Protein AF-0000000074698288 (afdb_homodimer)

Foldseek 3Di:
DPPPPPDPDPPPPDDPPPPPPPPVVVVVVVVVVVVVVVVVVVVVVVVVVPPADPVCVVVVVVVVCVVPPCVPCVVVCVVPVPHAQAQEEEQEEPDPLDDPCVLVVDDPRHYHYHYYQLSFFAAPPLCPVPPPDDDVNVVSLVVNVVSQHAEYEREFEAPRPLLVVLLVCVVPPPDDCPPDPPPSNVVCVRGVVVLSVQLVVQVVVPPPQQKTWQADDPPRPDIQIEHDDSVDDGDSSLSSSQSSQVNRLSRSCNDPSNVVCVVVSSHDYWYWYAYSVVRWIWTQDRVVSYTHTPD/DPPPPPDPDPPPPDDPPPPPPPPVVVVVVVVVVVVVVVVVVVVVCVVVVPPADPVCVVVVVVVCCVVPPCVPCVVVCVVPVPHAQAQEEEQEEPDPLDDPCVLVVDDPRHYHYHYYQLSFFAAPPLCPVPPPDDDVNVVSLVVNVVSQHAEYEREFEAPRPLLVVLLVCVVPPPDDPPPDDPPSNVVCVRGVVVLSVQLVVQVVVDPPQQKTWQADDPPRPDIQIEHDDSVDDGDSSLSSSQSSQVNRLSRSCNDPSNVVCVVVSSYDYWYWYAYSVVRWIWTQDRVVSYTHTPD

Organism: Acropora cervicornis (NCBI:txid6130)

Solvent-accessible surface area (backbone atoms only — not comparable to full-atom values): 31588 Å² total; per-residue (Å²): 137,75,76,77,75,73,74,77,76,77,70,73,76,62,82,76,70,69,70,77,77,57,72,61,58,58,53,43,52,55,43,51,50,46,26,51,47,45,30,48,47,49,50,50,49,60,60,56,58,71,72,53,56,75,76,36,46,49,58,44,13,32,38,45,19,46,72,37,45,33,76,47,45,33,68,59,29,44,66,41,40,86,48,71,73,33,40,30,34,38,34,22,42,21,53,22,68,61,50,68,49,58,52,27,56,53,55,72,25,41,35,31,39,39,21,30,63,70,31,66,38,64,45,50,77,78,38,61,92,50,84,76,69,65,37,51,62,56,15,42,50,52,52,40,57,74,69,56,26,40,34,37,35,31,32,37,39,47,67,43,60,66,58,40,52,44,52,52,53,64,71,52,58,74,75,80,79,72,63,76,86,43,48,47,50,46,29,40,55,71,49,40,41,69,27,54,53,51,40,50,49,39,60,66,74,34,76,73,80,34,57,39,75,43,53,75,62,99,75,53,83,71,68,42,51,39,40,56,58,84,86,58,84,64,55,70,51,34,51,38,31,53,45,32,22,52,39,28,49,50,20,55,54,55,30,66,79,47,38,54,33,41,74,67,67,55,33,45,78,43,39,31,36,33,34,46,46,75,55,36,41,24,33,56,32,79,91,72,19,24,71,39,73,66,75,136,78,77,77,76,71,74,79,75,78,70,73,76,64,80,78,69,70,72,79,76,59,71,61,60,59,54,44,52,55,43,50,49,47,21,50,46,47,28,47,47,52,51,48,49,59,62,58,58,71,72,53,57,74,77,37,47,49,57,44,12,32,37,44,20,46,72,42,44,31,77,46,46,34,68,58,30,44,66,42,39,85,48,70,76,34,40,30,35,39,33,22,43,21,54,21,68,62,51,69,50,56,54,28,56,52,55,72,25,42,35,31,39,38,21,31,63,69,33,66,39,65,46,50,77,78,40,63,94,50,86,77,69,65,38,51,62,56,16,43,51,50,50,42,56,74,68,54,27,41,35,37,34,31,33,36,40,47,66,43,60,65,58,40,52,45,54,51,53,65,69,54,57,73,77,79,79,73,64,77,87,42,46,48,51,47,28,42,56,71,49,39,42,68,27,54,53,49,38,50,49,39,60,68,72,33,79,75,76,34,56,37,74,42,58,85,57,102,74,54,84,71,68,40,51,39,40,56,58,83,86,56,85,65,56,69,51,36,49,40,31,54,46,31,21,51,39,28,47,51,18,55,52,54,29,66,79,46,39,54,33,40,75,67,66,55,35,47,79,43,37,31,36,35,34,46,46,75,57,35,42,24,34,56,33,80,91,72,19,24,71,38,74,65,76

Radius of gyration: 28.83 Å; Cα contacts (8 Å, |Δi|>4): 977; chains: 2; bounding box: 91×97×104 Å

pLDDT: mean 75.19, std 23.53, range [24.27, 98.75]

Sequence (590 aa):
YFPKEGLPSSEGFDRLKCPPFLPDLRLKLVSYQWAYILSVIEGLRALSQHLFSNMDKFLNGVVKFRKLVKPSILPLLQKLANSAQPRVLLITCVDSRLCPTSFTQADPGDMFIVRNAGNTMPHSQLFGESCSSALSERAALELAVATGVEHIAVCGHSDCKVLKKWAMACLHQSSSTANAASWVSLWLKRYAQASLTKYEQLEVQGQRKGTVSVGSGSKDLETLELMFDQERILPAVDKLSQVHVLEQMKNVKSYGFVREKLDAKALQVHGLWFDIGGGEMFMYSKMHNSLKRRNYFPKEGLPSSEGFDRLKCPPFLPDLRLKLVSYQWAYILSVIEGLRALSQHLFSNMDKFLNGVVKFRKLVKPSILPLLQKLANSAQPRVLLITCVDSRLCPTSFTQADPGDMFIVRNAGNTMPHSQLFGESCSSALSERAALELAVATGVEHIAVCGHSDCKVLKKWAMACLHQSSSTANAASWVSLWLKRYAQASLTKYEQLEVQGQRKGTVSVGSGSKDLETLELMFDQERILPAVDKLSQVHVLEQMKNVKSYGFVREKLDAKALQVHGLWFDIGGGEMFMYSKMHNSLKRRN

InterPro domains:
  IPR001765 Carbonic anhydrase [PF00484] (89-280)
  IPR001765 Carbonic anhydrase [PTHR11002] (54-288)
  IPR001765 Carbonic anhydrase [SM00947] (81-285)
  IPR036874 Carbonic anhydrase superfamily [G3DSA:3.40.1050.10] (49-292)
  IPR036874 Carbonic anhydrase superfamily [SSF53056] (47-286)

Secondary structure (DSSP, 8-state):
----------TT----------HHHHHHHHHHHHHHHHHHHHHHHHHHTTTS-HHHHHHHHHHHIIIIIHHHHHHHHHHHSS-----EEEEEE--TT--HHHHHTPPTTSEEEEEETTS----GGGGTT-TT---HHHHHHHHHHHHT-SEEEEEEETT-HHHHHHHHHHH-TTSS------HHHHHHHHHSHHHHHHHHHHHHS-TTT-EEEE--STT----EEEE--TTS---HHHHHHHHHHHHHHHHHHTSHHHHHHHHTTS-EEEEEEEETTTTEEEEEETTTTEEEE--/----------TT----------HHHHHHHHHHHHHHHHHHHHHHHHHHTTTS-HHHHHHHHHHHIIIIIHHHHHHHHHHHSS-----EEEEEE--TT--HHHHHTPPTTSEEEEEETTS----GGGGTT-TT---HHHHHHHHHHHHT-SEEEEEEETT-HHHHHHHHHHH-TTSS------HHHHHHHHHSHHHHHHHHHHHHS-TTT-EEEE--STT----EEEE--TTS---HHHHHHHHHHHHHHHHHHTSHHHHHHHHTTS-EEEEEEEETTTTEEEEEETTTTEEEE--

Nearest PDB structures (foldseek):
  5swc-assembly1_E  TM=9.108E-01  e=5.701E-19  Synechocystis sp. PCC 6803 substr. Kazusa
  5swc-assembly1_D  TM=9.168E-01  e=5.115E-18  Synechocystis sp. PCC 6803 substr. Kazusa
  1ekj-assembly2_G  TM=8.356E-01  e=1.107E-14  Pisum sativum
  3ucj-assembly1_A  TM=7.809E-01  e=4.034E-13  Coccomyxa sp. PA
  2w3n-assembly1_C  TM=7.243E-01  e=8.102E-11  Cryptococcus neoformans

Structure (mmCIF, N/CA/C/O backbone):
data_AF-0000000074698288-model_v1
#
loop_
_entity.id
_entity.type
_entity.pdbx_description
1 polymer 'Carbonic anhydrase'
#
loop_
_atom_site.group_PDB
_atom_site.id
_atom_site.type_symbol
_atom_site.label_atom_id
_atom_site.label_alt_id
_atom_site.label_comp_id
_atom_site.label_asym_id
_atom_site.label_entity_id
_atom_site.label_seq_id
_atom_site.pdbx_PDB_ins_code
_atom_site.Cartn_x
_atom_site.Cartn_y
_atom_site.Cartn_z
_atom_site.occupancy
_atom_site.B_iso_or_equiv
_atom_site.auth_seq_id
_atom_site.auth_comp_id
_atom_site.auth_asym_id
_atom_site.auth_atom_id
_atom_site.pdbx_PDB_model_num
ATOM 1 N N . TYR A 1 1 ? 22.75 64.625 -70.625 1 25.77 1 TYR A N 1
ATOM 2 C CA . TYR A 1 1 ? 23.078 64.562 -69.188 1 25.77 1 TYR A CA 1
ATOM 3 C C . TYR A 1 1 ? 22.031 63.75 -68.438 1 25.77 1 TYR A C 1
ATOM 5 O O . TYR A 1 1 ? 21.016 64.312 -68 1 25.77 1 TYR A O 1
ATOM 13 N N . PHE A 1 2 ? 21.547 62.719 -68.938 1 29.3 2 PHE A N 1
ATOM 14 C CA . PHE A 1 2 ? 20.531 61.75 -68.688 1 29.3 2 PHE A CA 1
ATOM 15 C C . PHE A 1 2 ? 20.75 61.094 -67.312 1 29.3 2 PHE A C 1
ATOM 17 O O . PHE A 1 2 ? 21.812 60.531 -67 1 29.3 2 PHE A O 1
ATOM 24 N N . PRO A 1 3 ? 20.219 61.719 -66.375 1 29.7 3 PRO A N 1
ATOM 25 C CA . PRO A 1 3 ? 20.516 61.281 -65 1 29.7 3 PRO A CA 1
ATOM 26 C C . PRO A 1 3 ? 20.141 59.844 -64.75 1 29.7 3 PRO A C 1
ATOM 28 O O . PRO A 1 3 ? 19.141 59.344 -65.312 1 29.7 3 PRO A O 1
ATOM 31 N N . LYS A 1 4 ? 21.062 59 -64.75 1 29.48 4 LYS A N 1
ATOM 32 C CA . LYS A 1 4 ? 21 57.562 -64.438 1 29.48 4 LYS A CA 1
ATOM 33 C C . LYS A 1 4 ? 20.125 57.281 -63.219 1 29.48 4 LYS A C 1
ATOM 35 O O . LYS A 1 4 ? 20.406 57.812 -62.125 1 29.48 4 LYS A O 1
ATOM 40 N N . GLU A 1 5 ? 18.938 57.312 -63.312 1 29.89 5 GLU A N 1
ATOM 41 C CA . GLU A 1 5 ? 17.922 56.969 -62.312 1 29.89 5 GLU A CA 1
ATOM 42 C C . GLU A 1 5 ? 18.25 55.625 -61.625 1 29.89 5 GLU A C 1
ATOM 44 O O . GLU A 1 5 ? 18.453 54.625 -62.312 1 29.89 5 GLU A O 1
ATOM 49 N N . GLY A 1 6 ? 19.016 55.656 -60.656 1 28.89 6 GLY A N 1
ATOM 50 C CA . GLY A 1 6 ? 19.531 54.531 -59.875 1 28.89 6 GLY A CA 1
ATOM 51 C C . GLY A 1 6 ? 18.453 53.562 -59.406 1 28.89 6 GLY A C 1
ATOM 52 O O . GLY A 1 6 ? 17.328 54 -59.125 1 28.89 6 GLY A O 1
ATOM 53 N N . LEU A 1 7 ? 18.406 52.469 -59.969 1 31.03 7 LEU A N 1
ATOM 54 C CA . LEU A 1 7 ? 17.5 51.344 -59.656 1 31.03 7 LEU A CA 1
ATOM 55 C C . LEU A 1 7 ? 17.375 51.156 -58.156 1 31.03 7 LEU A C 1
ATOM 57 O O . LEU A 1 7 ? 18.375 51.188 -57.438 1 31.03 7 LEU A O 1
ATOM 61 N N . PRO A 1 8 ? 16.281 51.5 -57.594 1 30.44 8 PRO A N 1
ATOM 62 C CA . PRO A 1 8 ? 16.062 51.406 -56.156 1 30.44 8 PRO A CA 1
ATOM 63 C C . PRO A 1 8 ? 16.453 50.062 -55.562 1 30.44 8 PRO A C 1
ATOM 65 O O . PRO A 1 8 ? 16.297 49.031 -56.25 1 30.44 8 PRO A O 1
ATOM 68 N N . SER A 1 9 ? 17.469 49.906 -54.938 1 28.38 9 SER A N 1
ATOM 69 C CA . SER A 1 9 ? 17.984 48.688 -54.312 1 28.38 9 SER A CA 1
ATOM 70 C C . SER A 1 9 ? 16.922 47.969 -53.5 1 28.38 9 SER A C 1
ATOM 72 O O . SER A 1 9 ? 16.062 48.625 -52.875 1 28.38 9 SER A O 1
ATOM 74 N N . SER A 1 10 ? 16.609 46.75 -53.812 1 29.09 10 SER A N 1
ATOM 75 C CA . SER A 1 10 ? 15.695 45.75 -53.281 1 29.09 10 SER A CA 1
ATOM 76 C C . SER A 1 10 ? 15.875 45.531 -51.781 1 29.09 10 SER A C 1
ATOM 78 O O . SER A 1 10 ? 15.508 44.5 -51.25 1 29.09 10 SER A O 1
ATOM 80 N N . GLU A 1 11 ? 16.516 46.344 -51.094 1 28.05 11 GLU A N 1
ATOM 81 C CA . GLU A 1 11 ? 16.922 45.969 -49.75 1 28.05 11 GLU A CA 1
ATOM 82 C C . GLU A 1 11 ? 15.719 45.656 -48.875 1 28.05 11 GLU A C 1
ATOM 84 O O . GLU A 1 11 ? 15.867 45.344 -47.688 1 28.05 11 GLU A O 1
ATOM 89 N N . GLY A 1 12 ? 14.656 46.156 -49.156 1 25.77 12 GLY A N 1
ATOM 90 C CA . GLY A 1 12 ? 13.656 46.281 -48.094 1 25.77 12 GLY A CA 1
ATOM 91 C C . GLY A 1 12 ? 13.188 44.906 -47.594 1 25.77 12 GLY A C 1
ATOM 92 O O . GLY A 1 12 ? 12.258 44.844 -46.781 1 25.77 12 GLY A O 1
ATOM 93 N N . PHE A 1 13 ? 13.273 43.969 -48.375 1 29.48 13 PHE A N 1
ATOM 94 C CA . PHE A 1 13 ? 12.43 42.844 -47.906 1 29.48 13 PHE A CA 1
ATOM 95 C C . PHE A 1 13 ? 12.938 42.312 -46.562 1 29.48 13 PHE A C 1
ATOM 97 O O . PHE A 1 13 ? 13.742 41.375 -46.531 1 29.48 13 PHE A O 1
ATOM 104 N N . ASP A 1 14 ? 13.492 43.062 -45.781 1 24.27 14 ASP A N 1
ATOM 105 C CA . ASP A 1 14 ? 14.109 42.5 -44.594 1 24.27 14 ASP A CA 1
ATOM 106 C C . ASP A 1 14 ? 13.188 41.469 -43.938 1 24.27 14 ASP A C 1
ATOM 108 O O . ASP A 1 14 ? 11.984 41.469 -44.188 1 24.27 14 ASP A O 1
ATOM 112 N N . ARG A 1 15 ? 13.781 40.75 -42.719 1 25.97 15 ARG A N 1
ATOM 113 C CA . ARG A 1 15 ? 13.57 39.531 -41.938 1 25.97 15 ARG A CA 1
ATOM 114 C C . ARG A 1 15 ? 12.242 39.594 -41.188 1 25.97 15 ARG A C 1
ATOM 116 O O . ARG A 1 15 ? 12.039 40.469 -40.344 1 25.97 15 ARG A O 1
ATOM 123 N N . LEU A 1 16 ? 11.203 39.5 -41.719 1 26.69 16 LEU A N 1
ATOM 124 C CA . LEU A 1 16 ? 10.031 39.25 -40.875 1 26.69 16 LEU A CA 1
ATOM 125 C C . LEU A 1 16 ? 10.359 38.281 -39.75 1 26.69 16 LEU A C 1
ATOM 127 O O . LEU A 1 16 ? 10.688 37.125 -40 1 26.69 16 LEU A O 1
ATOM 131 N N . LYS A 1 17 ? 11.008 38.75 -38.719 1 27.48 17 LYS A N 1
ATOM 132 C CA . LYS A 1 17 ? 11.219 38.031 -37.469 1 27.48 17 LYS A CA 1
ATOM 133 C C . LYS A 1 17 ? 9.961 37.25 -37.062 1 27.48 17 LYS A C 1
ATOM 135 O O . LYS A 1 17 ? 8.898 37.844 -36.875 1 27.48 17 LYS A O 1
ATOM 140 N N . CYS A 1 18 ? 9.758 36.094 -37.531 1 27.94 18 CYS A N 1
ATOM 141 C CA . CYS A 1 18 ? 8.719 35.25 -36.938 1 27.94 18 CYS A CA 1
ATOM 142 C C . CYS A 1 18 ? 8.695 35.375 -35.438 1 27.94 18 CYS A C 1
ATOM 144 O O . CYS A 1 18 ? 9.742 35.281 -34.781 1 27.94 18 CYS A O 1
ATOM 146 N N . PRO A 1 19 ? 7.781 36.188 -34.812 1 30.84 19 PRO A N 1
ATOM 147 C CA . PRO A 1 19 ? 7.828 36.25 -33.375 1 30.84 19 PRO A CA 1
ATOM 148 C C . PRO A 1 19 ? 8.109 34.906 -32.719 1 30.84 19 PRO A C 1
ATOM 150 O O . PRO A 1 19 ? 7.797 33.844 -33.312 1 30.84 19 PRO A O 1
ATOM 153 N N . PRO A 1 20 ? 9.188 34.812 -31.953 1 32.53 20 PRO A N 1
ATOM 154 C CA . PRO A 1 20 ? 9.453 33.562 -31.266 1 32.53 20 PRO A CA 1
ATOM 155 C C . PRO A 1 20 ? 8.195 32.906 -30.703 1 32.53 20 PRO A C 1
ATOM 157 O O . PRO A 1 20 ? 7.348 33.625 -30.125 1 32.53 20 PRO A O 1
ATOM 160 N N . PHE A 1 21 ? 7.492 32.031 -31.453 1 34.75 21 PHE A N 1
ATOM 161 C CA . PHE A 1 21 ? 6.422 31.141 -30.984 1 34.75 21 PHE A CA 1
ATOM 162 C C . PHE A 1 21 ? 6.629 30.781 -29.516 1 34.75 21 PHE A C 1
ATOM 164 O O . PHE A 1 21 ? 7.68 30.25 -29.156 1 34.75 21 PHE A O 1
ATOM 171 N N . LEU A 1 22 ? 6.047 31.672 -28.641 1 31.48 22 LEU A N 1
ATOM 172 C CA . LEU A 1 22 ? 6.129 31.562 -27.188 1 31.48 22 LEU A CA 1
ATOM 173 C C . LEU A 1 22 ? 5.98 30.109 -26.75 1 31.48 22 LEU A C 1
ATOM 175 O O . LEU A 1 22 ? 5.039 29.422 -27.141 1 31.48 22 LEU A O 1
ATOM 179 N N . PRO A 1 23 ? 7.016 29.547 -26.266 1 37.78 23 PRO A N 1
ATOM 180 C CA . PRO A 1 23 ? 7.051 28.188 -25.719 1 37.78 23 PRO A CA 1
ATOM 181 C C . PRO A 1 23 ? 5.855 27.891 -24.828 1 37.78 23 PRO A C 1
ATOM 183 O O . PRO A 1 23 ? 5.504 26.719 -24.625 1 37.78 23 PRO A O 1
ATOM 186 N N . ASP A 1 24 ? 5.141 28.984 -24.453 1 38.09 24 ASP A N 1
ATOM 187 C CA . ASP A 1 24 ? 4.035 28.859 -23.5 1 38.09 24 ASP A CA 1
ATOM 188 C C . ASP A 1 24 ? 2.801 28.266 -24.188 1 38.09 24 ASP A C 1
ATOM 190 O O . ASP A 1 24 ? 2.025 27.547 -23.547 1 38.09 24 ASP A O 1
ATOM 194 N N . LEU A 1 25 ? 2.441 28.688 -25.453 1 36.12 25 LEU A N 1
ATOM 195 C CA . LEU A 1 25 ? 1.239 28.188 -26.109 1 36.12 25 LEU A CA 1
ATOM 196 C C . LEU A 1 25 ? 1.349 26.688 -26.375 1 36.12 25 LEU A C 1
ATOM 198 O O . LEU A 1 25 ? 0.342 25.984 -26.375 1 36.12 25 LEU A O 1
ATOM 202 N N . ARG A 1 26 ? 2.484 26.25 -26.703 1 33.84 26 ARG A N 1
ATOM 203 C CA . ARG A 1 26 ? 2.689 24.828 -26.969 1 33.84 26 ARG A CA 1
ATOM 204 C C . ARG A 1 26 ? 2.492 24 -25.703 1 33.84 26 ARG A C 1
ATOM 206 O O . ARG A 1 26 ? 1.916 22.922 -25.75 1 33.84 26 ARG A O 1
ATOM 213 N N . LEU A 1 27 ? 2.957 24.625 -24.594 1 36.88 27 LEU A N 1
ATOM 214 C CA . LEU A 1 27 ? 2.748 23.906 -23.344 1 36.88 27 LEU A CA 1
ATOM 215 C C . LEU A 1 27 ? 1.271 23.906 -22.953 1 36.88 27 LEU A C 1
ATOM 217 O O . LEU A 1 27 ? 0.803 22.984 -22.281 1 36.88 27 LEU A O 1
ATOM 221 N N . LYS A 1 28 ? 0.547 24.969 -23.328 1 38.66 28 LYS A N 1
ATOM 222 C CA . LYS A 1 28 ? -0.888 25.062 -23.078 1 38.66 28 LYS A CA 1
ATOM 223 C C . LYS A 1 28 ? -1.666 24.094 -23.969 1 38.66 28 LYS A C 1
ATOM 225 O O . LYS A 1 28 ? -2.613 23.453 -23.5 1 38.66 28 LYS A O 1
ATOM 230 N N . LEU A 1 29 ? -1.352 24.109 -25.203 1 36.69 29 LEU A N 1
ATOM 231 C CA . LEU A 1 29 ? -2.098 23.234 -26.094 1 36.69 29 LEU A CA 1
ATOM 232 C C . LEU A 1 29 ? -1.87 21.766 -25.734 1 36.69 29 LEU A C 1
ATOM 234 O O . LEU A 1 29 ? -2.807 20.969 -25.766 1 36.69 29 LEU A O 1
ATOM 238 N N . VAL A 1 30 ? -0.643 21.484 -25.312 1 38.38 30 VAL A N 1
ATOM 239 C CA . VAL A 1 30 ? -0.343 20.125 -24.891 1 38.38 30 VAL A CA 1
ATOM 240 C C . VAL A 1 30 ? -0.997 19.844 -23.547 1 38.38 30 VAL A C 1
ATOM 242 O O . VAL A 1 30 ? -1.546 18.75 -23.328 1 38.38 30 VAL A O 1
ATOM 245 N N . SER A 1 31 ? -1.118 20.828 -22.703 1 41.56 31 SER A N 1
ATOM 246 C CA . SER A 1 31 ? -1.783 20.703 -21.406 1 41.56 31 SER A CA 1
ATOM 247 C C . SER A 1 31 ? -3.297 20.609 -21.578 1 41.56 31 SER A C 1
ATOM 249 O O . SER A 1 31 ? -3.953 19.797 -20.922 1 41.56 31 SER A O 1
ATOM 251 N N . TYR A 1 32 ? -3.906 21.5 -22.391 1 38.59 32 TYR A N 1
ATOM 252 C CA . TYR A 1 32 ? -5.34 21.453 -22.656 1 38.59 32 TYR A CA 1
ATOM 253 C C . TYR A 1 32 ? -5.723 20.156 -23.359 1 38.59 32 TYR A C 1
ATOM 255 O O . TYR A 1 32 ? -6.77 19.578 -23.078 1 38.59 32 TYR A O 1
ATOM 263 N N . GLN A 1 33 ? -4.969 19.766 -24.266 1 37.75 33 GLN A N 1
ATOM 264 C CA . GLN A 1 33 ? -5.277 18.516 -24.953 1 37.75 33 GLN A CA 1
ATOM 265 C C . GLN A 1 33 ? -5.172 17.328 -24.016 1 37.75 33 GLN A C 1
ATOM 267 O O . GLN A 1 33 ? -6.016 16.422 -24.047 1 37.75 33 GLN A O 1
ATOM 272 N N . TRP A 1 34 ? -4.328 17.375 -23.047 1 39.34 34 TRP A N 1
ATOM 273 C CA . TRP A 1 34 ? -4.191 16.312 -22.047 1 39.34 34 TRP A CA 1
ATOM 274 C C . TRP A 1 34 ? -5.375 16.328 -21.078 1 39.34 34 TRP A C 1
ATOM 276 O O . TRP A 1 34 ? -5.91 15.281 -20.734 1 39.34 34 TRP A O 1
ATOM 286 N N . ALA A 1 35 ? -5.73 17.453 -20.641 1 40.16 35 ALA A N 1
ATOM 287 C CA . ALA A 1 35 ? -6.938 17.594 -19.828 1 40.16 35 ALA A CA 1
ATOM 288 C C . ALA A 1 35 ? -8.172 17.125 -20.594 1 40.16 35 ALA A C 1
ATOM 290 O O . ALA A 1 35 ? -9.047 16.469 -20.031 1 40.16 35 ALA A O 1
ATOM 291 N N . TYR A 1 36 ? -8.359 17.5 -21.797 1 39.75 36 TYR A N 1
ATOM 292 C CA . TYR A 1 36 ? -9.477 17.047 -22.625 1 39.75 36 TYR A CA 1
ATOM 293 C C . TYR A 1 36 ? -9.398 15.555 -22.875 1 39.75 36 TYR A C 1
ATOM 295 O O . TYR A 1 36 ? -10.398 14.844 -22.766 1 39.75 36 TYR A O 1
ATOM 303 N N . ILE A 1 37 ? -8.297 14.961 -23.078 1 41.44 37 ILE A N 1
ATOM 304 C CA . ILE A 1 37 ? -8.133 13.523 -23.266 1 41.44 37 ILE A CA 1
ATOM 305 C C . ILE A 1 37 ? -8.422 12.789 -21.953 1 41.44 37 ILE A C 1
ATOM 307 O O . ILE A 1 37 ? -9.133 11.781 -21.938 1 41.44 37 ILE A O 1
ATOM 311 N N . LEU A 1 38 ? -7.953 13.32 -20.844 1 43.06 38 LEU A N 1
ATOM 312 C CA . LEU A 1 38 ? -8.312 12.742 -19.547 1 43.06 38 LEU A CA 1
ATOM 313 C C . LEU A 1 38 ? -9.812 12.859 -19.297 1 43.06 38 LEU A C 1
ATOM 315 O O . LEU A 1 38 ? -10.438 11.914 -18.797 1 43.06 38 LEU A O 1
ATOM 319 N N . SER A 1 39 ? -10.391 13.977 -19.641 1 42.84 39 SER A N 1
ATOM 320 C CA . SER A 1 39 ? -11.836 14.133 -19.531 1 42.84 39 SER A CA 1
ATOM 321 C C . SER A 1 39 ? -12.562 13.195 -20.484 1 42.84 39 SER A C 1
ATOM 323 O O . SER A 1 39 ? -13.602 12.625 -20.141 1 42.84 39 SER A O 1
ATOM 325 N N . VAL A 1 40 ? -12.195 13 -21.656 1 42.44 40 VAL A N 1
ATOM 326 C CA . VAL A 1 40 ? -12.812 12.078 -22.594 1 42.44 40 VAL A CA 1
ATOM 327 C C . VAL A 1 40 ? -12.594 10.641 -22.141 1 42.44 40 VAL A C 1
ATOM 329 O O . VAL A 1 40 ? -13.516 9.82 -22.156 1 42.44 40 VAL A O 1
ATOM 332 N N . ILE A 1 41 ? -11.461 10.305 -21.609 1 43.59 41 ILE A N 1
ATOM 333 C CA . ILE A 1 41 ? -11.188 8.984 -21.062 1 43.59 41 ILE A CA 1
ATOM 334 C C . ILE A 1 41 ? -12.086 8.734 -19.844 1 43.59 41 ILE A C 1
ATOM 336 O O . ILE A 1 41 ? -12.68 7.668 -19.719 1 43.59 41 ILE A O 1
ATOM 340 N N . GLU A 1 42 ? -12.07 9.656 -18.969 1 43.44 42 GLU A N 1
ATOM 341 C CA . GLU A 1 42 ? -13.008 9.547 -17.859 1 43.44 42 GLU A CA 1
ATOM 342 C C . GLU A 1 42 ? -14.445 9.461 -18.344 1 43.44 42 GLU A C 1
ATOM 344 O O . GLU A 1 42 ? -15.25 8.711 -17.797 1 43.44 42 GLU A O 1
ATOM 349 N N . GLY A 1 43 ? -14.797 10.219 -19.25 1 40.31 43 GLY A N 1
ATOM 350 C CA . GLY A 1 43 ? -16.125 10.141 -19.844 1 40.31 43 GLY A CA 1
ATOM 351 C C . GLY A 1 43 ? -16.391 8.812 -20.531 1 40.31 43 GLY A C 1
ATOM 352 O O . GLY A 1 43 ? -17.453 8.219 -20.344 1 40.31 43 GLY A O 1
ATOM 353 N N . LEU A 1 44 ? -15.547 8.312 -21.359 1 41.06 44 LEU A N 1
ATOM 354 C CA . LEU A 1 44 ? -15.734 7.02 -22.016 1 41.06 44 LEU A CA 1
ATOM 355 C C . LEU A 1 44 ? -15.688 5.883 -21 1 41.06 44 LEU A C 1
ATOM 357 O O . LEU A 1 44 ? -16.422 4.902 -21.125 1 41.06 44 LEU A O 1
ATOM 361 N N . ARG A 1 45 ? -14.75 5.938 -20.062 1 42.75 45 ARG A N 1
ATOM 362 C CA . ARG A 1 45 ? -14.727 5.004 -18.938 1 42.75 45 ARG A CA 1
ATOM 363 C C . ARG A 1 45 ? -16.078 4.961 -18.234 1 42.75 45 ARG A C 1
ATOM 365 O O . ARG A 1 45 ? -16.562 3.883 -17.875 1 42.75 45 ARG A O 1
ATOM 372 N N . ALA A 1 46 ? -16.594 6.031 -18 1 41 46 ALA A N 1
ATOM 373 C CA . ALA A 1 46 ? -17.953 6.059 -17.453 1 41 46 ALA A CA 1
ATOM 374 C C . ALA A 1 46 ? -18.922 5.297 -18.344 1 41 46 ALA A C 1
ATOM 376 O O . ALA A 1 46 ? -19.828 4.605 -17.859 1 41 46 ALA A O 1
ATOM 377 N N . LEU A 1 47 ? -18.828 5.414 -19.562 1 37.97 47 LEU A N 1
ATOM 378 C CA . LEU A 1 47 ? -19.75 4.738 -20.469 1 37.97 47 LEU A CA 1
ATOM 379 C C . LEU A 1 47 ? -19.531 3.23 -20.453 1 37.97 47 LEU A C 1
ATOM 381 O O . LEU A 1 47 ? -20.484 2.455 -20.516 1 37.97 47 LEU A O 1
ATOM 385 N N . SER A 1 48 ? -18.281 2.82 -20.5 1 39.53 48 SER A N 1
ATOM 386 C CA . SER A 1 48 ? -18.031 1.386 -20.609 1 39.53 48 SER A CA 1
ATOM 387 C C . SER A 1 48 ? -18.312 0.682 -19.281 1 39.53 48 SER A C 1
ATOM 389 O O . SER A 1 48 ? -18.438 -0.542 -19.234 1 39.53 48 SER A O 1
ATOM 391 N N . GLN A 1 49 ? -18.172 1.247 -18.188 1 40.66 49 GLN A N 1
ATOM 392 C CA . GLN A 1 49 ? -18.375 0.659 -16.859 1 40.66 49 GLN A CA 1
ATOM 393 C C . GLN A 1 49 ? -19.734 -0.037 -16.797 1 40.66 49 GLN A C 1
ATOM 395 O O . GLN A 1 49 ? -19.969 -0.861 -15.906 1 40.66 49 GLN A O 1
ATOM 400 N N . HIS A 1 50 ? -20.688 0.469 -17.406 1 37.25 50 HIS A N 1
ATOM 401 C CA . HIS A 1 50 ? -22.016 -0.066 -17.172 1 37.25 50 HIS A CA 1
ATOM 402 C C . HIS A 1 50 ? -22.125 -1.509 -17.656 1 37.25 50 HIS A C 1
ATOM 404 O O . HIS A 1 50 ? -23.062 -2.221 -17.281 1 37.25 50 HIS A O 1
ATOM 410 N N . LEU A 1 51 ? -21.422 -1.82 -18.625 1 35.12 51 LEU A N 1
ATOM 411 C CA . LEU A 1 51 ? -21.859 -3.092 -19.188 1 35.12 51 LEU A CA 1
ATOM 412 C C . LEU A 1 51 ? -21.344 -4.262 -18.359 1 35.12 51 LEU A C 1
ATOM 414 O O . LEU A 1 51 ? -21.812 -5.391 -18.516 1 35.12 51 LEU A O 1
ATOM 418 N N . PHE A 1 52 ? -20.016 -4.316 -17.953 1 40.28 52 PHE A N 1
ATOM 419 C CA . PHE A 1 52 ? -19.531 -5.625 -17.531 1 40.28 52 PHE A CA 1
ATOM 420 C C . PHE A 1 52 ? -19.75 -5.832 -16.031 1 40.28 52 PHE A C 1
ATOM 422 O O . PHE A 1 52 ? -19.812 -4.867 -15.273 1 40.28 52 PHE A O 1
ATOM 429 N N . SER A 1 53 ? -20.172 -6.961 -15.531 1 42.94 53 SER A N 1
ATOM 430 C CA . SER A 1 53 ? -20.281 -7.496 -14.18 1 42.94 53 SER A CA 1
ATOM 431 C C . SER A 1 53 ? -19.047 -7.168 -13.344 1 42.94 53 SER A C 1
ATOM 433 O O . SER A 1 53 ? -18 -6.84 -13.898 1 42.94 53 SER A O 1
ATOM 435 N N . ASN A 1 54 ? -19.141 -6.914 -11.961 1 45.69 54 ASN A N 1
ATOM 436 C CA . ASN A 1 54 ? -18.156 -6.504 -10.969 1 45.69 54 ASN A CA 1
ATOM 437 C C . ASN A 1 54 ? -16.797 -7.152 -11.227 1 45.69 54 ASN A C 1
ATOM 439 O O . ASN A 1 54 ? -15.766 -6.477 -11.188 1 45.69 54 ASN A O 1
ATOM 443 N N . MET A 1 55 ? -16.672 -8.68 -11.055 1 49.72 55 MET A N 1
ATOM 444 C CA . MET A 1 55 ? -15.414 -9.312 -11.422 1 49.72 55 MET A CA 1
ATOM 445 C C . MET A 1 55 ? -14.945 -8.844 -12.789 1 49.72 55 MET A C 1
ATOM 447 O O . MET A 1 55 ? -13.742 -8.727 -13.039 1 49.72 55 MET A O 1
ATOM 451 N N . ASP A 1 56 ? -15.93 -8.328 -13.484 1 59.09 56 ASP A N 1
ATOM 452 C CA . ASP A 1 56 ? -15.789 -7.961 -14.891 1 59.09 56 ASP A CA 1
ATOM 453 C C . ASP A 1 56 ? -15 -6.66 -15.047 1 59.09 56 ASP A C 1
ATOM 455 O O . ASP A 1 56 ? -14.102 -6.566 -15.883 1 59.09 56 ASP A O 1
ATOM 459 N N . LYS A 1 57 ? -15.266 -5.91 -13.914 1 66.75 57 LYS A N 1
ATOM 460 C CA . LYS A 1 57 ? -14.594 -4.633 -14.148 1 66.75 57 LYS A CA 1
ATOM 461 C C . LYS A 1 57 ? -13.102 -4.738 -13.859 1 66.75 57 LYS A C 1
ATOM 463 O O . LYS A 1 57 ? -12.281 -4.215 -14.617 1 66.75 57 LYS A O 1
ATOM 468 N N . PHE A 1 58 ? -12.766 -5.559 -12.797 1 74 58 PHE A N 1
ATOM 469 C CA . PHE A 1 58 ? -11.375 -5.727 -12.398 1 74 58 PHE A CA 1
ATOM 470 C C . PHE A 1 58 ? -10.594 -6.488 -13.461 1 74 58 PHE A C 1
ATOM 472 O O . PHE A 1 58 ? -9.562 -6.016 -13.938 1 74 58 PHE A O 1
ATOM 479 N N . LEU A 1 59 ? -11.156 -7.645 -13.789 1 76.69 59 LEU A N 1
ATOM 480 C CA . LEU A 1 59 ? -10.469 -8.477 -14.773 1 76.69 59 LEU A CA 1
ATOM 481 C C . LEU A 1 59 ? -10.477 -7.8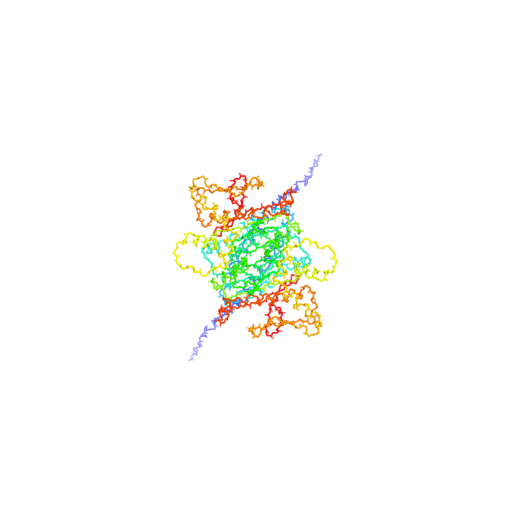24 -16.141 1 76.69 59 LEU A C 1
ATOM 483 O O . LEU A 1 59 ? -9.516 -7.945 -16.906 1 76.69 59 LEU A O 1
ATOM 487 N N . ASN A 1 60 ? -11.523 -7.145 -16.359 1 75.62 60 ASN A N 1
ATOM 488 C CA . ASN A 1 60 ? -11.594 -6.391 -17.594 1 75.62 60 ASN A CA 1
ATOM 489 C C . ASN A 1 60 ? -10.57 -5.254 -17.625 1 75.62 60 ASN A C 1
ATOM 491 O O . ASN A 1 60 ? -10.031 -4.93 -18.688 1 75.62 60 ASN A O 1
ATOM 495 N N . GLY A 1 61 ? -10.406 -4.754 -16.438 1 74.38 61 GLY A N 1
ATOM 496 C CA . GLY A 1 61 ? -9.391 -3.711 -16.344 1 74.38 61 GLY A CA 1
ATOM 497 C C . GLY A 1 61 ? -8 -4.195 -16.703 1 74.38 61 GLY A C 1
ATOM 498 O O . GLY A 1 61 ? -7.258 -3.502 -17.406 1 74.38 61 GLY A O 1
ATOM 499 N N . VAL A 1 62 ? -7.746 -5.355 -16.344 1 75.06 62 VAL A N 1
ATOM 500 C CA . VAL A 1 62 ? -6.453 -5.961 -16.641 1 75.06 62 VAL A CA 1
ATOM 501 C C . VAL A 1 62 ? -6.316 -6.152 -18.156 1 75.06 62 VAL A C 1
ATOM 503 O O . VAL A 1 62 ? -5.262 -5.883 -18.734 1 75.06 62 VAL A O 1
ATOM 506 N N . VAL A 1 63 ? -7.355 -6.57 -18.75 1 74.25 63 VAL A N 1
ATOM 507 C CA . VAL A 1 63 ? -7.367 -6.762 -20.203 1 74.25 63 VAL A CA 1
ATOM 508 C C . VAL A 1 63 ? -7.227 -5.414 -20.906 1 74.25 63 VAL A C 1
ATOM 510 O O . VAL A 1 63 ? -6.484 -5.289 -21.875 1 74.25 63 VAL A O 1
ATOM 513 N N . LYS A 1 64 ? -7.895 -4.441 -20.422 1 71.62 64 LYS A N 1
ATOM 514 C CA . LYS A 1 64 ? -7.848 -3.102 -21 1 71.62 64 LYS A CA 1
ATOM 515 C C . LYS A 1 64 ? -6.445 -2.512 -20.906 1 71.62 64 LYS A C 1
ATOM 517 O O . LYS A 1 64 ? -6 -1.809 -21.812 1 71.62 64 LYS A O 1
ATOM 522 N N . PHE A 1 65 ? -5.875 -2.797 -19.875 1 74.19 65 PHE A N 1
ATOM 523 C CA . PHE A 1 65 ? -4.5 -2.342 -19.719 1 74.19 65 PHE A CA 1
ATOM 524 C C . PHE A 1 65 ? -3.652 -2.758 -20.922 1 74.19 65 PHE A C 1
ATOM 526 O O . PHE A 1 65 ? -2.883 -1.955 -21.453 1 74.19 65 PHE A O 1
ATOM 533 N N . ARG A 1 66 ? -3.771 -3.912 -21.25 1 74.31 66 ARG A N 1
ATOM 534 C CA . ARG A 1 66 ? -2.979 -4.461 -22.344 1 74.31 66 ARG A CA 1
ATOM 535 C C . ARG A 1 66 ? -3.207 -3.678 -23.641 1 74.31 66 ARG A C 1
ATOM 537 O O . ARG A 1 66 ? -2.258 -3.369 -24.359 1 74.31 66 ARG A O 1
ATOM 544 N N . LYS A 1 67 ? -4.379 -3.348 -23.828 1 69.88 67 LYS A N 1
ATOM 545 C CA . LYS A 1 67 ? -4.754 -2.736 -25.109 1 69.88 67 LYS A CA 1
ATOM 546 C C . LYS A 1 67 ? -4.52 -1.229 -25.078 1 69.88 67 LYS A C 1
ATOM 548 O O . LYS A 1 67 ? -4.055 -0.649 -26.062 1 69.88 67 LYS A O 1
ATOM 553 N N . LEU A 1 68 ? -4.723 -0.665 -23.891 1 69.38 68 LEU A N 1
ATOM 554 C CA . LEU A 1 68 ? -4.836 0.79 -23.891 1 69.38 68 LEU A CA 1
ATOM 555 C C . LEU A 1 68 ? -3.584 1.429 -23.297 1 69.38 68 LEU A C 1
ATOM 557 O O . LEU A 1 68 ? -3.195 2.529 -23.688 1 69.38 68 LEU A O 1
ATOM 561 N N . VAL A 1 69 ? -2.986 0.762 -22.391 1 72.44 69 VAL A N 1
ATOM 562 C CA . VAL A 1 69 ? -1.953 1.437 -21.609 1 72.44 69 VAL A CA 1
ATOM 563 C C . VAL A 1 69 ? -0.589 0.826 -21.922 1 72.44 69 VAL A C 1
ATOM 565 O O . VAL A 1 69 ? 0.386 1.549 -22.141 1 72.44 69 VAL A O 1
ATOM 568 N N . LYS A 1 70 ? -0.553 -0.442 -22.094 1 76.94 70 LYS A N 1
ATOM 569 C CA . LYS A 1 70 ? 0.701 -1.178 -22.234 1 76.94 70 LYS A CA 1
ATOM 570 C C . LYS A 1 70 ? 1.538 -0.633 -23.391 1 76.94 70 LYS A C 1
ATOM 572 O O . LYS A 1 70 ? 2.734 -0.384 -23.234 1 76.94 70 LYS A O 1
ATOM 577 N N . PRO A 1 71 ? 0.961 -0.422 -24.516 1 75.94 71 PRO A N 1
ATOM 578 C CA . PRO A 1 71 ? 1.796 0.037 -25.625 1 75.94 71 PRO A CA 1
ATOM 579 C C . PRO A 1 71 ? 2.561 1.318 -25.297 1 75.94 71 PRO A C 1
ATOM 581 O O . PRO A 1 71 ? 3.709 1.479 -25.719 1 75.94 71 PRO A O 1
ATOM 584 N N . SER A 1 72 ? 2.002 2.146 -24.531 1 75.38 72 SER A N 1
ATOM 585 C CA . SER A 1 72 ? 2.619 3.436 -24.25 1 75.38 72 SER A CA 1
ATOM 586 C C . SER A 1 72 ? 3.641 3.318 -23.125 1 75.38 72 SER A C 1
ATOM 588 O O . SER A 1 72 ? 4.645 4.031 -23.109 1 75.38 72 SER A O 1
ATOM 590 N N . ILE A 1 73 ? 3.463 2.4 -22.25 1 81.88 73 ILE A N 1
ATOM 591 C CA . ILE A 1 73 ? 4.289 2.396 -21.047 1 81.88 73 ILE A CA 1
ATOM 592 C C . ILE A 1 73 ? 5.34 1.292 -21.141 1 81.88 73 ILE A C 1
ATOM 594 O O . ILE A 1 73 ? 6.289 1.255 -20.359 1 81.88 73 ILE A O 1
ATOM 598 N N . LEU A 1 74 ? 5.289 0.437 -22.109 1 86.75 74 LEU A N 1
ATOM 599 C CA . LEU A 1 74 ? 6.129 -0.752 -22.219 1 86.75 74 LEU A CA 1
ATOM 600 C C . LEU A 1 74 ? 7.602 -0.371 -22.328 1 86.75 74 LEU A C 1
ATOM 602 O O . LEU A 1 74 ? 8.453 -0.983 -21.688 1 86.75 74 LEU A O 1
ATOM 606 N N . PRO A 1 75 ? 7.949 0.651 -23.141 1 87.31 75 PRO A N 1
ATOM 607 C CA . PRO A 1 75 ? 9.367 1.013 -23.188 1 87.31 75 PRO A CA 1
ATOM 608 C C . PRO A 1 75 ? 9.938 1.383 -21.812 1 87.31 75 PRO A C 1
ATOM 610 O O . PRO A 1 75 ? 11.07 1.017 -21.5 1 87.31 75 PRO A O 1
ATOM 613 N N . LEU A 1 76 ? 9.156 2.08 -21.078 1 86.75 76 LEU A N 1
ATOM 614 C CA . LEU A 1 76 ? 9.586 2.443 -19.734 1 86.75 76 LEU A CA 1
ATOM 615 C C . LEU A 1 76 ? 9.711 1.206 -18.844 1 86.75 76 LEU A C 1
ATOM 617 O O . LEU A 1 76 ? 10.695 1.052 -18.125 1 86.75 76 LEU A O 1
ATOM 621 N N . LEU A 1 77 ? 8.758 0.305 -18.938 1 91.12 77 LEU A N 1
ATOM 622 C CA . LEU A 1 77 ? 8.773 -0.917 -18.141 1 91.12 77 LEU A CA 1
ATOM 623 C C . LEU A 1 77 ? 9.977 -1.782 -18.484 1 91.12 77 LEU A C 1
ATOM 625 O O . LEU A 1 77 ? 10.594 -2.387 -17.609 1 91.12 77 LEU A O 1
ATOM 629 N N . GLN A 1 78 ? 10.32 -1.811 -19.719 1 92.81 78 GLN A N 1
ATOM 630 C CA . GLN A 1 78 ? 11.477 -2.582 -20.156 1 92.81 78 GLN A CA 1
ATOM 631 C C . GLN A 1 78 ? 12.766 -2.023 -19.562 1 92.81 78 GLN A C 1
ATOM 633 O O . GLN A 1 78 ? 13.641 -2.781 -19.141 1 92.81 78 GLN A O 1
ATOM 638 N N . LYS A 1 79 ? 12.797 -0.722 -19.531 1 91.81 79 LYS A N 1
ATOM 639 C CA . LYS A 1 79 ? 13.969 -0.077 -18.938 1 91.81 79 LYS A CA 1
ATOM 640 C C . LYS A 1 79 ? 14.062 -0.378 -17.438 1 91.81 79 LYS A C 1
ATOM 642 O O . LYS A 1 79 ? 15.156 -0.525 -16.906 1 91.81 79 LYS A O 1
ATOM 647 N N . LEU A 1 80 ? 12.922 -0.546 -16.828 1 92.31 80 LEU A N 1
ATOM 648 C CA . LEU A 1 80 ? 12.844 -0.704 -15.383 1 92.31 80 LEU A CA 1
ATOM 649 C C . LEU A 1 80 ? 12.891 -2.178 -14.992 1 92.31 80 LEU A C 1
ATOM 651 O O . LEU A 1 80 ? 12.914 -2.51 -13.805 1 92.31 80 LEU A O 1
ATOM 655 N N . ALA A 1 81 ? 12.945 -3.072 -15.914 1 91.5 81 ALA A N 1
ATOM 656 C CA . ALA A 1 81 ? 12.727 -4.5 -15.703 1 91.5 81 ALA A CA 1
ATOM 657 C C . ALA A 1 81 ? 13.703 -5.051 -14.656 1 91.5 81 ALA A C 1
ATOM 659 O O . ALA A 1 81 ? 13.336 -5.91 -13.852 1 91.5 81 ALA A O 1
ATOM 660 N N . ASN A 1 82 ? 14.969 -4.461 -14.641 1 87.75 82 ASN A N 1
ATOM 661 C CA . ASN A 1 82 ? 15.961 -5.062 -13.75 1 87.75 82 ASN A CA 1
ATOM 662 C C . ASN A 1 82 ? 16.516 -4.047 -12.758 1 87.75 82 ASN A C 1
ATOM 664 O O . ASN A 1 82 ? 17.297 -4.402 -11.875 1 87.75 82 ASN A O 1
ATOM 668 N N . SER A 1 83 ? 16.031 -2.877 -12.945 1 88.62 83 SER A N 1
ATOM 669 C CA . SER A 1 83 ? 16.578 -1.884 -12.023 1 88.62 83 SER A CA 1
ATOM 670 C C . SER A 1 83 ? 15.695 -0.634 -11.984 1 88.62 83 SER A C 1
ATOM 672 O O . SER A 1 83 ? 15.156 -0.215 -13.016 1 88.62 83 SER A O 1
ATOM 674 N N . ALA A 1 84 ? 15.484 -0.19 -10.875 1 91.44 84 ALA A N 1
ATOM 675 C CA . ALA A 1 84 ? 14.828 1.092 -10.633 1 91.44 84 ALA A CA 1
ATOM 676 C C . ALA A 1 84 ? 15.477 1.826 -9.461 1 91.44 84 ALA A C 1
ATOM 678 O O . ALA A 1 84 ? 16.078 1.2 -8.586 1 91.44 84 ALA A O 1
ATOM 679 N N . GLN A 1 85 ? 15.438 3.129 -9.523 1 92.19 85 GLN A N 1
ATOM 680 C CA . GLN A 1 85 ? 15.984 3.961 -8.461 1 92.19 85 GLN A CA 1
ATOM 681 C C . GLN A 1 85 ? 14.953 4.965 -7.953 1 92.19 85 GLN A C 1
ATOM 683 O O . GLN A 1 85 ? 15.062 6.164 -8.219 1 92.19 85 GLN A O 1
ATOM 688 N N . PRO A 1 86 ? 14.023 4.441 -7.211 1 95.25 86 PRO A N 1
ATOM 689 C CA . PRO A 1 86 ? 13.031 5.371 -6.672 1 95.25 86 PRO A CA 1
ATOM 690 C C . PRO A 1 86 ? 13.648 6.426 -5.758 1 95.25 86 PRO A C 1
ATOM 692 O O . PRO A 1 86 ? 14.57 6.129 -5 1 95.25 86 PRO A O 1
ATOM 695 N N . ARG A 1 87 ? 13.094 7.605 -5.73 1 93.94 87 ARG A N 1
ATOM 696 C CA . ARG A 1 87 ? 13.641 8.711 -4.953 1 93.94 87 ARG A CA 1
ATOM 697 C C . ARG A 1 87 ? 12.719 9.078 -3.797 1 93.94 87 ARG A C 1
ATOM 699 O O . ARG A 1 87 ? 13.094 9.859 -2.918 1 93.94 87 ARG A O 1
ATOM 706 N N . VAL A 1 88 ? 11.539 8.523 -3.775 1 95.44 88 VAL A N 1
ATOM 707 C CA . VAL A 1 88 ? 10.539 8.883 -2.777 1 95.44 88 VAL A CA 1
ATOM 708 C C . VAL A 1 88 ? 9.969 7.621 -2.137 1 95.44 88 VAL A C 1
ATOM 710 O O . VAL A 1 88 ? 9.836 6.586 -2.795 1 95.44 88 VAL A O 1
ATOM 713 N N . LEU A 1 89 ? 9.695 7.617 -0.893 1 97.94 89 LEU A N 1
ATOM 714 C CA . LEU A 1 89 ? 8.789 6.703 -0.209 1 97.94 89 LEU A CA 1
ATOM 715 C C . LEU A 1 89 ? 7.508 7.414 0.202 1 97.94 89 LEU A C 1
ATOM 717 O O . LEU A 1 89 ? 7.551 8.398 0.942 1 97.94 89 LEU A O 1
ATOM 721 N N . LEU A 1 90 ? 6.414 6.969 -0.356 1 98 90 LEU A N 1
ATOM 722 C CA . LEU A 1 90 ? 5.113 7.496 0.051 1 98 90 LEU A CA 1
ATOM 723 C C . LEU A 1 90 ? 4.398 6.52 0.978 1 98 90 LEU A C 1
ATOM 725 O O . LEU A 1 90 ? 4.262 5.336 0.655 1 98 90 LEU A O 1
ATOM 729 N N . ILE A 1 91 ? 4.023 6.957 2.146 1 98.62 91 ILE A N 1
ATOM 730 C CA . ILE A 1 91 ? 3.197 6.211 3.088 1 98.62 91 ILE A CA 1
ATOM 731 C C . ILE A 1 91 ? 1.784 6.789 3.109 1 98.62 91 ILE A C 1
ATOM 733 O O . ILE A 1 91 ? 1.589 7.953 3.465 1 98.62 91 ILE A O 1
ATOM 737 N N . THR A 1 92 ? 0.807 5.996 2.705 1 98.44 92 THR A N 1
ATOM 738 C CA . THR A 1 92 ? -0.557 6.508 2.629 1 98.44 92 THR A CA 1
ATOM 739 C C . THR A 1 92 ? -1.563 5.422 2.986 1 98.44 92 THR A C 1
ATOM 741 O O . THR A 1 92 ? -1.181 4.324 3.4 1 98.44 92 THR A O 1
ATOM 744 N N . CYS A 1 93 ? -2.834 5.758 2.969 1 98.56 93 CYS A N 1
ATOM 745 C CA . CYS A 1 93 ? -3.883 4.902 3.506 1 98.56 93 CYS A CA 1
ATOM 746 C C . CYS A 1 93 ? -4.309 3.855 2.484 1 98.56 93 CYS A C 1
ATOM 748 O O . CYS A 1 93 ? -4.219 4.086 1.277 1 98.56 93 CYS A O 1
ATOM 750 N N . VAL A 1 94 ? -4.848 2.77 2.891 1 98.25 94 VAL A N 1
ATOM 751 C CA . VAL A 1 94 ? -5.398 1.691 2.078 1 98.25 94 VAL A CA 1
ATOM 752 C C . VAL A 1 94 ? -6.656 2.178 1.361 1 98.25 94 VAL A C 1
ATOM 754 O O . VAL A 1 94 ? -7.117 1.549 0.405 1 98.25 94 VAL A O 1
ATOM 757 N N . ASP A 1 95 ? -7.199 3.289 1.663 1 97.56 95 ASP A N 1
ATOM 758 C CA . ASP A 1 95 ? -8.477 3.824 1.211 1 97.56 95 ASP A CA 1
ATOM 759 C C . ASP A 1 95 ? -8.57 3.814 -0.314 1 97.56 95 ASP A C 1
ATOM 761 O O . ASP A 1 95 ? -7.645 4.246 -0.999 1 97.56 95 ASP A O 1
ATOM 765 N N . SER A 1 96 ? -9.664 3.336 -0.831 1 96 96 SER A N 1
ATOM 766 C CA . SER A 1 96 ? -9.883 3.146 -2.262 1 96 96 SER A CA 1
ATOM 767 C C . SER A 1 96 ? -9.961 4.484 -2.99 1 96 96 SER A C 1
ATOM 769 O O . SER A 1 96 ? -9.773 4.547 -4.207 1 96 96 SER A O 1
ATOM 771 N N . ARG A 1 97 ? -10.266 5.523 -2.34 1 94.5 97 ARG A N 1
ATOM 772 C CA . ARG A 1 97 ? -10.484 6.828 -2.963 1 94.5 97 ARG A CA 1
ATOM 773 C C . ARG A 1 97 ? -9.164 7.52 -3.26 1 94.5 97 ARG A C 1
ATOM 775 O O . ARG A 1 97 ? -9.125 8.508 -3.996 1 94.5 97 ARG A O 1
ATOM 782 N N . LEU A 1 98 ? -8.047 6.938 -2.764 1 94.25 98 LEU A N 1
ATOM 783 C CA . LEU A 1 98 ? -6.723 7.504 -2.994 1 94.25 98 LEU A CA 1
ATOM 784 C C . LEU A 1 98 ? -6.047 6.836 -4.184 1 94.25 98 LEU A C 1
ATOM 786 O O . LEU A 1 98 ? -6.09 5.609 -4.324 1 94.25 98 LEU A O 1
ATOM 790 N N . CYS A 1 99 ? -5.484 7.598 -5.016 1 88.62 99 CYS A N 1
ATOM 791 C CA . CYS A 1 99 ? -4.664 7.145 -6.133 1 88.62 99 CYS A CA 1
ATOM 792 C C . CYS A 1 99 ? -3.32 7.863 -6.148 1 88.62 99 CYS A C 1
ATOM 794 O O . CYS A 1 99 ? -3.133 8.828 -6.895 1 88.62 99 CYS A O 1
ATOM 796 N N . PRO A 1 100 ? -2.398 7.348 -5.395 1 91.25 100 PRO A N 1
ATOM 797 C CA . PRO A 1 100 ? -1.143 8.062 -5.156 1 91.25 100 PRO A CA 1
ATOM 798 C C . PRO A 1 100 ? -0.416 8.422 -6.453 1 91.25 100 PRO A C 1
ATOM 800 O O . PRO A 1 100 ? 0.08 9.547 -6.594 1 91.25 100 PRO A O 1
ATOM 803 N N . THR A 1 101 ? -0.347 7.5 -7.379 1 84.62 101 THR A N 1
ATOM 804 C CA . THR A 1 101 ? 0.388 7.773 -8.609 1 84.62 101 THR A CA 1
ATOM 805 C C . THR A 1 101 ? -0.299 8.875 -9.414 1 84.62 101 THR A C 1
ATOM 807 O O . THR A 1 101 ? 0.362 9.648 -10.109 1 84.62 101 THR A O 1
ATOM 810 N N . SER A 1 102 ? -1.566 8.984 -9.242 1 79.94 102 SER A N 1
ATOM 811 C CA . SER A 1 102 ? -2.32 10.016 -9.953 1 79.94 102 SER A CA 1
ATOM 812 C C . SER A 1 102 ? -2.076 11.391 -9.344 1 79.94 102 SER A C 1
ATOM 814 O O . SER A 1 102 ? -1.668 12.32 -10.047 1 79.94 102 SER A O 1
ATOM 816 N N . PHE A 1 103 ? -2.184 11.492 -8.047 1 79.12 103 PHE A N 1
ATOM 817 C CA . PHE A 1 103 ? -2.127 12.828 -7.48 1 79.12 103 PHE A CA 1
ATOM 818 C C . PHE A 1 103 ? -0.682 13.281 -7.305 1 79.12 103 PHE A C 1
ATOM 820 O O . PHE A 1 103 ? -0.423 14.453 -7.027 1 79.12 103 PHE A O 1
ATOM 827 N N . THR A 1 104 ? 0.248 12.398 -7.527 1 82.25 104 THR A N 1
ATOM 828 C CA . THR A 1 104 ? 1.65 12.797 -7.512 1 82.25 104 THR A CA 1
ATOM 829 C C . THR A 1 104 ? 2.223 12.812 -8.93 1 82.25 104 THR A C 1
ATOM 831 O O . THR A 1 104 ? 3.371 13.211 -9.133 1 82.25 104 THR A O 1
ATOM 834 N N . GLN A 1 105 ? 1.472 12.297 -9.836 1 77.19 105 GLN A N 1
ATOM 835 C CA . GLN A 1 105 ? 1.895 12.188 -11.227 1 77.19 105 GLN A CA 1
ATOM 836 C C . GLN A 1 105 ? 3.211 11.422 -11.336 1 77.19 105 GLN A C 1
ATOM 838 O O . GLN A 1 105 ? 4.125 11.852 -12.039 1 77.19 105 GLN A O 1
ATOM 843 N N . ALA A 1 106 ? 3.322 10.414 -10.539 1 83.06 106 ALA A N 1
ATOM 844 C CA . ALA A 1 106 ? 4.539 9.602 -10.531 1 83.06 106 ALA A CA 1
ATOM 845 C C . ALA A 1 106 ? 4.5 8.539 -11.633 1 83.06 106 ALA A C 1
ATOM 847 O O . ALA A 1 106 ? 3.447 7.957 -11.898 1 83.06 106 ALA A O 1
ATOM 848 N N . ASP A 1 107 ? 5.637 8.297 -12.25 1 83.56 107 ASP A N 1
ATOM 849 C CA . ASP A 1 107 ? 5.82 7.195 -13.188 1 83.56 107 ASP A CA 1
ATOM 850 C C . ASP A 1 107 ? 6.309 5.938 -12.469 1 83.56 107 ASP A C 1
ATOM 852 O O . ASP A 1 107 ? 6.832 6.016 -11.359 1 83.56 107 ASP A O 1
ATOM 856 N N . PRO A 1 108 ? 6.086 4.801 -13.156 1 89.44 108 PRO A N 1
ATOM 857 C CA . PRO A 1 108 ? 6.703 3.602 -12.586 1 89.44 108 PRO A CA 1
ATOM 858 C C . PRO A 1 108 ? 8.195 3.773 -12.32 1 89.44 108 PRO A C 1
ATOM 860 O O . PRO A 1 108 ? 8.914 4.348 -13.141 1 89.44 108 PRO A O 1
ATOM 863 N N . GLY A 1 109 ? 8.625 3.404 -11.172 1 93.12 109 GLY A N 1
ATOM 864 C CA . GLY A 1 109 ? 10.039 3.494 -10.836 1 93.12 109 GLY A CA 1
ATOM 865 C C . GLY A 1 109 ? 10.367 4.707 -9.977 1 93.12 109 GLY A C 1
ATOM 866 O O . GLY A 1 109 ? 11.453 4.785 -9.398 1 93.12 109 GLY A O 1
ATOM 867 N N . ASP A 1 110 ? 9.375 5.613 -9.75 1 90.88 110 ASP A N 1
ATOM 868 C CA . ASP A 1 110 ? 9.656 6.891 -9.102 1 90.88 110 ASP A CA 1
ATOM 869 C C . ASP A 1 110 ? 9.594 6.762 -7.582 1 90.88 110 ASP A C 1
ATOM 871 O O . ASP A 1 110 ? 10.32 7.453 -6.863 1 90.88 110 ASP A O 1
ATOM 875 N N . MET A 1 111 ? 8.664 5.918 -7.082 1 94.44 111 MET A N 1
ATOM 876 C CA . MET A 1 111 ? 8.438 5.984 -5.641 1 94.44 111 MET A CA 1
ATOM 877 C C . MET A 1 111 ? 8.016 4.621 -5.094 1 94.44 111 MET A C 1
ATOM 879 O O . MET A 1 111 ? 7.211 3.922 -5.707 1 94.44 111 MET A O 1
ATOM 883 N N . PHE A 1 112 ? 8.648 4.262 -4.008 1 97.44 112 PHE A N 1
ATOM 884 C CA . PHE A 1 112 ? 8.062 3.221 -3.172 1 97.44 112 PHE A CA 1
ATOM 885 C C . PHE A 1 112 ? 6.75 3.695 -2.559 1 97.44 112 PHE A C 1
ATOM 887 O O . PHE A 1 112 ? 6.613 4.867 -2.205 1 97.44 112 PHE A O 1
ATOM 894 N N . ILE A 1 113 ? 5.805 2.795 -2.424 1 98.25 113 ILE A N 1
ATOM 895 C CA . ILE A 1 113 ? 4.543 3.186 -1.807 1 98.25 113 ILE A CA 1
ATOM 896 C C . ILE A 1 113 ? 4.141 2.152 -0.758 1 98.25 113 ILE A C 1
ATOM 898 O O . ILE A 1 113 ? 4.062 0.957 -1.053 1 98.25 113 ILE A O 1
ATOM 902 N N . VAL A 1 114 ? 3.939 2.584 0.421 1 98.69 114 VAL A N 1
ATOM 903 C CA . VAL A 1 114 ? 3.309 1.812 1.486 1 98.69 114 VAL A CA 1
ATOM 904 C C . VAL A 1 114 ? 1.849 2.236 1.636 1 98.69 114 VAL A C 1
ATOM 906 O O . VAL A 1 114 ? 1.547 3.428 1.727 1 98.69 114 VAL A O 1
ATOM 909 N N . ARG A 1 115 ? 0.963 1.314 1.58 1 98.56 115 ARG A N 1
ATOM 910 C CA . ARG A 1 115 ? -0.448 1.582 1.84 1 98.56 115 ARG A CA 1
ATOM 911 C C . ARG A 1 115 ? -0.987 0.667 2.934 1 98.56 115 ARG A C 1
ATOM 913 O O . ARG A 1 115 ? -1.029 -0.554 2.764 1 98.56 115 ARG A O 1
ATOM 920 N N . ASN A 1 116 ? -1.396 1.272 4.02 1 98.38 116 ASN A N 1
ATOM 921 C CA . ASN A 1 116 ? -1.959 0.534 5.145 1 98.38 116 ASN A CA 1
ATOM 922 C C . ASN A 1 116 ? -3.115 1.292 5.789 1 98.38 116 ASN A C 1
ATOM 924 O O . ASN A 1 116 ? -3.49 2.373 5.332 1 98.38 116 ASN A O 1
ATOM 928 N N . ALA A 1 117 ? -3.746 0.649 6.801 1 97.19 117 ALA A N 1
ATOM 929 C CA . ALA A 1 117 ? -4.898 1.268 7.449 1 97.19 117 ALA A CA 1
ATOM 930 C C . ALA A 1 117 ? -4.492 2.537 8.195 1 97.19 117 ALA A C 1
ATOM 932 O O . ALA A 1 117 ? -3.73 2.479 9.164 1 97.19 117 ALA A O 1
ATOM 933 N N . GLY A 1 118 ? -4.938 3.717 7.633 1 97.75 118 GLY A N 1
ATOM 934 C CA . GLY A 1 118 ? -4.738 4.984 8.32 1 97.75 118 GLY A CA 1
ATOM 935 C C . GLY A 1 118 ? -3.406 5.633 7.996 1 97.75 118 GLY A C 1
ATOM 936 O O . GLY A 1 118 ? -2.963 6.539 8.703 1 97.75 118 GLY A O 1
ATOM 937 N N . ASN A 1 119 ? -2.666 5.113 7.023 1 98.5 119 ASN A N 1
ATOM 938 C CA . ASN A 1 119 ? -1.342 5.648 6.719 1 98.5 119 ASN A CA 1
ATOM 939 C C . ASN A 1 119 ? -0.465 5.719 7.969 1 98.5 119 ASN A C 1
ATOM 941 O O . ASN A 1 119 ? 0.108 6.766 8.273 1 98.5 119 ASN A O 1
ATOM 945 N N . THR A 1 120 ? -0.295 4.66 8.641 1 98.38 120 THR A N 1
ATOM 946 C CA . THR A 1 120 ? 0.268 4.629 9.984 1 98.38 120 THR A CA 1
ATOM 947 C C . THR A 1 120 ? 1.691 4.078 9.961 1 98.38 120 THR A C 1
ATOM 949 O O . THR A 1 120 ? 1.961 3.064 9.312 1 98.38 120 THR A O 1
ATOM 952 N N . MET A 1 121 ? 2.582 4.719 10.617 1 97.69 121 MET A N 1
ATOM 953 C CA . MET A 1 121 ? 3.959 4.289 10.844 1 97.69 121 MET A CA 1
ATOM 954 C C . MET A 1 121 ? 4.234 4.098 12.336 1 97.69 121 MET A C 1
ATOM 956 O O . MET A 1 121 ? 4.156 5.051 13.109 1 97.69 121 MET A O 1
ATOM 960 N N . PRO A 1 122 ? 4.543 2.889 12.727 1 95.56 122 PRO A N 1
ATOM 961 C CA . PRO A 1 122 ? 4.859 2.66 14.133 1 95.56 122 PRO A CA 1
ATOM 962 C C . PRO A 1 122 ? 6.102 3.42 14.594 1 95.56 122 PRO A C 1
ATOM 964 O O . PRO A 1 122 ? 7.086 3.504 13.852 1 95.56 12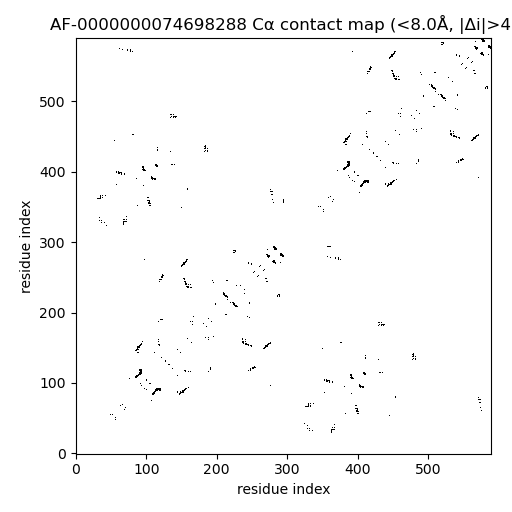2 PRO A O 1
ATOM 967 N N . HIS A 1 123 ? 6.031 3.959 15.789 1 93.94 123 HIS A N 1
ATOM 968 C CA . HIS A 1 123 ? 7.168 4.648 16.391 1 93.94 123 HIS A CA 1
ATOM 969 C C . HIS A 1 123 ? 8.266 3.664 16.781 1 93.94 123 HIS A C 1
ATOM 971 O O . HIS A 1 123 ? 7.98 2.58 17.281 1 93.94 123 HIS A O 1
ATOM 977 N N . SER A 1 124 ? 9.508 4.039 16.609 1 90.38 124 SER A N 1
ATOM 978 C CA . SER A 1 124 ? 10.641 3.146 16.828 1 90.38 124 SER A CA 1
ATOM 979 C C . SER A 1 124 ? 10.742 2.725 18.281 1 90.38 124 SER A C 1
ATOM 981 O O . SER A 1 124 ? 11.219 1.627 18.594 1 90.38 124 SER A O 1
ATOM 983 N N . GLN A 1 125 ? 10.297 3.525 19.219 1 86.69 125 GLN A N 1
ATOM 984 C CA . GLN A 1 125 ? 10.477 3.303 20.656 1 86.69 125 GLN A CA 1
ATOM 985 C C . GLN A 1 125 ? 9.57 2.184 21.156 1 86.69 125 GLN A C 1
ATOM 987 O O . GLN A 1 125 ? 9.758 1.67 22.266 1 86.69 125 GLN A O 1
ATOM 992 N N . LEU A 1 126 ? 8.562 1.867 20.359 1 84.62 126 LEU A N 1
ATOM 993 C CA . LEU A 1 126 ? 7.625 0.823 20.766 1 84.62 126 LEU A CA 1
ATOM 994 C C . LEU A 1 126 ? 8.297 -0.546 20.734 1 84.62 126 LEU A C 1
ATOM 996 O O . LEU A 1 126 ? 7.77 -1.511 21.297 1 84.62 126 LEU A O 1
ATOM 1000 N N . PHE A 1 127 ? 9.336 -0.755 20.078 1 76.75 127 PHE A N 1
ATOM 1001 C CA . PHE A 1 127 ? 9.938 -2.062 19.844 1 76.75 127 PHE A CA 1
ATOM 1002 C C . PHE A 1 127 ? 11.219 -2.219 20.656 1 76.75 127 PHE A C 1
ATOM 1004 O O . PHE A 1 127 ? 11.828 -3.291 20.656 1 76.75 127 PHE A O 1
ATOM 1011 N N . GLY A 1 128 ? 11.289 -1.538 21.781 1 62.97 128 GLY A N 1
ATOM 1012 C CA . GLY A 1 128 ? 12.539 -1.651 22.5 1 62.97 128 GLY A CA 1
ATOM 1013 C C . GLY A 1 128 ? 13.711 -2.023 21.625 1 62.97 128 GLY A C 1
ATOM 1014 O O . GLY A 1 128 ? 13.656 -1.857 20.406 1 62.97 128 GLY A O 1
ATOM 1015 N N . GLU A 1 129 ? 14.75 -2.494 22.25 1 52.41 129 GLU A N 1
ATOM 1016 C CA . GLU A 1 129 ? 15.938 -2.945 21.531 1 52.41 129 GLU A CA 1
ATOM 1017 C C . GLU A 1 129 ? 15.711 -4.305 20.875 1 52.41 129 GLU A C 1
ATOM 1019 O O . GLU A 1 129 ? 16.531 -4.77 20.094 1 52.41 129 GLU A O 1
ATOM 1024 N N . SER A 1 130 ? 14.484 -4.738 21.297 1 51.81 130 SER A N 1
ATOM 1025 C CA . SER A 1 130 ? 14.266 -6.105 20.844 1 51.81 130 SER A CA 1
ATOM 1026 C C . SER A 1 130 ? 13.617 -6.129 19.469 1 51.81 130 SER A C 1
ATOM 1028 O O . SER A 1 130 ? 12.742 -5.312 19.172 1 51.81 130 SER A O 1
ATOM 1030 N N . CYS A 1 131 ? 14.242 -6.551 18.484 1 52.38 131 CYS A N 1
ATOM 1031 C CA . CYS A 1 131 ? 13.898 -6.789 17.094 1 52.38 131 CYS A CA 1
ATOM 1032 C C . CYS A 1 131 ? 12.68 -7.703 16.984 1 52.38 131 CYS A C 1
ATOM 1034 O O . CYS A 1 131 ? 12.477 -8.352 15.945 1 52.38 131 CYS A O 1
ATOM 1036 N N . SER A 1 132 ? 11.773 -7.629 18.062 1 59.12 132 SER A N 1
ATOM 1037 C CA . SER A 1 132 ? 10.844 -8.758 18.047 1 59.12 132 SER A CA 1
ATOM 1038 C C . SER A 1 132 ? 9.586 -8.438 17.25 1 59.12 132 SER A C 1
ATOM 1040 O O . SER A 1 132 ? 8.766 -9.32 17 1 59.12 132 SER A O 1
ATOM 1042 N N . SER A 1 133 ? 9.523 -7.219 16.781 1 75.62 133 SER A N 1
ATOM 1043 C CA . SER A 1 133 ? 8.25 -7.016 16.094 1 75.62 133 SER A CA 1
ATOM 1044 C C . SER A 1 133 ? 8.438 -6.844 14.594 1 75.62 133 SER A C 1
ATOM 1046 O O . SER A 1 133 ? 8.938 -5.809 14.141 1 75.62 133 SER A O 1
ATOM 1048 N N . ALA A 1 134 ? 8.109 -7.879 13.914 1 86.69 134 ALA A N 1
ATOM 1049 C CA . ALA A 1 134 ? 8.195 -7.867 12.461 1 86.69 134 ALA A CA 1
ATOM 1050 C C . ALA A 1 134 ? 7.02 -7.113 11.844 1 86.69 134 ALA A C 1
ATOM 1052 O O . ALA A 1 134 ? 5.887 -7.602 11.852 1 86.69 134 ALA A O 1
ATOM 1053 N N . LEU A 1 135 ? 7.316 -5.863 11.453 1 93.25 135 LEU A N 1
ATOM 1054 C CA . LEU A 1 135 ? 6.305 -5.027 10.812 1 93.25 135 LEU A CA 1
ATOM 1055 C C . LEU A 1 135 ? 6.719 -4.672 9.383 1 93.25 135 LEU A C 1
ATOM 1057 O O . LEU A 1 135 ? 7.887 -4.355 9.133 1 93.25 135 LEU A O 1
ATOM 1061 N N . SER A 1 136 ? 5.754 -4.758 8.508 1 96.44 136 SER A N 1
ATOM 1062 C CA . SER A 1 136 ? 6.059 -4.449 7.117 1 96.44 136 SER A CA 1
ATOM 1063 C C . SER A 1 136 ? 6.43 -2.98 6.941 1 96.44 136 SER A C 1
ATOM 1065 O O . SER A 1 136 ? 7.238 -2.639 6.078 1 96.44 136 SER A O 1
ATOM 1067 N N . GLU A 1 137 ? 5.863 -2.08 7.777 1 96.94 137 GLU A N 1
ATOM 1068 C CA . GLU A 1 137 ? 6.145 -0.648 7.711 1 96.94 137 GLU A CA 1
ATOM 1069 C C . GLU A 1 137 ? 7.621 -0.365 7.965 1 96.94 137 GLU A C 1
ATOM 1071 O O . GLU A 1 137 ? 8.242 0.428 7.254 1 96.94 137 GLU A O 1
ATOM 1076 N N . ARG A 1 138 ? 8.156 -1.023 8.922 1 94.25 138 ARG A N 1
ATOM 1077 C CA . ARG A 1 138 ? 9.57 -0.854 9.25 1 94.25 138 ARG A CA 1
ATOM 1078 C C . ARG A 1 138 ? 10.461 -1.414 8.141 1 94.25 138 ARG A C 1
ATOM 1080 O O . ARG A 1 138 ? 11.477 -0.816 7.789 1 94.25 138 ARG A O 1
ATOM 1087 N N . ALA A 1 139 ? 10.047 -2.562 7.684 1 95 139 ALA A N 1
ATOM 1088 C CA . ALA A 1 139 ? 10.781 -3.184 6.586 1 95 139 ALA A CA 1
ATOM 1089 C C . ALA A 1 139 ? 10.82 -2.268 5.367 1 95 139 ALA A C 1
ATOM 1091 O O . ALA A 1 139 ? 11.883 -2.076 4.762 1 95 139 ALA A O 1
ATOM 1092 N N . ALA A 1 140 ? 9.68 -1.698 5.012 1 97.44 140 ALA A N 1
ATOM 1093 C CA . ALA A 1 140 ? 9.602 -0.807 3.857 1 97.44 140 ALA A CA 1
ATOM 1094 C C . ALA A 1 140 ? 10.445 0.445 4.07 1 97.44 140 ALA A C 1
ATOM 1096 O O . ALA A 1 140 ? 11.109 0.917 3.146 1 97.44 140 ALA A O 1
ATOM 1097 N N . LEU A 1 141 ? 10.391 0.975 5.262 1 97.12 141 LEU A N 1
ATOM 1098 C CA . LEU A 1 141 ? 11.18 2.154 5.598 1 97.12 141 LEU A CA 1
ATOM 1099 C C . LEU A 1 141 ? 12.672 1.872 5.457 1 97.12 141 LEU A C 1
ATOM 1101 O O . LEU A 1 141 ? 13.398 2.662 4.855 1 97.12 141 LEU A O 1
ATOM 1105 N N . GLU A 1 142 ? 13.102 0.778 5.977 1 94.69 142 GLU A N 1
ATOM 1106 C CA . GLU A 1 142 ? 14.5 0.368 5.863 1 94.69 142 GLU A CA 1
ATOM 1107 C C . GLU A 1 142 ? 14.914 0.204 4.402 1 94.69 142 GLU A C 1
ATOM 1109 O O . GLU A 1 142 ? 15.977 0.68 3.996 1 94.69 142 GLU A O 1
ATOM 1114 N N . LEU A 1 143 ? 14.086 -0.465 3.695 1 95.25 143 LEU A N 1
ATOM 1115 C CA . LEU A 1 143 ? 14.352 -0.694 2.279 1 95.25 143 LEU A CA 1
ATOM 1116 C C . LEU A 1 143 ? 14.508 0.628 1.534 1 95.25 143 LEU A C 1
ATOM 1118 O O . LEU A 1 143 ? 15.438 0.801 0.75 1 95.25 143 LEU A O 1
ATOM 1122 N N . ALA A 1 144 ? 13.586 1.527 1.709 1 96.94 144 ALA A N 1
ATOM 1123 C CA . ALA A 1 144 ? 13.586 2.814 1.017 1 96.94 144 ALA A CA 1
ATOM 1124 C C . ALA A 1 144 ? 14.852 3.611 1.338 1 96.94 144 ALA A C 1
ATOM 1126 O O . ALA A 1 144 ? 15.516 4.121 0.434 1 96.94 144 ALA A O 1
ATOM 1127 N N . VAL A 1 145 ? 15.219 3.678 2.6 1 96.81 145 VAL A N 1
ATOM 1128 C CA . VAL A 1 145 ? 16.375 4.465 3.018 1 96.81 145 VAL A CA 1
ATOM 1129 C C . VAL A 1 145 ? 17.656 3.818 2.494 1 96.81 145 VAL A C 1
ATOM 1131 O O . VAL A 1 145 ? 18.562 4.512 2.031 1 96.81 145 VAL A O 1
ATOM 1134 N N . ALA A 1 146 ? 17.719 2.504 2.535 1 93.88 146 ALA A N 1
ATOM 1135 C CA . ALA A 1 146 ? 18.875 1.784 2.02 1 93.88 146 ALA A CA 1
ATOM 1136 C C . ALA A 1 146 ? 19.031 2.006 0.519 1 93.88 146 ALA A C 1
ATOM 1138 O O . ALA A 1 146 ? 20.156 2.006 0.003 1 93.88 146 ALA A O 1
ATOM 1139 N N . THR A 1 147 ? 17.922 2.178 -0.196 1 94.75 147 THR A N 1
ATOM 1140 C CA . THR A 1 147 ? 17.953 2.395 -1.639 1 94.75 147 THR A CA 1
ATOM 1141 C C . THR A 1 147 ? 18.391 3.82 -1.965 1 94.75 147 THR A C 1
ATOM 1143 O O . THR A 1 147 ? 18.766 4.113 -3.098 1 94.75 147 THR A O 1
ATOM 1146 N N . GLY A 1 148 ? 18.281 4.703 -0.984 1 95.62 148 GLY A N 1
ATOM 1147 C CA . GLY A 1 148 ? 18.781 6.059 -1.158 1 95.62 148 GLY A CA 1
ATOM 1148 C C . GLY A 1 148 ? 17.688 7.047 -1.544 1 95.62 148 GLY A C 1
ATOM 1149 O O . GLY A 1 148 ? 17.938 7.977 -2.312 1 95.62 148 GLY A O 1
ATOM 1150 N N . VAL A 1 149 ? 16.469 6.832 -1.076 1 96.5 149 VAL A N 1
ATOM 1151 C CA . VAL A 1 149 ? 15.422 7.809 -1.348 1 96.5 149 VAL A CA 1
ATOM 1152 C C . VAL A 1 149 ? 15.812 9.164 -0.755 1 96.5 149 VAL A C 1
ATOM 1154 O O . VAL A 1 149 ? 16.484 9.227 0.273 1 96.5 149 VAL A O 1
ATOM 1157 N N . GLU A 1 150 ? 15.32 10.172 -1.369 1 95.31 150 GLU A N 1
ATOM 1158 C CA . GLU A 1 150 ? 15.641 11.531 -0.945 1 95.31 150 GLU A CA 1
ATOM 1159 C C . GLU A 1 150 ? 14.477 12.164 -0.189 1 95.31 150 GLU A C 1
ATOM 1161 O O . GLU A 1 150 ? 14.648 13.172 0.503 1 95.31 150 GLU A O 1
ATOM 1166 N N . HIS A 1 151 ? 13.312 11.562 -0.384 1 94.12 151 HIS A N 1
ATOM 1167 C CA . HIS A 1 151 ? 12.109 12.094 0.24 1 94.12 151 HIS A CA 1
ATOM 1168 C C . HIS A 1 151 ? 11.242 10.969 0.812 1 94.12 151 HIS A C 1
ATOM 1170 O O . HIS A 1 151 ? 11.125 9.906 0.203 1 94.12 151 HIS A O 1
ATOM 1176 N N . ILE A 1 152 ? 10.727 11.195 1.965 1 97.25 152 ILE A N 1
ATOM 1177 C CA . ILE A 1 152 ? 9.664 10.375 2.533 1 97.25 152 ILE A CA 1
ATOM 1178 C C . ILE A 1 152 ? 8.43 11.242 2.803 1 97.25 152 ILE A C 1
ATOM 1180 O O . ILE A 1 152 ? 8.539 12.305 3.416 1 97.25 152 ILE A O 1
ATOM 1184 N N . ALA A 1 153 ? 7.336 10.836 2.281 1 96.62 153 ALA A N 1
ATOM 1185 C CA . ALA A 1 153 ? 6.102 11.594 2.486 1 96.62 153 ALA A CA 1
ATOM 1186 C C . ALA A 1 153 ? 5.039 10.734 3.17 1 96.62 153 ALA A C 1
ATOM 1188 O O . ALA A 1 153 ? 4.867 9.562 2.83 1 96.62 153 ALA A O 1
ATOM 1189 N N . VAL A 1 154 ? 4.438 11.273 4.176 1 97.81 154 VAL A N 1
ATOM 1190 C CA . VAL A 1 154 ? 3.238 10.695 4.773 1 97.81 154 VAL A CA 1
ATOM 1191 C C . VAL A 1 154 ? 2.004 11.445 4.273 1 97.81 154 VAL A C 1
ATOM 1193 O O . VAL A 1 154 ? 1.91 12.664 4.41 1 97.81 154 VAL A O 1
ATOM 1196 N N . CYS A 1 155 ? 1.091 10.711 3.715 1 97.81 155 CYS A N 1
ATOM 1197 C CA . CYS A 1 155 ? -0.073 11.352 3.117 1 97.81 155 CYS A CA 1
ATOM 1198 C C . CYS A 1 155 ? -1.363 10.836 3.74 1 97.81 155 CYS A C 1
ATOM 1200 O O . CYS A 1 155 ? -1.748 9.688 3.521 1 97.81 155 CYS A O 1
ATOM 1202 N N . GLY A 1 156 ? -2.037 11.656 4.516 1 98.19 156 GLY A N 1
ATOM 1203 C CA . GLY A 1 156 ? -3.381 11.398 5.008 1 98.19 156 GLY A CA 1
ATOM 1204 C C . GLY A 1 156 ? -4.465 11.922 4.086 1 98.19 156 GLY A C 1
ATOM 1205 O O . GLY A 1 156 ? -4.184 12.328 2.953 1 98.19 156 GLY A O 1
ATOM 1206 N N . HIS A 1 157 ? -5.723 11.898 4.574 1 97.62 157 HIS A N 1
ATOM 1207 C CA . HIS A 1 157 ? -6.793 12.328 3.678 1 97.62 157 HIS A CA 1
ATOM 1208 C C . HIS A 1 157 ? -8.062 12.664 4.453 1 97.62 157 HIS A C 1
ATOM 1210 O O . HIS A 1 157 ? -8.172 12.336 5.637 1 97.62 157 HIS A O 1
ATOM 1216 N N . SER A 1 158 ? -8.93 13.344 3.809 1 96.69 158 SER A N 1
ATOM 1217 C CA . SER A 1 158 ? -10.219 13.703 4.395 1 96.69 158 SER A CA 1
ATOM 1218 C C . SER A 1 158 ? -11.125 12.484 4.543 1 96.69 158 SER A C 1
ATOM 1220 O O . SER A 1 158 ? -10.992 11.516 3.793 1 96.69 158 SER A O 1
ATOM 1222 N N . ASP A 1 159 ? -11.953 12.484 5.566 1 97.06 159 ASP A N 1
ATOM 1223 C CA . ASP A 1 159 ? -12.961 11.453 5.801 1 97.06 159 ASP A CA 1
ATOM 1224 C C . ASP A 1 159 ? -12.328 10.07 5.891 1 97.06 159 ASP A C 1
ATOM 1226 O O . ASP A 1 159 ? -12.836 9.109 5.301 1 97.06 159 ASP A O 1
ATOM 1230 N N . CYS A 1 160 ? -11.211 10.039 6.555 1 97.31 160 CYS A N 1
ATOM 1231 C CA . CYS A 1 160 ? -10.586 8.742 6.777 1 97.31 160 CYS A CA 1
ATOM 1232 C C . CYS A 1 160 ? -11.461 7.859 7.66 1 97.31 160 CYS A C 1
ATOM 1234 O O . CYS A 1 160 ? -11.547 8.078 8.867 1 97.31 160 CYS A O 1
ATOM 1236 N N . LYS A 1 161 ? -11.984 6.816 7.148 1 94.06 161 LYS A N 1
ATOM 1237 C CA . LYS A 1 161 ? -13.008 6.008 7.812 1 94.06 161 LYS A CA 1
ATOM 1238 C C . LYS A 1 161 ? -12.414 5.23 8.984 1 94.06 161 LYS A C 1
ATOM 1240 O O . LYS A 1 161 ? -13.094 5.008 9.992 1 94.06 161 LYS A O 1
ATOM 1245 N N . VAL A 1 162 ? -11.211 4.77 8.867 1 94.81 162 VAL A N 1
ATOM 1246 C CA . VAL A 1 162 ? -10.656 3.949 9.938 1 94.81 162 VAL A CA 1
ATOM 1247 C C . VAL A 1 162 ? -10.367 4.82 11.156 1 94.81 162 VAL A C 1
ATOM 1249 O O . VAL A 1 162 ? -10.594 4.402 12.297 1 94.81 162 VAL A O 1
ATOM 1252 N N . LEU A 1 163 ? -9.867 6.039 10.922 1 95.81 163 LEU A N 1
ATOM 1253 C CA . LEU A 1 163 ? -9.648 6.949 12.039 1 95.81 163 LEU A CA 1
ATOM 1254 C C . LEU A 1 163 ? -10.969 7.379 12.664 1 95.81 163 LEU A C 1
ATOM 1256 O O . LEU A 1 163 ? -11.078 7.5 13.891 1 95.81 163 LEU A O 1
ATOM 1260 N N . LYS A 1 164 ? -11.945 7.59 11.789 1 93.19 164 LYS A N 1
ATOM 1261 C CA . LYS A 1 164 ? -13.273 7.984 12.258 1 93.19 164 LYS A CA 1
ATOM 1262 C C . LYS A 1 164 ? -13.875 6.914 13.172 1 93.19 164 LYS A C 1
ATOM 1264 O O . LYS A 1 164 ? -14.305 7.211 14.281 1 93.19 164 LYS A O 1
ATOM 1269 N N . LYS A 1 165 ? -13.867 5.719 12.695 1 90.5 165 LYS A N 1
ATOM 1270 C CA . LYS A 1 165 ? -14.453 4.617 13.453 1 90.5 165 LYS A CA 1
ATOM 1271 C C . LYS A 1 165 ? -13.695 4.387 14.766 1 90.5 165 LYS A C 1
ATOM 1273 O O . LYS A 1 165 ? -14.305 4.129 15.805 1 90.5 165 LYS A O 1
ATOM 1278 N N . TRP A 1 166 ? -12.422 4.469 14.672 1 91.38 166 TRP A N 1
ATOM 1279 C CA . TRP A 1 166 ? -11.602 4.258 15.852 1 91.38 166 TRP A CA 1
ATOM 1280 C C . TRP A 1 166 ? -11.844 5.352 16.891 1 91.38 166 TRP A C 1
ATOM 1282 O O . TRP A 1 166 ? -12.031 5.062 18.078 1 91.38 166 TRP A O 1
ATOM 1292 N N . ALA A 1 167 ? -11.875 6.602 16.484 1 90.25 167 ALA A N 1
ATOM 1293 C CA . ALA A 1 167 ? -12.125 7.727 17.375 1 90.25 167 ALA A CA 1
ATOM 1294 C C . ALA A 1 167 ? -13.492 7.609 18.031 1 90.25 167 ALA A C 1
ATOM 1296 O O . ALA A 1 167 ? -13.633 7.855 19.234 1 90.25 167 ALA A O 1
ATOM 1297 N N . MET A 1 168 ? -14.492 7.223 17.281 1 87.56 168 MET A N 1
ATOM 1298 C CA . MET A 1 168 ? -15.852 7.059 17.812 1 87.56 168 MET A CA 1
ATOM 1299 C C . MET A 1 168 ? -15.898 5.938 18.844 1 87.56 168 MET A C 1
ATOM 1301 O O . MET A 1 168 ? -16.609 6.043 19.844 1 87.56 168 MET A O 1
ATOM 1305 N N . ALA A 1 169 ? -15.156 4.883 18.547 1 84.75 169 ALA A N 1
ATOM 1306 C CA . ALA A 1 169 ? -15.117 3.752 19.469 1 84.75 169 ALA A CA 1
ATOM 1307 C C . ALA A 1 169 ? -14.469 4.148 20.797 1 84.75 169 ALA A C 1
ATOM 1309 O O . ALA A 1 169 ? -14.875 3.676 21.859 1 84.75 169 ALA A O 1
ATOM 1310 N N . CYS A 1 170 ? -13.516 4.949 20.734 1 82.94 170 CYS A N 1
ATOM 1311 C CA . CYS A 1 170 ? -12.797 5.371 21.922 1 82.94 170 CYS A CA 1
ATOM 1312 C C . CYS A 1 170 ? -13.625 6.355 22.734 1 82.94 170 CYS A C 1
ATOM 1314 O O . CYS A 1 170 ? -13.523 6.391 23.969 1 82.94 170 CYS A O 1
ATOM 1316 N N . LEU A 1 171 ? -14.383 7.219 22.109 1 73 171 LEU A N 1
ATOM 1317 C CA . LEU A 1 171 ? -15.234 8.188 22.797 1 73 171 LEU A CA 1
ATOM 1318 C C . LEU A 1 171 ? -16.422 7.492 23.453 1 73 171 LEU A C 1
ATOM 1320 O O . LEU A 1 171 ? -16.891 7.93 24.516 1 73 171 LEU A O 1
ATOM 1324 N N . HIS A 1 172 ? -17.078 6.586 22.75 1 65.75 172 HIS A N 1
ATOM 1325 C CA . HIS A 1 172 ? -18.25 5.906 23.297 1 65.75 172 HIS A CA 1
ATOM 1326 C C . HIS A 1 172 ? -17.844 4.766 24.219 1 65.75 172 HIS A C 1
ATOM 1328 O O . HIS A 1 172 ? -18.672 3.93 24.578 1 65.75 172 HIS A O 1
ATOM 1334 N N . GLN A 1 173 ? -16.766 4.562 24.594 1 56.12 173 GLN A N 1
ATOM 1335 C CA . GLN A 1 173 ? -16.438 3.48 25.516 1 56.12 173 GLN A CA 1
ATOM 1336 C C . GLN A 1 173 ? -17.469 3.383 26.641 1 56.12 173 GLN A C 1
ATOM 1338 O O . GLN A 1 173 ? -17.25 2.693 27.641 1 56.12 173 GLN A O 1
ATOM 1343 N N . SER A 1 174 ? -18.516 4.234 26.812 1 42.28 174 SER A N 1
ATOM 1344 C CA . SER A 1 174 ? -19.328 3.666 27.891 1 42.28 174 SER A CA 1
ATOM 1345 C C . SER A 1 174 ? -19.609 2.189 27.641 1 42.28 174 SER A C 1
ATOM 1347 O O . SER A 1 174 ? -19.469 1.361 28.531 1 42.28 174 SER A O 1
ATOM 1349 N N . SER A 1 175 ? -20.953 1.894 26.969 1 38.59 175 SER A N 1
ATOM 1350 C CA . SER A 1 175 ? -21.734 0.666 27.141 1 38.59 175 SER A CA 1
ATOM 1351 C C . SER A 1 175 ? -20.938 -0.554 26.703 1 38.59 175 SER A C 1
ATOM 1353 O O . SER A 1 175 ? -19.938 -0.423 25.984 1 38.59 175 SER A O 1
ATOM 1355 N N . SER A 1 176 ? -21.594 -1.882 26.969 1 38.72 176 SER A N 1
ATOM 1356 C CA . SER A 1 176 ? -21.438 -3.328 27.094 1 38.72 176 SER A CA 1
ATOM 1357 C C . SER A 1 176 ? -20.781 -3.916 25.844 1 38.72 176 SER A C 1
ATOM 1359 O O . SER A 1 176 ? -20.422 -5.09 25.828 1 38.72 176 SER A O 1
ATOM 1361 N N . THR A 1 177 ? -21.359 -3.611 24.672 1 38.38 177 THR A N 1
ATOM 1362 C CA . THR A 1 177 ? -21.094 -4.602 23.641 1 38.38 177 THR A CA 1
ATOM 1363 C C . THR A 1 177 ? -19.625 -4.562 23.234 1 38.38 177 THR A C 1
ATOM 1365 O O . THR A 1 177 ? -19.188 -3.615 22.578 1 38.38 177 THR A O 1
ATOM 1368 N N . ALA A 1 178 ? -18.703 -4.797 24.203 1 40.97 178 ALA A N 1
ATOM 1369 C CA . ALA A 1 178 ? -17.359 -5.32 23.953 1 40.97 178 ALA A CA 1
ATOM 1370 C C . ALA A 1 178 ? -17.25 -5.895 22.547 1 40.97 178 ALA A C 1
ATOM 1372 O O . ALA A 1 178 ? -17.531 -7.078 22.328 1 40.97 178 ALA A O 1
ATOM 1373 N N . ASN A 1 179 ? -17.891 -5.48 21.609 1 42.84 179 ASN A N 1
ATOM 1374 C CA . ASN A 1 179 ? -17.672 -6.125 20.328 1 42.84 179 ASN A CA 1
ATOM 1375 C C . ASN A 1 179 ? -16.219 -6.531 20.125 1 42.84 179 ASN A C 1
ATOM 1377 O O . ASN A 1 179 ? -15.312 -5.875 20.641 1 42.84 179 ASN A O 1
ATOM 1381 N N . ALA A 1 180 ? -15.969 -7.789 19.688 1 48.22 180 ALA A N 1
ATOM 1382 C CA . ALA A 1 180 ? -14.805 -8.562 19.25 1 48.22 180 ALA A CA 1
ATOM 1383 C C . ALA A 1 180 ? -13.695 -7.652 18.734 1 48.22 180 ALA A C 1
ATOM 1385 O O . ALA A 1 180 ? -13.945 -6.762 17.922 1 48.22 180 ALA A O 1
ATOM 1386 N N . ALA A 1 181 ? -12.633 -7.457 19.547 1 59.19 181 ALA A N 1
ATOM 1387 C CA . ALA A 1 181 ? -11.359 -6.797 19.281 1 59.19 181 ALA A CA 1
ATOM 1388 C C . ALA A 1 181 ? -11.039 -6.805 17.797 1 59.19 181 ALA A C 1
ATOM 1390 O O . ALA A 1 181 ? -10.945 -7.871 17.188 1 59.19 181 ALA A O 1
ATOM 1391 N N . SER A 1 182 ? -11.508 -5.641 17.031 1 84.88 182 SER A N 1
ATOM 1392 C CA . SER A 1 182 ? -11.242 -5.438 15.617 1 84.88 182 SER A CA 1
ATOM 1393 C C . SER A 1 182 ? -9.75 -5.262 15.359 1 84.88 182 SER A C 1
ATOM 1395 O O . SER A 1 182 ? -9.039 -4.66 16.172 1 84.88 182 SER A O 1
ATOM 1397 N N . TRP A 1 183 ? -9.273 -6.086 14.516 1 88.06 183 TRP A N 1
ATOM 1398 C CA . TRP A 1 183 ? -7.871 -5.969 14.133 1 88.06 183 TRP A CA 1
ATOM 1399 C C . TRP A 1 183 ? -7.527 -4.531 13.758 1 88.06 183 TRP A C 1
ATOM 1401 O O . TRP A 1 183 ? -6.406 -4.07 13.984 1 88.06 183 TRP A O 1
ATOM 1411 N N . VAL A 1 184 ? -8.547 -3.846 13.273 1 90.94 184 VAL A N 1
ATOM 1412 C CA . VAL A 1 184 ? -8.352 -2.438 12.945 1 90.94 184 VAL A CA 1
ATOM 1413 C C . VAL A 1 184 ? -8.133 -1.633 14.227 1 90.94 184 VAL A C 1
ATOM 1415 O O . VAL A 1 184 ? -7.195 -0.832 14.312 1 90.94 184 VAL A O 1
ATOM 1418 N N . SER A 1 185 ? -9 -1.895 15.164 1 89.19 185 SER A N 1
ATOM 1419 C CA . SER A 1 185 ? -8.891 -1.177 16.438 1 89.19 185 SER A CA 1
ATOM 1420 C C . SER A 1 185 ? -7.574 -1.501 17.141 1 89.19 185 SER A C 1
ATOM 1422 O O . SER A 1 185 ? -6.938 -0.615 17.703 1 89.19 185 SER A O 1
ATOM 1424 N N . LEU A 1 186 ? -7.168 -2.76 17.109 1 89.69 186 LEU A N 1
ATOM 1425 C CA . LEU A 1 186 ? -5.918 -3.16 17.75 1 89.69 186 LEU A CA 1
ATOM 1426 C C . LEU A 1 186 ? -4.73 -2.471 17.078 1 89.69 186 LEU A C 1
ATOM 1428 O O . LEU A 1 186 ? -3.814 -2.006 17.766 1 89.69 186 LEU A O 1
ATOM 1432 N N . TRP A 1 187 ? -4.73 -2.404 15.781 1 93.75 187 TRP A N 1
ATOM 1433 C CA . TRP A 1 187 ? -3.682 -1.748 15.008 1 93.75 187 TRP A CA 1
ATOM 1434 C C . TRP A 1 187 ? -3.578 -0.272 15.375 1 93.75 187 TRP A C 1
ATOM 1436 O O . TRP A 1 187 ? -2.496 0.215 15.719 1 93.75 187 TRP A O 1
ATOM 1446 N N . LEU A 1 188 ? -4.719 0.395 15.398 1 94 188 LEU A N 1
ATOM 1447 C CA . LEU A 1 188 ? -4.719 1.837 15.617 1 94 188 LEU A CA 1
ATOM 1448 C C . LEU A 1 188 ? -4.461 2.16 17.094 1 94 188 LEU A C 1
ATOM 1450 O O . LEU A 1 188 ? -3.801 3.154 17.406 1 94 188 LEU A O 1
ATOM 1454 N N . LYS A 1 189 ? -4.961 1.349 17.953 1 91.5 189 LYS A N 1
ATOM 1455 C CA . LYS A 1 189 ? -4.695 1.55 19.375 1 91.5 189 LYS A CA 1
ATOM 1456 C C . LYS A 1 189 ? -3.201 1.447 19.672 1 91.5 189 LYS A C 1
ATOM 1458 O O . LYS A 1 189 ? -2.666 2.223 20.469 1 91.5 189 LYS A O 1
ATOM 1463 N N . ARG A 1 190 ? -2.594 0.568 19.047 1 91.69 190 ARG A N 1
ATOM 1464 C CA . ARG A 1 190 ? -1.186 0.327 19.344 1 91.69 190 ARG A CA 1
ATOM 1465 C C . ARG A 1 190 ? -0.298 1.379 18.688 1 91.69 190 ARG A C 1
ATOM 1467 O O . ARG A 1 190 ? 0.7 1.808 19.266 1 91.69 190 ARG A O 1
ATOM 1474 N N . TYR A 1 191 ? -0.654 1.797 17.5 1 94.31 191 TYR A N 1
ATOM 1475 C CA . TYR A 1 191 ? 0.352 2.537 16.75 1 94.31 191 TYR A CA 1
ATOM 1476 C C . TYR A 1 191 ? -0.13 3.949 16.438 1 94.31 191 TYR A C 1
ATOM 1478 O O . TYR A 1 191 ? 0.633 4.777 15.93 1 94.31 191 TYR A O 1
ATOM 1486 N N . ALA A 1 192 ? -1.38 4.242 16.75 1 95 192 ALA A N 1
ATOM 1487 C CA . ALA A 1 192 ? -1.899 5.562 16.406 1 95 192 ALA A CA 1
ATOM 1488 C C . ALA A 1 192 ? -2.449 6.27 17.641 1 95 192 ALA A C 1
ATOM 1490 O O . ALA A 1 192 ? -3.043 7.344 17.547 1 95 192 ALA A O 1
ATOM 1491 N N . GLN A 1 193 ? -2.289 5.715 18.781 1 93.56 193 GLN A N 1
ATOM 1492 C CA . GLN A 1 193 ? -2.865 6.262 20 1 93.56 193 GLN A CA 1
ATOM 1493 C C . GLN A 1 193 ? -2.363 7.68 20.266 1 93.56 193 GLN A C 1
ATOM 1495 O O . GLN A 1 193 ? -3.109 8.523 20.766 1 93.56 193 GLN A O 1
ATOM 1500 N N . ALA A 1 194 ? -1.131 7.91 20.016 1 93.25 194 ALA A N 1
ATOM 1501 C CA . ALA A 1 194 ? -0.549 9.227 20.234 1 93.25 194 ALA A CA 1
ATOM 1502 C C . ALA A 1 194 ? -1.303 10.297 19.453 1 93.25 194 ALA A C 1
ATOM 1504 O O . ALA A 1 194 ? -1.489 11.414 19.938 1 93.25 194 ALA A O 1
ATOM 1505 N N . SER A 1 195 ? -1.715 9.969 18.203 1 94.81 195 SER A N 1
ATOM 1506 C CA . SER A 1 195 ? -2.465 10.906 17.391 1 94.81 195 SER A CA 1
ATOM 1507 C C . SER A 1 195 ? -3.785 11.289 18.047 1 94.81 195 SER A C 1
ATOM 1509 O O . SER A 1 195 ? -4.156 12.469 18.078 1 94.81 195 SER A O 1
ATOM 1511 N N . LEU A 1 196 ? -4.504 10.312 18.547 1 93.31 196 LEU A N 1
ATOM 1512 C CA . LEU A 1 196 ? -5.793 10.555 19.188 1 93.31 196 LEU A CA 1
ATOM 1513 C C . LEU A 1 196 ? -5.621 11.391 20.453 1 93.31 196 LEU A C 1
ATOM 1515 O O . LEU A 1 196 ? -6.395 12.32 20.688 1 93.31 196 LEU A O 1
ATOM 1519 N N . THR A 1 197 ? -4.621 11.047 21.234 1 91.94 197 THR A N 1
ATOM 1520 C CA . THR A 1 197 ? -4.352 11.789 22.453 1 91.94 197 THR A CA 1
ATOM 1521 C C . THR A 1 197 ? -4.074 13.258 22.156 1 91.94 197 THR A C 1
ATOM 1523 O O . THR A 1 197 ? -4.613 14.148 22.828 1 91.94 197 THR A O 1
ATOM 1526 N N . LYS A 1 198 ? -3.26 13.484 21.188 1 89.56 198 LYS A N 1
ATOM 1527 C CA . LYS A 1 198 ? -2.922 14.852 20.812 1 89.56 198 LYS A CA 1
ATOM 1528 C C . LYS A 1 198 ? -4.145 15.594 20.281 1 89.56 198 LYS A C 1
ATOM 1530 O O . LYS A 1 198 ? -4.328 16.781 20.547 1 89.56 198 LYS A O 1
ATOM 1535 N N . TYR A 1 199 ? -4.887 14.938 19.5 1 89.81 199 TYR A N 1
ATOM 1536 C CA . TYR A 1 199 ? -6.113 15.531 18.969 1 89.81 199 TYR A CA 1
ATOM 1537 C C . TYR A 1 199 ? -7.059 15.914 20.109 1 89.81 199 TYR A C 1
ATOM 1539 O O . TYR A 1 199 ? -7.656 17 20.094 1 89.81 199 TYR A O 1
ATOM 1547 N N . GLU A 1 200 ? -7.25 15.023 21.062 1 86.88 200 GLU A N 1
ATOM 1548 C CA . GLU A 1 200 ? -8.109 15.289 22.219 1 86.88 200 GLU A CA 1
ATOM 1549 C C . GLU A 1 200 ? -7.613 16.484 23.016 1 86.88 200 GLU A C 1
ATOM 1551 O O . GLU A 1 200 ? -8.414 17.281 23.516 1 86.88 200 GLU A O 1
ATOM 1556 N N . GLN A 1 201 ? -6.352 16.562 23.156 1 83.62 201 GLN A N 1
ATOM 1557 C CA . GLN A 1 201 ? -5.762 17.703 23.828 1 83.62 201 GLN A CA 1
ATOM 1558 C C . GLN A 1 201 ? -6.066 19 23.094 1 83.62 201 GLN A C 1
ATOM 1560 O O . GLN A 1 201 ? -6.316 20.031 23.719 1 83.62 201 GLN A O 1
ATOM 1565 N N . LEU A 1 202 ? -6.012 18.922 21.781 1 78.88 202 LEU A N 1
ATOM 1566 C CA . LEU A 1 202 ? -6.352 20.078 20.953 1 78.88 202 LEU A CA 1
ATOM 1567 C C . LEU A 1 202 ? -7.805 20.484 21.172 1 78.88 202 LEU A C 1
ATOM 1569 O O . LEU A 1 202 ? -8.109 21.688 21.203 1 78.88 202 LEU A O 1
ATOM 1573 N N . GLU A 1 203 ? -8.68 19.531 21.266 1 77.44 203 GLU A N 1
ATOM 1574 C CA . GLU A 1 203 ? -10.109 19.812 21.406 1 77.44 203 GLU A CA 1
ATOM 1575 C C . GLU A 1 203 ? -10.414 20.406 22.781 1 77.44 203 GLU A C 1
ATOM 1577 O O . GLU A 1 203 ? -11.305 21.25 22.906 1 77.44 203 GLU A O 1
ATOM 1582 N N . VAL A 1 204 ? -9.789 19.828 23.844 1 69.44 204 VAL A N 1
ATOM 1583 C CA . VAL A 1 204 ? -10.016 20.297 25.203 1 69.44 204 VAL A CA 1
ATOM 1584 C C . VAL A 1 204 ? -9.477 21.719 25.344 1 69.44 204 VAL A C 1
ATOM 1586 O O . VAL A 1 204 ? -10.086 22.562 26 1 69.44 204 VAL A O 1
ATOM 1589 N N . GLN A 1 205 ? -8.141 21.812 25.109 1 61.84 205 GLN A N 1
ATOM 1590 C CA . GLN A 1 205 ? -7.535 23.141 25.25 1 61.84 205 GLN A CA 1
ATOM 1591 C C . GLN A 1 205 ? -8.297 24.188 24.453 1 61.84 205 GLN A C 1
ATOM 1593 O O . GLN A 1 205 ? -8.188 25.375 24.719 1 61.84 205 GLN A O 1
ATOM 1598 N N . GLY A 1 206 ? -9.484 23.938 24.141 1 53.84 206 GLY A N 1
ATOM 1599 C CA . GLY A 1 206 ? -10.328 24.891 23.438 1 53.84 206 GLY A CA 1
ATOM 1600 C C . GLY A 1 206 ? -9.836 25.234 22.047 1 53.84 206 GLY A C 1
ATOM 1601 O O . GLY A 1 206 ? -8.672 25 21.719 1 53.84 206 GLY A O 1
ATOM 1602 N N . GLN A 1 207 ? -10.758 25.281 21.031 1 49.94 207 GLN A N 1
ATOM 1603 C CA . GLN A 1 207 ? -10.719 25.812 19.672 1 49.94 207 GLN A CA 1
ATOM 1604 C C . GLN A 1 207 ? -9.742 26.969 19.562 1 49.94 207 GLN A C 1
ATOM 1606 O O . GLN A 1 207 ? -9.578 27.547 18.484 1 49.94 207 GLN A O 1
ATOM 1611 N N . ARG A 1 208 ? -9.414 27.625 20.641 1 45.91 208 ARG A N 1
ATOM 1612 C CA . ARG A 1 208 ? -8.938 28.984 20.453 1 45.91 208 ARG A CA 1
ATOM 1613 C C . ARG A 1 208 ? -7.609 29 19.688 1 45.91 208 ARG A C 1
ATOM 1615 O O . ARG A 1 208 ? -7.438 29.781 18.75 1 45.91 208 ARG A O 1
ATOM 1622 N N . LYS A 1 209 ? -6.629 28.531 20.484 1 53.19 209 LYS A N 1
ATOM 1623 C CA . LYS A 1 209 ? -5.375 28.891 19.828 1 53.19 209 LYS A CA 1
ATOM 1624 C C . LYS A 1 209 ? -5 27.875 18.766 1 53.19 209 LYS A C 1
ATOM 1626 O O . LYS A 1 209 ? -4.184 28.156 17.875 1 53.19 209 LYS A O 1
ATOM 1631 N N . GLY A 1 210 ? -5.711 26.766 18.469 1 59.97 210 GLY A N 1
ATOM 1632 C CA . GLY A 1 210 ? -5.867 25.859 17.328 1 59.97 210 GLY A CA 1
ATOM 1633 C C . GLY A 1 210 ? -4.566 25.219 16.906 1 59.97 210 GLY A C 1
ATOM 1634 O O . GLY A 1 210 ? -4.352 24.969 15.719 1 59.97 210 GLY A O 1
ATOM 1635 N N . THR A 1 211 ? -3.533 25.234 17.953 1 65.44 211 THR A N 1
ATOM 1636 C CA . THR A 1 211 ? -2.207 24.719 17.625 1 65.44 211 THR A CA 1
ATOM 1637 C C . THR A 1 211 ? -1.935 23.406 18.359 1 65.44 211 THR A C 1
ATOM 1639 O O . THR A 1 211 ? -2.246 23.297 19.547 1 65.44 211 THR A O 1
ATOM 1642 N N . VAL A 1 212 ? -1.485 22.391 17.812 1 70.31 212 VAL A N 1
ATOM 1643 C CA . VAL A 1 212 ? -1.042 21.141 18.406 1 70.31 212 VAL A CA 1
ATOM 1644 C C . VAL A 1 212 ? 0.444 20.922 18.141 1 70.31 212 VAL A C 1
ATOM 1646 O O . VAL A 1 212 ? 0.917 21.188 17.031 1 70.31 212 VAL A O 1
ATOM 1649 N N . SER A 1 213 ? 1.132 20.578 19.219 1 75.5 213 SER A N 1
ATOM 1650 C CA . SER A 1 213 ? 2.549 20.234 19.094 1 75.5 213 SER A CA 1
ATOM 1651 C C . SER A 1 213 ? 2.762 18.734 19.078 1 75.5 213 SER A C 1
ATOM 1653 O O . SER A 1 213 ? 2.219 18.016 19.922 1 75.5 213 SER A O 1
ATOM 1655 N N . VAL A 1 214 ? 3.25 18.344 17.969 1 70.31 214 VAL A N 1
ATOM 1656 C CA . VAL A 1 214 ? 3.604 16.938 17.812 1 70.31 214 VAL A CA 1
ATOM 1657 C C . VAL A 1 214 ? 5.109 16.766 17.969 1 70.31 214 VAL A C 1
ATOM 1659 O O . VAL A 1 214 ? 5.895 17.484 17.344 1 70.31 214 VAL A O 1
ATOM 1662 N N . GLY A 1 215 ? 5.684 16.312 19.25 1 59.56 215 GLY A N 1
ATOM 1663 C CA . GLY A 1 215 ? 7.078 16.094 19.609 1 59.56 215 GLY A CA 1
ATOM 1664 C C . GLY A 1 215 ? 7.27 15.758 21.078 1 59.56 215 GLY A C 1
ATOM 1665 O O . GLY A 1 215 ? 6.371 15.984 21.891 1 59.56 215 GLY A O 1
ATOM 1666 N N . SER A 1 216 ? 7.688 14.672 21.453 1 50.66 216 SER A N 1
ATOM 1667 C CA . SER A 1 216 ? 7.859 14.391 22.875 1 50.66 216 SER A CA 1
ATOM 1668 C C . SER A 1 216 ? 8.875 15.336 23.5 1 50.66 216 SER A C 1
ATOM 1670 O O . SER A 1 216 ? 9.414 16.219 22.828 1 50.66 216 SER A O 1
ATOM 1672 N N . GLY A 1 217 ? 9.953 14.609 24.359 1 42.84 217 GLY A N 1
ATOM 1673 C CA . GLY A 1 217 ? 10.891 14.953 25.406 1 42.84 217 GLY A CA 1
ATOM 1674 C C . GLY A 1 217 ? 11.977 15.906 24.953 1 42.84 217 GLY A C 1
ATOM 1675 O O . GLY A 1 217 ? 12.039 16.281 23.781 1 42.84 217 GLY A O 1
ATOM 1676 N N . SER A 1 218 ? 12.859 16.219 25.969 1 42.91 218 SER A N 1
ATOM 1677 C CA . SER A 1 218 ? 14.078 17.031 25.938 1 42.91 218 SER A CA 1
ATOM 1678 C C . SER A 1 218 ? 14.898 16.734 24.688 1 42.91 218 SER A C 1
ATOM 1680 O O . SER A 1 218 ? 15.789 17.5 24.328 1 42.91 218 SER A O 1
ATOM 1682 N N . LYS A 1 219 ? 14.805 15.406 24.25 1 43.41 219 LYS A N 1
ATOM 1683 C CA . LYS A 1 219 ? 15.758 14.977 23.234 1 43.41 219 LYS A CA 1
ATOM 1684 C C . LYS A 1 219 ? 15.125 15.008 21.844 1 43.41 219 LYS A C 1
ATOM 1686 O O . LYS A 1 219 ? 15.766 14.625 20.859 1 43.41 219 LYS A O 1
ATOM 1691 N N . ASP A 1 220 ? 13.812 14.914 21.719 1 49.28 220 ASP A N 1
ATOM 1692 C CA . ASP A 1 220 ? 13.25 14.914 20.359 1 49.28 220 ASP A CA 1
ATOM 1693 C C . ASP A 1 220 ? 13.422 16.281 19.703 1 49.28 220 ASP A C 1
ATOM 1695 O O . ASP A 1 220 ? 12.969 17.297 20.234 1 49.28 220 ASP A O 1
ATOM 1699 N N . LEU A 1 221 ? 14.398 16.531 18.938 1 52 221 LEU A N 1
ATOM 1700 C CA . LEU A 1 221 ? 14.961 17.734 18.328 1 52 221 LEU A CA 1
ATOM 1701 C C . LEU A 1 221 ? 13.867 18.625 17.75 1 52 221 LEU A C 1
ATOM 1703 O O . LEU A 1 221 ? 13.938 19.859 17.844 1 52 221 LEU A O 1
ATOM 1707 N N . GLU A 1 222 ? 12.883 18 16.859 1 62.38 222 GLU A N 1
ATOM 1708 C CA . GLU A 1 222 ? 12.094 19 16.125 1 62.38 222 GLU A CA 1
ATOM 1709 C C . GLU A 1 222 ? 10.609 18.875 16.453 1 62.38 222 GLU A C 1
ATOM 1711 O O . GLU A 1 222 ? 10.031 17.797 16.312 1 62.38 222 GLU A O 1
ATOM 1716 N N . THR A 1 223 ? 10.086 19.656 17.359 1 74.44 223 THR A N 1
ATOM 1717 C CA . THR A 1 223 ? 8.656 19.797 17.609 1 74.44 223 THR A CA 1
ATOM 1718 C C . THR A 1 223 ? 7.934 20.344 16.391 1 74.44 223 THR A C 1
ATOM 1720 O O . THR A 1 223 ? 8.383 21.328 15.781 1 74.44 223 THR A O 1
ATOM 1723 N N . LEU A 1 224 ? 6.93 19.547 15.984 1 80.06 224 LEU A N 1
ATOM 1724 C CA . LEU A 1 224 ? 6.062 20.031 14.914 1 80.06 224 LEU A CA 1
ATOM 1725 C C . LEU A 1 224 ? 4.781 20.625 15.484 1 80.06 224 LEU A C 1
ATOM 1727 O O . LEU A 1 224 ? 4.207 20.094 16.438 1 80.06 224 LEU A O 1
ATOM 1731 N N . GLU A 1 225 ? 4.504 21.781 14.961 1 81.81 225 GLU A N 1
ATOM 1732 C CA . GLU A 1 225 ? 3.285 22.469 15.391 1 81.81 225 GLU A CA 1
ATOM 1733 C C . GLU A 1 225 ? 2.268 22.531 14.25 1 81.81 225 GLU A C 1
ATOM 1735 O O . GLU A 1 225 ? 2.635 22.734 13.094 1 81.81 225 GLU A O 1
ATOM 1740 N N . LEU A 1 226 ? 1.046 22.266 14.578 1 84.06 226 LEU A N 1
ATOM 1741 C CA . LEU A 1 226 ? -0.05 22.359 13.617 1 84.06 226 LEU A CA 1
ATOM 1742 C C . LEU A 1 226 ? -1.11 23.344 14.102 1 84.06 226 LEU A C 1
ATOM 1744 O O . LEU A 1 226 ? -1.681 23.172 15.18 1 84.06 226 LEU A O 1
ATOM 1748 N N . MET A 1 227 ? -1.312 24.328 13.273 1 80.06 227 MET A N 1
ATOM 1749 C CA . MET A 1 227 ? -2.334 25.328 13.555 1 80.06 227 MET A CA 1
ATOM 1750 C C . MET A 1 227 ? -3.504 25.203 12.586 1 80.06 227 MET A C 1
ATOM 1752 O O . MET A 1 227 ? -3.303 25 11.383 1 80.06 227 MET A O 1
ATOM 1756 N N . PHE A 1 228 ? -4.625 25.062 13.078 1 78.81 228 PHE A N 1
ATOM 1757 C CA . PHE A 1 228 ? -5.816 24.984 12.242 1 78.81 228 PHE A CA 1
ATOM 1758 C C . PHE A 1 228 ? -6.395 26.375 11.992 1 78.81 228 PHE A C 1
ATOM 1760 O O . PHE A 1 228 ? -6.387 27.234 12.883 1 78.81 228 PHE A O 1
ATOM 1767 N N . ASP A 1 229 ? -6.68 26.484 10.703 1 67.69 229 ASP A N 1
ATOM 1768 C CA . ASP A 1 229 ? -7.328 27.75 10.352 1 67.69 229 ASP A CA 1
ATOM 1769 C C . ASP A 1 229 ? -8.711 27.859 10.984 1 67.69 229 ASP A C 1
ATOM 1771 O O . ASP A 1 229 ? -9.586 27.016 10.727 1 67.69 229 ASP A O 1
ATOM 1775 N N . GLN A 1 230 ? -8.859 28.844 11.688 1 61.66 230 GLN A N 1
ATOM 1776 C CA . GLN A 1 230 ? -10.125 29.062 12.383 1 61.66 230 GLN A CA 1
ATOM 1777 C C . GLN A 1 230 ? -11.25 29.344 11.391 1 61.66 230 GLN A C 1
ATOM 1779 O O . GLN A 1 230 ? -12.422 29.109 11.688 1 61.66 230 GLN A O 1
ATOM 1784 N N . GLU A 1 231 ? -10.82 29.812 10.289 1 60.03 231 GLU A N 1
ATOM 1785 C CA . GLU A 1 231 ? -11.836 30.188 9.312 1 60.03 231 GLU A CA 1
ATOM 1786 C C . GLU A 1 231 ? -12.312 28.969 8.523 1 60.03 231 GLU A C 1
ATOM 1788 O O . GLU A 1 231 ? -13.391 28.984 7.93 1 60.03 231 GLU A O 1
ATOM 1793 N N . ARG A 1 232 ? -11.516 27.984 8.57 1 66.12 232 ARG A N 1
ATOM 1794 C CA . ARG A 1 232 ? -11.906 26.766 7.871 1 66.12 232 ARG A CA 1
ATOM 1795 C C . ARG A 1 232 ? -12.422 25.703 8.844 1 66.12 232 ARG A C 1
ATOM 1797 O O . ARG A 1 232 ? -11.664 25.219 9.695 1 66.12 232 ARG A O 1
ATOM 1804 N N . ILE A 1 233 ? -13.68 25.547 8.805 1 77.12 233 ILE A N 1
ATOM 1805 C CA . ILE A 1 233 ? -14.289 24.562 9.68 1 77.12 233 ILE A CA 1
ATOM 1806 C C . ILE A 1 233 ? -14.031 23.156 9.125 1 77.12 233 ILE A C 1
ATOM 1808 O O . ILE A 1 233 ? -14.602 22.766 8.102 1 77.12 233 ILE A O 1
ATOM 1812 N N . LEU A 1 234 ? -13.125 22.469 9.664 1 87.12 234 LEU A N 1
ATOM 1813 C CA . LEU A 1 234 ? -12.836 21.078 9.328 1 87.12 234 LEU A CA 1
ATOM 1814 C C . LEU A 1 234 ? -13.594 20.125 10.242 1 87.12 234 LEU A C 1
ATOM 1816 O O . LEU A 1 234 ? -13.68 20.359 11.453 1 87.12 234 LEU A O 1
ATOM 1820 N N . PRO A 1 235 ? -14.195 19.125 9.609 1 90.62 235 PRO A N 1
ATOM 1821 C CA . PRO A 1 235 ? -14.781 18.094 10.461 1 90.62 235 PRO A CA 1
ATOM 1822 C C . PRO A 1 235 ? -13.789 17.5 11.453 1 90.62 235 PRO A C 1
ATOM 1824 O O . PRO A 1 235 ? -12.578 17.531 11.211 1 90.62 235 PRO A O 1
ATOM 1827 N N . ALA A 1 236 ? -14.281 17.016 12.539 1 89.81 236 ALA A N 1
ATOM 1828 C CA . ALA A 1 236 ? -13.453 16.453 13.609 1 89.81 236 ALA A CA 1
ATOM 1829 C C . ALA A 1 236 ? -12.5 15.398 13.07 1 89.81 236 ALA A C 1
ATOM 1831 O O . ALA A 1 236 ? -11.312 15.398 13.414 1 89.81 236 ALA A O 1
ATOM 1832 N N . VAL A 1 237 ? -12.977 14.516 12.227 1 94.19 237 VAL A N 1
ATOM 1833 C CA . VAL A 1 237 ? -12.156 13.422 11.719 1 94.19 237 VAL A CA 1
ATOM 1834 C C . VAL A 1 237 ? -11.047 13.969 10.828 1 94.19 237 VAL A C 1
ATOM 1836 O O . VAL A 1 237 ? -9.938 13.43 10.805 1 94.19 237 VAL A O 1
ATOM 1839 N N . ASP A 1 238 ? -11.328 15.031 10.109 1 95.19 238 ASP A N 1
ATOM 1840 C CA . ASP A 1 238 ? -10.312 15.633 9.25 1 95.19 238 ASP A CA 1
ATOM 1841 C C . ASP A 1 238 ? -9.219 16.297 10.078 1 95.19 238 ASP A C 1
ATOM 1843 O O . ASP A 1 238 ? -8.039 16.25 9.719 1 95.19 238 ASP A O 1
ATOM 1847 N N . LYS A 1 239 ? -9.625 16.953 11.148 1 92.38 239 LYS A N 1
ATOM 1848 C CA . LYS A 1 239 ? -8.625 17.5 12.07 1 92.38 239 LYS A CA 1
ATOM 1849 C C . LYS A 1 239 ? -7.75 16.391 12.641 1 92.38 239 LYS A C 1
ATOM 1851 O O . LYS A 1 239 ? -6.523 16.516 12.672 1 92.38 239 LYS A O 1
ATOM 1856 N N . LEU A 1 240 ? -8.398 15.328 13.109 1 94.38 240 LEU A N 1
ATOM 1857 C CA . LEU A 1 240 ? -7.66 14.172 13.625 1 94.38 240 LEU A CA 1
ATOM 1858 C C . LEU A 1 240 ? -6.711 13.625 12.562 1 94.38 240 LEU A C 1
ATOM 1860 O O . LEU A 1 240 ? -5.57 13.273 12.859 1 94.38 240 LEU A O 1
ATOM 1864 N N . SER A 1 241 ? -7.215 13.5 11.352 1 97.12 241 SER A N 1
ATOM 1865 C CA . SER A 1 241 ? -6.414 12.992 10.242 1 97.12 241 SER A CA 1
ATOM 1866 C C . SER A 1 241 ? -5.18 13.859 10.016 1 97.12 241 SER A C 1
ATOM 1868 O O . SER A 1 241 ? -4.094 13.336 9.742 1 97.12 241 SER A O 1
ATOM 1870 N N . GLN A 1 242 ? -5.32 15.156 10.078 1 95.12 242 GLN A N 1
ATOM 1871 C CA . GLN A 1 242 ? -4.188 16.062 9.898 1 95.12 242 GLN A CA 1
ATOM 1872 C C . GLN A 1 242 ? -3.199 15.945 11.055 1 95.12 242 GLN A C 1
ATOM 1874 O O . GLN A 1 242 ? -1.985 15.922 10.844 1 95.12 242 GLN A O 1
ATOM 1879 N N . VAL A 1 243 ? -3.682 15.875 12.266 1 94.12 243 VAL A N 1
ATOM 1880 C CA . VAL A 1 243 ? -2.828 15.633 13.43 1 94.12 243 VAL A CA 1
ATOM 1881 C C . VAL A 1 243 ? -2.072 14.32 13.25 1 94.12 243 VAL A C 1
ATOM 1883 O O . VAL A 1 243 ? -0.877 14.242 13.547 1 94.12 243 VAL A O 1
ATOM 1886 N N . HIS A 1 244 ? -2.812 13.328 12.797 1 97.19 244 HIS A N 1
ATOM 1887 C CA . HIS A 1 244 ? -2.244 12 12.586 1 97.19 244 HIS A CA 1
ATOM 1888 C C . HIS A 1 244 ? -1.094 12.047 11.586 1 97.19 244 HIS A C 1
ATOM 1890 O O . HIS A 1 244 ? -0.084 11.367 11.758 1 97.19 244 HIS A O 1
ATOM 1896 N N . VAL A 1 245 ? -1.213 12.852 10.547 1 97.5 245 VAL A N 1
ATOM 1897 C CA . VAL A 1 245 ? -0.143 13 9.562 1 97.5 245 VAL A CA 1
ATOM 1898 C C . VAL A 1 245 ? 1.123 13.508 10.258 1 97.5 245 VAL A C 1
ATOM 1900 O O . VAL A 1 245 ? 2.209 12.953 10.055 1 97.5 245 VAL A O 1
ATOM 1903 N N . LEU A 1 246 ? 1.036 14.484 11.055 1 94.94 246 LEU A N 1
ATOM 1904 C CA . LEU A 1 246 ? 2.197 15.055 11.727 1 94.94 246 LEU A CA 1
ATOM 1905 C C . LEU A 1 246 ? 2.812 14.047 12.695 1 94.94 246 LEU A C 1
ATOM 1907 O O . LEU A 1 246 ? 4.035 13.93 12.781 1 94.94 246 LEU A O 1
ATOM 1911 N N . GLU A 1 247 ? 1.935 13.383 13.43 1 95.62 247 GLU A N 1
ATOM 1912 C CA . GLU A 1 247 ? 2.441 12.367 14.344 1 95.62 247 GLU A CA 1
ATOM 1913 C C . GLU A 1 247 ? 3.197 11.273 13.586 1 95.62 247 GLU A C 1
ATOM 1915 O O . GLU A 1 247 ? 4.203 10.758 14.078 1 95.62 247 GLU A O 1
ATOM 1920 N N . GLN A 1 248 ? 2.641 10.852 12.445 1 97.12 248 GLN A N 1
ATOM 1921 C CA . GLN A 1 248 ? 3.314 9.828 11.656 1 97.12 248 GLN A CA 1
ATOM 1922 C C . GLN A 1 248 ? 4.648 10.344 11.109 1 97.12 248 GLN A C 1
ATOM 1924 O O . GLN A 1 248 ? 5.605 9.578 10.992 1 97.12 248 GLN A O 1
ATOM 1929 N N . MET A 1 249 ? 4.75 11.633 10.727 1 95.88 249 MET A N 1
ATOM 1930 C CA . MET A 1 249 ? 6.035 12.227 10.359 1 95.88 249 MET A CA 1
ATOM 1931 C C . MET A 1 249 ? 7.047 12.062 11.492 1 95.88 249 MET A C 1
ATOM 1933 O O . MET A 1 249 ? 8.195 11.68 11.25 1 95.88 249 MET A O 1
ATOM 1937 N N . LYS A 1 250 ? 6.59 12.367 12.68 1 94.69 250 LYS A N 1
ATOM 1938 C CA . LYS A 1 250 ? 7.434 12.203 13.859 1 94.69 250 LYS A CA 1
ATOM 1939 C C . LYS A 1 250 ? 7.871 10.75 14.023 1 94.69 250 LYS A C 1
ATOM 1941 O O . LYS A 1 250 ? 9.039 10.477 14.328 1 94.69 250 LYS A O 1
ATOM 1946 N N . ASN A 1 251 ? 6.934 9.836 13.891 1 95.94 251 ASN A N 1
ATOM 1947 C CA . ASN A 1 251 ? 7.258 8.422 14.008 1 95.94 251 ASN A CA 1
ATOM 1948 C C . ASN A 1 251 ? 8.336 8.008 13.008 1 95.94 251 ASN A C 1
ATOM 1950 O O . ASN A 1 251 ? 9.266 7.277 13.352 1 95.94 251 ASN A O 1
ATOM 1954 N N . VAL A 1 252 ? 8.203 8.453 11.758 1 96.81 252 VAL A N 1
ATOM 1955 C CA . VAL A 1 252 ? 9.188 8.164 10.727 1 96.81 252 VAL A CA 1
ATOM 1956 C C . VAL A 1 252 ? 10.562 8.672 11.156 1 96.81 252 VAL A C 1
ATOM 1958 O O . VAL A 1 252 ? 11.555 7.953 11.047 1 96.81 252 VAL A O 1
ATOM 1961 N N . LYS A 1 253 ? 10.641 9.82 11.672 1 95.25 253 LYS A N 1
ATOM 1962 C CA . LYS A 1 253 ? 11.891 10.469 12.047 1 95.25 253 LYS A CA 1
ATOM 1963 C C . LYS A 1 253 ? 12.492 9.828 13.289 1 95.25 253 LYS A C 1
ATOM 1965 O O . LYS A 1 253 ? 13.664 10.055 13.609 1 95.25 253 LYS A O 1
ATOM 1970 N N . SER A 1 254 ? 11.742 9.039 13.984 1 93.25 254 SER A N 1
ATOM 1971 C CA . SER A 1 254 ? 12.195 8.453 15.242 1 93.25 254 SER A CA 1
ATOM 1972 C C . SER A 1 254 ? 13.219 7.348 14.992 1 93.25 254 SER A C 1
ATOM 1974 O O . SER A 1 254 ? 13.922 6.93 15.914 1 93.25 254 SER A O 1
ATOM 1976 N N . TYR A 1 255 ? 13.242 6.871 13.828 1 92.81 255 TYR A N 1
ATOM 1977 C CA . TYR A 1 255 ? 14.172 5.789 13.508 1 92.81 255 TYR A CA 1
ATOM 1978 C C . TYR A 1 255 ? 15.586 6.32 13.312 1 92.81 255 TYR A C 1
ATOM 1980 O O . TYR A 1 255 ? 15.805 7.262 12.547 1 92.81 255 TYR A O 1
ATOM 1988 N N . GLY A 1 256 ? 16.547 5.68 13.938 1 92.25 256 GLY A N 1
ATOM 1989 C CA . GLY A 1 256 ? 17.922 6.141 13.906 1 92.25 256 GLY A CA 1
ATOM 1990 C C . GLY A 1 256 ? 18.484 6.254 12.508 1 92.25 256 GLY A C 1
ATOM 1991 O O . GLY A 1 256 ? 19.141 7.246 12.172 1 92.25 256 GLY A O 1
ATOM 1992 N N . PHE A 1 257 ? 18.25 5.277 11.68 1 92.88 257 PHE A N 1
ATOM 1993 C CA . PHE A 1 257 ? 18.812 5.281 10.328 1 92.88 257 PHE A CA 1
ATOM 1994 C C . PHE A 1 257 ? 18.172 6.371 9.484 1 92.88 257 PHE A C 1
ATOM 1996 O O . PHE A 1 257 ? 18.734 6.805 8.477 1 92.88 257 PHE A O 1
ATOM 2003 N N . VAL A 1 258 ? 16.938 6.824 9.828 1 95.5 258 VAL A N 1
ATOM 2004 C CA . VAL A 1 258 ? 16.312 7.961 9.164 1 95.5 258 VAL A CA 1
ATOM 2005 C C . VAL A 1 258 ? 16.953 9.258 9.648 1 95.5 258 VAL A C 1
ATOM 2007 O O . VAL A 1 258 ? 17.312 10.125 8.836 1 95.5 258 VAL A O 1
ATOM 2010 N N . ARG A 1 259 ? 17.141 9.359 10.867 1 94.5 259 ARG A N 1
ATOM 2011 C CA . ARG A 1 259 ? 17.719 10.555 11.469 1 94.5 259 ARG A CA 1
ATOM 2012 C C . ARG A 1 259 ? 19.109 10.828 10.906 1 94.5 259 ARG A C 1
ATOM 2014 O O . ARG A 1 259 ? 19.469 11.984 10.648 1 94.5 259 ARG A O 1
ATOM 2021 N N . GLU A 1 260 ? 19.844 9.805 10.758 1 95.38 260 GLU A N 1
ATOM 2022 C CA . GLU A 1 260 ? 21.188 9.938 10.195 1 95.38 260 GLU A CA 1
ATOM 2023 C C . GLU A 1 260 ? 21.141 10.594 8.82 1 95.38 260 GLU A C 1
ATOM 2025 O O . GLU A 1 260 ? 21.953 11.477 8.523 1 95.38 260 GLU A O 1
ATOM 2030 N N . LYS A 1 261 ? 20.234 10.188 8.031 1 96.5 261 LYS A N 1
ATOM 2031 C CA . LYS A 1 261 ? 20.109 10.742 6.688 1 96.5 261 LYS A CA 1
ATOM 2032 C C . LYS A 1 261 ? 19.562 12.164 6.727 1 96.5 261 LYS A C 1
ATOM 2034 O O . LYS A 1 261 ? 19.922 13 5.895 1 96.5 261 LYS A O 1
ATOM 2039 N N . LEU A 1 262 ? 18.656 12.453 7.652 1 94.25 262 LEU A N 1
ATOM 2040 C CA . LEU A 1 262 ? 18.141 13.805 7.84 1 94.25 262 LEU A CA 1
ATOM 2041 C C . LEU A 1 262 ? 19.25 14.773 8.234 1 94.25 262 LEU A C 1
ATOM 2043 O O . LEU A 1 262 ? 19.375 15.859 7.66 1 94.25 262 LEU A O 1
ATOM 2047 N N . ASP A 1 263 ? 20.094 14.344 9.125 1 94.44 263 ASP A N 1
ATOM 2048 C CA . ASP A 1 263 ? 21.188 15.156 9.617 1 94.44 263 ASP A CA 1
ATOM 2049 C C . ASP A 1 263 ? 22.203 15.438 8.508 1 94.44 263 ASP A C 1
ATOM 2051 O O . ASP A 1 263 ? 22.797 16.516 8.453 1 94.44 263 ASP A O 1
ATOM 2055 N N . ALA A 1 264 ? 22.375 14.5 7.688 1 96.19 264 ALA A N 1
ATOM 2056 C CA . ALA A 1 264 ? 23.297 14.633 6.562 1 96.19 264 ALA A CA 1
ATOM 2057 C C . ALA A 1 264 ? 22.656 15.414 5.418 1 96.19 264 ALA A C 1
ATOM 2059 O O . ALA A 1 264 ? 23.281 15.633 4.379 1 96.19 264 ALA A O 1
ATOM 2060 N N . LYS A 1 265 ? 21.375 15.797 5.566 1 94.62 265 LYS A N 1
ATOM 2061 C CA . LYS A 1 265 ? 20.609 16.547 4.57 1 94.62 265 LYS A CA 1
ATOM 2062 C C . LYS A 1 265 ? 20.453 15.734 3.283 1 94.62 265 LYS A C 1
ATOM 2064 O O . LYS A 1 265 ? 20.422 16.312 2.191 1 94.62 265 LYS A O 1
ATOM 2069 N N . ALA A 1 266 ? 20.484 14.453 3.428 1 95.56 266 ALA A N 1
ATOM 2070 C CA . ALA A 1 266 ? 20.328 13.547 2.293 1 95.56 266 ALA A CA 1
ATOM 2071 C C . ALA A 1 266 ? 18.875 13.086 2.162 1 95.56 266 ALA A C 1
ATOM 2073 O O . ALA A 1 266 ? 18.516 12.43 1.181 1 95.56 266 ALA A O 1
ATOM 2074 N N . LEU A 1 267 ? 18.047 13.445 3.139 1 94.81 267 LEU A N 1
ATOM 2075 C CA . LEU A 1 267 ? 16.656 13.008 3.207 1 94.81 267 LEU A CA 1
ATOM 2076 C C . LEU A 1 267 ? 15.773 14.102 3.791 1 94.81 267 LEU A C 1
ATOM 2078 O O . LEU A 1 267 ? 16.203 14.844 4.676 1 94.81 267 LEU A O 1
ATOM 2082 N N . GLN A 1 268 ? 14.609 14.234 3.244 1 93.5 268 GLN A N 1
ATOM 2083 C CA . GLN A 1 268 ? 13.586 15.125 3.779 1 93.5 268 GLN A CA 1
ATOM 2084 C C . GLN A 1 268 ? 12.281 14.375 4.035 1 93.5 268 GLN A C 1
ATOM 2086 O O . GLN A 1 268 ? 11.945 13.445 3.301 1 93.5 268 GLN A O 1
ATOM 2091 N N . VAL A 1 269 ? 11.594 14.742 5.066 1 94.06 269 VAL A N 1
ATOM 2092 C CA . VAL A 1 269 ? 10.305 14.148 5.402 1 94.06 269 VAL A CA 1
ATOM 2093 C C . VAL A 1 269 ? 9.188 15.172 5.219 1 94.06 269 VAL A C 1
ATOM 2095 O O . VAL A 1 269 ? 9.305 16.312 5.688 1 94.06 269 VAL A O 1
ATOM 2098 N N . HIS A 1 270 ? 8.117 14.773 4.535 1 93 270 HIS A N 1
ATOM 2099 C CA . HIS A 1 270 ? 7.016 15.672 4.203 1 93 270 HIS A CA 1
ATOM 2100 C C . HIS A 1 270 ? 5.691 15.125 4.734 1 93 270 HIS A C 1
ATOM 2102 O O . HIS A 1 270 ? 5.492 13.914 4.801 1 93 270 HIS A O 1
ATOM 2108 N N . GLY A 1 271 ? 4.84 16.047 5.172 1 94.88 271 GLY A N 1
ATOM 2109 C CA . GLY A 1 271 ? 3.451 15.742 5.477 1 94.88 271 GLY A CA 1
ATOM 2110 C C . GLY A 1 271 ? 2.482 16.219 4.414 1 94.88 271 GLY A C 1
ATOM 2111 O O . GLY A 1 271 ? 2.496 17.406 4.043 1 94.88 271 GLY A O 1
ATOM 2112 N N . LEU A 1 272 ? 1.7 15.328 3.887 1 94.94 272 LEU A N 1
ATOM 2113 C CA . LEU A 1 272 ? 0.696 15.641 2.875 1 94.94 272 LEU A CA 1
ATOM 2114 C C . LEU A 1 272 ? -0.701 15.273 3.365 1 94.94 272 LEU A C 1
ATOM 2116 O O . LEU A 1 272 ? -0.857 14.352 4.172 1 94.94 272 LEU A O 1
ATOM 2120 N N . TRP A 1 273 ? -1.66 15.984 2.9 1 95.69 273 TRP A N 1
ATOM 2121 C CA . TRP A 1 273 ? -3.055 15.703 3.225 1 95.69 273 TRP A CA 1
ATOM 2122 C C . TRP A 1 273 ? -3.957 15.969 2.021 1 95.69 273 TRP A C 1
ATOM 2124 O O . TRP A 1 273 ? -3.959 17.062 1.465 1 95.69 273 TRP A O 1
ATOM 2134 N N . PHE A 1 274 ? -4.652 15.008 1.594 1 95.31 274 PHE A N 1
ATOM 2135 C CA . PHE A 1 274 ? -5.465 15.078 0.385 1 95.31 274 PHE A CA 1
ATOM 2136 C C . PHE A 1 274 ? -6.938 15.266 0.73 1 95.31 274 PHE A C 1
ATOM 2138 O O . PHE A 1 274 ? -7.527 14.43 1.419 1 95.31 274 PHE A O 1
ATOM 2145 N N . ASP A 1 275 ? -7.477 16.312 0.296 1 94.75 275 ASP A N 1
ATOM 2146 C CA . ASP A 1 275 ? -8.914 16.531 0.383 1 94.75 275 ASP A CA 1
ATOM 2147 C C . ASP A 1 275 ? -9.641 15.836 -0.768 1 94.75 275 ASP A C 1
ATOM 2149 O O . ASP A 1 275 ? -9.672 16.344 -1.889 1 94.75 275 ASP A O 1
ATOM 2153 N N . ILE A 1 276 ? -10.273 14.742 -0.41 1 94.38 276 ILE A N 1
ATOM 2154 C CA . ILE A 1 276 ? -10.875 13.898 -1.437 1 94.38 276 ILE A CA 1
ATOM 2155 C C . ILE A 1 276 ? -11.984 14.672 -2.15 1 94.38 276 ILE A C 1
ATOM 2157 O O . ILE A 1 276 ? -11.984 14.766 -3.381 1 94.38 276 ILE A O 1
ATOM 2161 N N . GLY A 1 277 ? -12.906 15.281 -1.49 1 92.81 277 GLY A N 1
ATOM 2162 C CA . GLY A 1 277 ? -14.031 15.977 -2.09 1 92.81 277 GLY A CA 1
ATOM 2163 C C . GLY A 1 277 ? -13.617 17.141 -2.98 1 92.81 277 GLY A C 1
ATOM 2164 O O . GLY A 1 277 ? -14.203 17.344 -4.047 1 92.81 277 GLY A O 1
ATOM 2165 N N . GLY A 1 278 ? -12.594 17.812 -2.57 1 91.75 278 GLY A N 1
ATOM 2166 C CA . GLY A 1 278 ? -12.125 18.969 -3.312 1 91.75 278 GLY A CA 1
ATOM 2167 C C . GLY A 1 278 ? -11.047 18.641 -4.324 1 91.75 278 GLY A C 1
ATOM 2168 O O . GLY A 1 278 ? -10.742 19.438 -5.211 1 91.75 278 GLY A O 1
ATOM 2169 N N . GLY A 1 279 ? -10.5 17.438 -4.23 1 90.44 279 GLY A N 1
ATOM 2170 C CA . GLY A 1 279 ? -9.367 17.094 -5.086 1 90.44 279 GLY A CA 1
ATOM 2171 C C . GLY A 1 279 ? -8.164 17.984 -4.859 1 90.44 279 GLY A C 1
ATOM 2172 O O . GLY A 1 279 ? -7.484 18.375 -5.812 1 90.44 279 GLY A O 1
ATOM 2173 N N . GLU A 1 280 ? -7.93 18.406 -3.609 1 90.56 280 GLU A N 1
ATOM 2174 C CA . GLU A 1 280 ? -6.852 19.328 -3.281 1 90.56 280 GLU A CA 1
ATOM 2175 C C . GLU A 1 280 ? -5.812 18.672 -2.379 1 90.56 280 GLU A C 1
ATOM 2177 O O . GLU A 1 280 ? -6.16 17.906 -1.473 1 90.56 280 GLU A O 1
ATOM 2182 N N . MET A 1 281 ? -4.559 18.969 -2.715 1 92.38 281 MET A N 1
ATOM 2183 C CA . MET A 1 281 ? -3.445 18.484 -1.904 1 92.38 281 MET A CA 1
ATOM 2184 C C . MET A 1 281 ? -2.906 19.578 -1 1 92.38 281 MET A C 1
ATOM 2186 O O . MET A 1 281 ? -2.656 20.703 -1.457 1 92.38 281 MET A O 1
ATOM 2190 N N . PHE A 1 282 ? -2.793 19.297 0.26 1 91.12 282 PHE A N 1
ATOM 2191 C CA . PHE A 1 282 ? -2.18 20.188 1.236 1 91.12 282 PHE A CA 1
ATOM 2192 C C . PHE A 1 282 ? -0.839 19.641 1.707 1 91.12 282 PHE A C 1
ATOM 2194 O O . PHE A 1 282 ? -0.662 18.422 1.808 1 91.12 282 PHE A O 1
ATOM 2201 N N . MET A 1 283 ? 0.07 20.484 1.912 1 91.75 283 MET A N 1
ATOM 2202 C CA . MET A 1 283 ? 1.391 20.109 2.412 1 91.75 283 MET A CA 1
ATOM 2203 C C . MET A 1 283 ? 1.728 20.875 3.686 1 91.75 283 MET A C 1
ATOM 2205 O O . MET A 1 283 ? 1.47 22.078 3.777 1 91.75 283 MET A O 1
ATOM 2209 N N . TYR A 1 284 ? 2.277 20.141 4.609 1 91.62 284 TYR A N 1
ATOM 2210 C CA . TYR A 1 284 ? 2.654 20.781 5.867 1 91.62 284 TYR A CA 1
ATOM 2211 C C . TYR A 1 284 ? 3.811 21.75 5.664 1 91.62 284 TYR A C 1
ATOM 2213 O O . TYR A 1 284 ? 4.812 21.406 5.027 1 91.62 284 TYR A O 1
ATOM 2221 N N . SER A 1 285 ? 3.598 22.891 6.152 1 87.56 285 SER A N 1
ATOM 2222 C CA . SER A 1 285 ? 4.621 23.922 6.156 1 87.56 285 SER A CA 1
ATOM 2223 C C . SER A 1 285 ? 5.098 24.219 7.578 1 87.56 285 SER A C 1
ATOM 2225 O O . SER A 1 285 ? 4.336 24.75 8.391 1 87.56 285 SER A O 1
ATOM 2227 N N . LYS A 1 286 ? 6.34 23.969 7.781 1 84 286 LYS A N 1
ATOM 2228 C CA . LYS A 1 286 ? 6.891 24.25 9.102 1 84 286 LYS A CA 1
ATOM 2229 C C . LYS A 1 286 ? 6.871 25.75 9.398 1 84 286 LYS A C 1
ATOM 2231 O O . LYS A 1 286 ? 6.625 26.156 10.531 1 84 286 LYS A O 1
ATOM 2236 N N . MET A 1 287 ? 7.082 26.531 8.43 1 80.62 287 MET A N 1
ATOM 2237 C CA . MET A 1 287 ? 7.117 27.984 8.578 1 80.62 287 MET A CA 1
ATOM 2238 C C . MET A 1 287 ? 5.766 28.516 9.047 1 80.62 287 MET A C 1
ATOM 2240 O O . MET A 1 287 ? 5.703 29.422 9.867 1 80.62 287 MET A O 1
ATOM 2244 N N . HIS A 1 288 ? 4.719 27.875 8.594 1 80 288 HIS A N 1
ATOM 2245 C CA . HIS A 1 288 ? 3.385 28.375 8.898 1 80 288 HIS A CA 1
ATOM 2246 C C . HIS A 1 288 ? 2.686 27.484 9.93 1 80 288 HIS A C 1
ATOM 2248 O O . HIS A 1 288 ? 1.583 27.812 10.383 1 80 288 HIS A O 1
ATOM 2254 N N . ASN A 1 289 ? 3.393 26.391 10.281 1 82.62 289 ASN A N 1
ATOM 2255 C CA . ASN A 1 289 ? 2.832 25.422 11.219 1 82.62 289 ASN A CA 1
ATOM 2256 C C . ASN A 1 289 ? 1.419 25.016 10.812 1 82.62 289 ASN A C 1
ATOM 2258 O O . ASN A 1 289 ? 0.512 25 11.648 1 82.62 289 ASN A O 1
ATOM 2262 N N . SER A 1 290 ? 1.267 24.859 9.562 1 84.06 290 SER A N 1
ATOM 2263 C CA . SER A 1 290 ? -0.049 24.484 9.047 1 84.06 290 SER A CA 1
ATOM 2264 C C . SER A 1 290 ? 0.063 23.734 7.727 1 84.06 290 SER A C 1
ATOM 2266 O O . SER A 1 290 ? 1.13 23.719 7.109 1 84.06 290 SER A O 1
ATOM 2268 N N . LEU A 1 291 ? -1.036 23.047 7.434 1 85.69 291 LEU A N 1
ATOM 2269 C CA . LEU A 1 291 ? -1.143 22.453 6.109 1 85.69 291 LEU A CA 1
ATOM 2270 C C . LEU A 1 291 ? -1.669 23.469 5.098 1 85.69 291 LEU A C 1
ATOM 2272 O O . LEU A 1 291 ? -2.771 24 5.258 1 85.69 291 LEU A O 1
ATOM 2276 N N . LYS A 1 292 ? -0.793 23.719 4.059 1 82 292 LYS A N 1
ATOM 2277 C CA . LYS A 1 292 ? -1.144 24.688 3.031 1 82 292 LYS A CA 1
ATOM 2278 C C . LYS A 1 292 ? -1.396 24.016 1.689 1 82 292 LYS A C 1
ATOM 2280 O O . LYS A 1 292 ? -0.712 23.047 1.337 1 82 292 LYS A O 1
ATOM 2285 N N . ARG A 1 293 ? -2.348 24.609 1.09 1 76.88 293 ARG A N 1
ATOM 2286 C CA . ARG A 1 293 ? -2.691 24.062 -0.216 1 76.88 293 ARG A CA 1
ATOM 2287 C C . ARG A 1 293 ? -1.511 24.141 -1.178 1 76.88 293 ARG A C 1
ATOM 2289 O O . ARG A 1 293 ? -0.839 25.172 -1.249 1 76.88 293 ARG A O 1
ATOM 2296 N N . ARG A 1 294 ? -1.149 23.094 -1.838 1 72 294 ARG A N 1
ATOM 2297 C CA . ARG A 1 294 ? -0.041 23.078 -2.787 1 72 294 ARG A CA 1
ATOM 2298 C C . ARG A 1 294 ? -0.551 23.094 -4.223 1 72 294 ARG A C 1
ATOM 2300 O O . ARG A 1 294 ? 0.169 23.5 -5.141 1 72 294 ARG A O 1
ATOM 2307 N N . ASN A 1 295 ? -1.74 22.516 -4.383 1 61.19 295 ASN A N 1
ATOM 2308 C CA . ASN A 1 295 ? -2.287 22.625 -5.734 1 61.19 295 ASN A CA 1
ATOM 2309 C C . ASN A 1 295 ? -3.465 23.594 -5.789 1 61.19 295 ASN A C 1
ATOM 2311 O O . ASN A 1 295 ? -4.094 23.859 -4.766 1 61.19 295 ASN A O 1
ATOM 2315 N N . TYR B 1 1 ? -60.5 2.652 -77.688 1 25.83 1 TYR B N 1
ATOM 2316 C CA . TYR B 1 1 ? -60.375 1.978 -76.375 1 25.83 1 TYR B CA 1
ATOM 2317 C C . TYR B 1 1 ? -58.938 2.062 -75.875 1 25.83 1 TYR B C 1
ATOM 2319 O O . TYR B 1 1 ? -58.094 1.277 -76.25 1 25.83 1 TYR B O 1
ATOM 2327 N N . PHE B 1 2 ? -58.406 3.191 -75.75 1 29.56 2 PHE B N 1
ATOM 2328 C CA . PHE B 1 2 ? -57.062 3.68 -75.438 1 29.56 2 PHE B CA 1
ATOM 2329 C C . PHE B 1 2 ? -56.594 3.201 -74.062 1 29.56 2 PHE B C 1
ATOM 2331 O O . PHE B 1 2 ? -57.312 3.377 -73.125 1 29.56 2 PHE B O 1
ATOM 2338 N N . PRO B 1 3 ? -55.844 2.158 -74.125 1 30.03 3 PRO B N 1
ATOM 2339 C CA . PRO B 1 3 ? -55.438 1.481 -72.938 1 30.03 3 PRO B CA 1
ATOM 2340 C C . PRO B 1 3 ? -54.688 2.412 -71.938 1 30.03 3 PRO B C 1
ATOM 2342 O O . PRO B 1 3 ? -53.938 3.277 -72.375 1 30.03 3 PRO B O 1
ATOM 2345 N N . LYS B 1 4 ? -55.375 2.809 -70.938 1 29.89 4 LYS B N 1
ATOM 2346 C CA . LYS B 1 4 ? -54.969 3.652 -69.812 1 29.89 4 LYS B CA 1
ATOM 2347 C C . LYS B 1 4 ? -53.625 3.189 -69.25 1 29.89 4 LYS B C 1
ATOM 2349 O O . LYS B 1 4 ? -53.5 2.066 -68.75 1 29.89 4 LYS B O 1
ATOM 2354 N N . GLU B 1 5 ? -52.562 3.391 -69.875 1 30 5 GLU B N 1
ATOM 2355 C CA . GLU B 1 5 ? -51.219 3.096 -69.5 1 30 5 GLU B CA 1
ATOM 2356 C C . GLU B 1 5 ? -50.938 3.604 -68.062 1 30 5 GLU B C 1
ATOM 2358 O O . GLU B 1 5 ? -51.094 4.793 -67.812 1 30 5 GLU B O 1
ATOM 2363 N N . GLY B 1 6 ? -51.312 2.881 -67.125 1 29.5 6 GLY B N 1
ATOM 2364 C CA . GLY B 1 6 ? -51.219 3.168 -65.688 1 29.5 6 GLY B CA 1
ATOM 2365 C C . GLY B 1 6 ? -49.844 3.623 -65.25 1 29.5 6 GLY B C 1
ATOM 2366 O O . GLY B 1 6 ? -48.844 3.197 -65.875 1 29.5 6 GLY B O 1
ATOM 2367 N N . LEU B 1 7 ? -49.719 4.844 -64.938 1 31.19 7 LEU B N 1
ATOM 2368 C CA . LEU B 1 7 ? -48.531 5.52 -64.438 1 31.19 7 LEU B CA 1
ATOM 2369 C C . LEU B 1 7 ? -47.812 4.676 -63.406 1 31.19 7 LEU B C 1
ATOM 2371 O O . LEU B 1 7 ? -48.469 4.066 -62.562 1 31.19 7 LEU B O 1
ATOM 2375 N N . PRO B 1 8 ? -46.656 4.16 -63.75 1 30.89 8 PRO B N 1
ATOM 2376 C CA . PRO B 1 8 ? -45.875 3.275 -62.906 1 30.89 8 PRO B CA 1
ATOM 2377 C C . PRO B 1 8 ? -45.719 3.82 -61.469 1 30.89 8 PRO B C 1
ATOM 2379 O O . PRO B 1 8 ? -45.719 5.039 -61.281 1 30.89 8 PRO B O 1
ATOM 2382 N N . SER B 1 9 ? -46.281 3.273 -60.5 1 28.61 9 SER B N 1
ATOM 2383 C CA . SER B 1 9 ? -46.281 3.596 -59.094 1 28.61 9 SER B CA 1
ATOM 2384 C C . SER B 1 9 ? -44.875 3.783 -58.562 1 28.61 9 SER B C 1
ATOM 2386 O O . SER B 1 9 ? -43.938 3.102 -59 1 28.61 9 SER B O 1
ATOM 2388 N N . SER B 1 10 ? -44.562 4.961 -58.094 1 29.53 10 SER B N 1
ATOM 2389 C CA . SER B 1 10 ? -43.375 5.535 -57.469 1 29.53 10 SER B CA 1
ATOM 2390 C C . SER B 1 10 ? -42.844 4.664 -56.344 1 29.53 10 SER B C 1
ATOM 2392 O O . SER B 1 10 ? -42.156 5.145 -55.438 1 29.53 10 SER B O 1
ATOM 2394 N N . GLU B 1 11 ? -43.281 3.467 -56.188 1 28.75 11 GLU B N 1
ATOM 2395 C CA . GLU B 1 11 ? -43 2.795 -54.938 1 28.75 11 GLU B CA 1
ATOM 2396 C C . GLU B 1 11 ? -41.5 2.648 -54.688 1 28.75 11 GLU B C 1
ATOM 2398 O O . GLU B 1 11 ? -41.094 2.049 -53.688 1 28.75 11 GLU B O 1
ATOM 2403 N N . GLY B 1 12 ? -40.719 2.762 -55.625 1 26.5 12 GLY B N 1
ATOM 2404 C CA . GLY B 1 12 ? -39.406 2.188 -55.469 1 26.5 12 GLY B CA 1
ATOM 2405 C C . GLY B 1 12 ? -38.562 2.887 -54.406 1 26.5 12 GLY B C 1
ATOM 2406 O O . GLY B 1 12 ? -37.375 2.621 -54.281 1 26.5 12 GLY B O 1
ATOM 2407 N N . PHE B 1 13 ? -38.875 4.078 -54.094 1 29.72 13 PHE B N 1
ATOM 2408 C CA . PHE B 1 13 ? -37.781 4.719 -53.344 1 29.72 13 PHE B CA 1
ATOM 2409 C C . PHE B 1 13 ? -37.562 4.035 -52 1 29.72 13 PHE B C 1
ATOM 2411 O O . PHE B 1 13 ? -38.25 4.34 -51.031 1 29.72 13 PHE B O 1
ATOM 2418 N N . ASP B 1 14 ? -37.719 2.793 -51.906 1 24.73 14 ASP B N 1
ATOM 2419 C CA . ASP B 1 14 ? -37.594 2.152 -50.594 1 24.73 14 ASP B CA 1
ATOM 2420 C C . ASP B 1 14 ? -36.375 2.713 -49.844 1 24.73 14 ASP B C 1
ATOM 2422 O O . ASP B 1 14 ? -35.469 3.256 -50.438 1 24.73 14 ASP B O 1
ATOM 2426 N N . ARG B 1 15 ? -36.438 2.562 -48.375 1 26.69 15 ARG B N 1
ATOM 2427 C CA . ARG B 1 15 ? -35.75 3.031 -47.188 1 26.69 15 ARG B CA 1
ATOM 2428 C C . ARG B 1 15 ? -34.281 2.635 -47.219 1 26.69 15 ARG B C 1
ATOM 2430 O O . ARG B 1 15 ? -33.938 1.451 -47.312 1 26.69 15 ARG B O 1
ATOM 2437 N N . LEU B 1 16 ? -33.438 3.277 -47.875 1 27.16 16 LEU B N 1
ATOM 2438 C CA . LEU B 1 16 ? -32 3.117 -47.656 1 27.16 16 LEU B CA 1
ATOM 2439 C C . LEU B 1 16 ? -31.703 2.922 -46.188 1 27.16 16 LEU B C 1
ATOM 2441 O O . LEU B 1 16 ? -31.891 3.838 -45.375 1 27.16 16 LEU B O 1
ATOM 2445 N N . LYS B 1 17 ? -32.031 1.755 -45.656 1 27.89 17 LYS B N 1
ATOM 2446 C CA . LYS B 1 17 ? -31.609 1.362 -44.312 1 27.89 17 LYS B CA 1
ATOM 2447 C C . LYS B 1 17 ? -30.156 1.784 -44.062 1 27.89 17 LYS B C 1
ATOM 2449 O O . LYS B 1 17 ? -29.25 1.418 -44.812 1 27.89 17 LYS B O 1
ATOM 2454 N N . CYS B 1 18 ? -29.938 2.93 -43.531 1 28.48 18 CYS B N 1
ATOM 2455 C CA . CYS B 1 18 ? -28.625 3.303 -43.031 1 28.48 18 CYS B CA 1
ATOM 2456 C C . CYS B 1 18 ? -28 2.145 -42.25 1 28.48 18 CYS B C 1
ATOM 2458 O O . CYS B 1 18 ? -28.641 1.538 -41.406 1 28.48 18 CYS B O 1
ATOM 2460 N N . PRO B 1 19 ? -27.062 1.345 -42.906 1 31.2 19 PRO B N 1
ATOM 2461 C CA . PRO B 1 19 ? -26.5 0.242 -42.125 1 31.2 19 PRO B CA 1
ATOM 2462 C C . PRO B 1 19 ? -26.203 0.64 -40.656 1 31.2 19 PRO B C 1
ATOM 2464 O O . PRO B 1 19 ? -25.938 1.812 -40.406 1 31.2 19 PRO B O 1
ATOM 2467 N N . PRO B 1 20 ? -26.828 -0.026 -39.719 1 32.97 20 PRO B N 1
ATOM 2468 C CA . PRO B 1 20 ? -26.531 0.273 -38.312 1 32.97 20 PRO B CA 1
ATOM 2469 C C . PRO B 1 20 ? -25.031 0.481 -38.094 1 32.97 20 PRO B C 1
ATOM 2471 O O . PRO B 1 20 ? -24.203 -0.274 -38.594 1 32.97 20 PRO B O 1
ATOM 2474 N N . PHE B 1 21 ? -24.484 1.752 -38.188 1 34.56 21 PHE B N 1
ATOM 2475 C CA . PHE B 1 21 ? -23.156 2.174 -37.75 1 34.56 21 PHE B CA 1
ATOM 2476 C C . PHE B 1 21 ? -22.703 1.346 -36.531 1 34.56 21 PHE B C 1
ATOM 2478 O O . PHE B 1 21 ? -23.391 1.274 -35.531 1 34.56 21 PHE B O 1
ATOM 2485 N N . LEU B 1 22 ? -21.969 0.233 -36.906 1 31.48 22 LEU B N 1
ATOM 2486 C CA . LEU B 1 22 ? -21.438 -0.759 -36 1 31.48 22 LEU B CA 1
ATOM 2487 C C . LEU B 1 22 ? -20.828 -0.086 -34.75 1 31.48 22 LEU B C 1
ATOM 2489 O O . LEU B 1 22 ? -19.984 0.805 -34.875 1 31.48 22 LEU B O 1
ATOM 2493 N N . PRO B 1 23 ? -21.469 -0.167 -33.656 1 38.31 23 PRO B N 1
ATOM 2494 C CA . PRO B 1 23 ? -21.016 0.332 -32.344 1 38.31 23 PRO B CA 1
ATOM 2495 C C . PRO B 1 23 ? -19.547 0.008 -32.094 1 38.31 23 PRO B C 1
ATOM 2497 O O . PRO B 1 23 ? -18.906 0.671 -31.266 1 38.31 23 PRO B O 1
ATOM 2500 N N . ASP B 1 24 ? -18.984 -0.866 -32.969 1 38.34 24 ASP B N 1
ATOM 2501 C CA . ASP B 1 24 ? -17.625 -1.366 -32.75 1 38.34 24 ASP B CA 1
ATOM 2502 C C . ASP B 1 24 ? -16.594 -0.329 -33.156 1 38.34 24 ASP B C 1
ATOM 2504 O O . ASP B 1 24 ? -15.523 -0.237 -32.562 1 38.34 24 ASP B O 1
ATOM 2508 N N . LEU B 1 25 ? -16.75 0.402 -34.344 1 37.38 25 LEU B N 1
ATOM 2509 C CA . LEU B 1 25 ? -15.742 1.352 -34.812 1 37.38 25 LEU B CA 1
ATOM 2510 C C . LEU B 1 25 ? -15.617 2.527 -33.844 1 37.38 25 LEU B C 1
ATOM 2512 O O . LEU B 1 25 ? -14.523 3.08 -33.688 1 37.38 25 LEU B O 1
ATOM 2516 N N . ARG B 1 26 ? -16.672 2.941 -33.281 1 34 26 ARG B N 1
ATOM 2517 C CA . ARG B 1 26 ? -16.641 4.051 -32.344 1 34 26 ARG B CA 1
ATOM 2518 C C . ARG B 1 26 ? -15.891 3.674 -31.078 1 34 26 ARG B C 1
ATOM 2520 O O . ARG B 1 26 ? -15.141 4.484 -30.531 1 34 26 ARG B O 1
ATOM 2527 N N . LEU B 1 27 ? -16.094 2.389 -30.703 1 37.62 27 LEU B N 1
ATOM 2528 C CA . LEU B 1 27 ? -15.359 1.954 -29.516 1 37.62 27 LEU B CA 1
ATOM 2529 C C . LEU B 1 27 ? -13.867 1.832 -29.812 1 37.62 27 LEU B C 1
ATOM 2531 O O . LEU B 1 27 ? -13.031 1.99 -28.922 1 37.62 27 LEU B O 1
ATOM 2535 N N . LYS B 1 28 ? -13.531 1.501 -31.094 1 39.59 28 LYS B N 1
ATOM 2536 C CA . LYS B 1 28 ? -12.141 1.41 -31.531 1 39.59 28 LYS B CA 1
ATOM 2537 C C . LYS B 1 28 ? -11.5 2.793 -31.609 1 39.59 28 LYS B C 1
ATOM 2539 O O . LYS B 1 28 ? -10.344 2.967 -31.234 1 39.59 28 LYS B O 1
ATOM 2544 N N . LEU B 1 29 ? -12.195 3.699 -32.219 1 37.41 29 LEU B N 1
ATOM 2545 C CA . LEU B 1 29 ? -11.609 5.027 -32.344 1 37.41 29 LEU B CA 1
ATOM 2546 C C . LEU B 1 29 ? -11.422 5.691 -31 1 37.41 29 LEU B C 1
ATOM 2548 O O . LEU B 1 29 ? -10.398 6.344 -30.75 1 37.41 29 LEU B O 1
ATOM 2552 N N . VAL B 1 30 ? -12.352 5.406 -30.109 1 38.78 30 VAL B N 1
ATOM 2553 C CA . VAL B 1 30 ? -12.234 5.961 -28.766 1 38.78 30 VAL B CA 1
ATOM 2554 C C . VAL B 1 30 ? -11.133 5.23 -28 1 38.78 30 VAL B C 1
ATOM 2556 O O . VAL B 1 30 ? -10.344 5.855 -27.297 1 38.78 30 VAL B O 1
ATOM 2559 N N . SER B 1 31 ? -10.945 3.963 -28.281 1 41.75 31 SER B N 1
ATOM 2560 C CA . SER B 1 31 ? -9.883 3.18 -27.656 1 41.75 31 SER B CA 1
ATOM 2561 C C . SER B 1 31 ? -8.523 3.547 -28.234 1 41.75 31 SER B C 1
ATOM 2563 O O . SER B 1 31 ? -7.543 3.678 -27.484 1 41.75 31 SER B O 1
ATOM 2565 N N . TYR B 1 32 ? -8.391 3.627 -29.578 1 39.16 32 TYR B N 1
ATOM 2566 C CA . TYR B 1 32 ? -7.141 4.039 -30.203 1 39.16 32 TYR B CA 1
ATOM 2567 C C . TYR B 1 32 ? -6.777 5.469 -29.812 1 39.16 32 TYR B C 1
ATOM 2569 O O . TYR B 1 32 ? -5.609 5.781 -29.594 1 39.16 32 TYR B O 1
ATOM 2577 N N . GLN B 1 33 ? -7.688 6.301 -29.797 1 38 33 GLN B N 1
ATOM 2578 C CA . GLN B 1 33 ? -7.402 7.68 -29.422 1 38 33 GLN B CA 1
ATOM 2579 C C . GLN B 1 33 ? -6.977 7.777 -27.969 1 38 33 GLN B C 1
ATOM 2581 O O . GLN B 1 33 ? -6.039 8.508 -27.625 1 38 33 GLN B O 1
ATOM 2586 N N . TRP B 1 34 ? -7.473 6.945 -27.109 1 39.88 34 TRP B N 1
ATOM 2587 C CA . TRP B 1 34 ? -7.078 6.891 -25.703 1 39.88 34 TRP B CA 1
ATOM 2588 C C . TRP B 1 34 ? -5.676 6.312 -25.562 1 39.88 34 TRP B C 1
ATOM 2590 O O . TRP B 1 34 ? -4.867 6.824 -24.781 1 39.88 34 TRP B O 1
ATOM 2600 N N . ALA B 1 35 ? -5.422 5.285 -26.234 1 40.44 35 ALA B N 1
ATOM 2601 C CA . ALA B 1 35 ? -4.062 4.754 -26.281 1 40.44 35 ALA B CA 1
ATOM 2602 C C . ALA B 1 35 ? -3.092 5.789 -26.844 1 40.44 35 ALA B C 1
ATOM 2604 O O . ALA B 1 35 ? -1.971 5.93 -26.359 1 40.44 35 ALA B O 1
ATOM 2605 N N . TYR B 1 36 ? -3.381 6.449 -27.891 1 39.72 36 TYR B N 1
ATOM 2606 C CA . TYR B 1 36 ? -2.543 7.5 -28.453 1 39.72 36 TYR B CA 1
ATOM 2607 C C . TYR B 1 36 ? -2.426 8.68 -27.5 1 39.72 36 TYR B C 1
ATOM 2609 O O . TYR B 1 36 ? -1.331 9.203 -27.281 1 39.72 36 TYR B O 1
ATOM 2617 N N . ILE B 1 37 ? -3.398 9.07 -26.797 1 41.47 37 ILE B N 1
ATOM 2618 C CA . ILE B 1 37 ? -3.355 10.148 -25.812 1 41.47 37 ILE B CA 1
ATOM 2619 C C . ILE B 1 37 ? -2.521 9.711 -24.609 1 41.47 37 ILE B C 1
ATOM 2621 O O . ILE B 1 37 ? -1.67 10.469 -24.125 1 41.47 37 ILE B O 1
ATOM 2625 N N . LEU B 1 38 ? -2.697 8.492 -24.172 1 43.28 38 LEU B N 1
ATOM 2626 C CA . LEU B 1 38 ? -1.837 7.98 -23.109 1 43.28 38 LEU B CA 1
ATOM 2627 C C . LEU B 1 38 ? -0.387 7.898 -23.578 1 43.28 38 LEU B C 1
ATOM 2629 O O . LEU B 1 38 ? 0.531 8.234 -22.828 1 43.28 38 LEU B O 1
ATOM 2633 N N . SER B 1 39 ? -0.177 7.469 -24.766 1 43.19 39 SER B N 1
ATOM 2634 C CA . SER B 1 39 ? 1.163 7.477 -25.344 1 43.19 39 SER B CA 1
ATOM 2635 C C . SER B 1 39 ? 1.687 8.898 -25.516 1 43.19 39 SER B C 1
ATOM 2637 O O . SER B 1 39 ? 2.867 9.164 -25.281 1 43.19 39 SER B O 1
ATOM 2639 N N . VAL B 1 40 ? 0.999 9.836 -25.953 1 42.19 40 VAL B N 1
ATOM 2640 C CA . VAL B 1 40 ? 1.426 11.227 -26.062 1 42.19 40 VAL B CA 1
ATOM 2641 C C . VAL B 1 40 ? 1.644 11.82 -24.672 1 42.19 40 VAL B C 1
ATOM 2643 O O . VAL B 1 40 ? 2.637 12.508 -24.438 1 42.19 40 VAL B O 1
ATOM 2646 N N . ILE B 1 41 ? 0.831 11.5 -23.719 1 43.41 41 ILE B N 1
ATOM 2647 C CA . ILE B 1 41 ? 1.017 11.945 -22.344 1 43.41 41 ILE B CA 1
ATOM 2648 C C . ILE B 1 41 ? 2.293 11.336 -21.766 1 43.41 41 ILE B C 1
ATOM 2650 O O . ILE B 1 41 ? 3.094 12.031 -21.141 1 43.41 41 ILE B O 1
ATOM 2654 N N . GLU B 1 42 ? 2.4 10.078 -21.906 1 43.16 42 GLU B N 1
ATOM 2655 C CA . GLU B 1 42 ? 3.658 9.445 -21.5 1 43.16 42 GLU B CA 1
ATOM 2656 C C . GLU B 1 42 ? 4.836 10.047 -22.266 1 43.16 42 GLU B C 1
ATOM 2658 O O . GLU B 1 42 ? 5.91 10.258 -21.688 1 43.16 42 GLU B O 1
ATOM 2663 N N . GLY B 1 43 ? 4.73 10.258 -23.484 1 40.38 43 GLY B N 1
ATOM 2664 C CA . GLY B 1 43 ? 5.766 10.914 -24.266 1 40.38 43 GLY B CA 1
ATOM 2665 C C . GLY B 1 43 ? 6.031 12.344 -23.828 1 40.38 43 GLY B C 1
ATOM 2666 O O . GLY B 1 43 ? 7.188 12.742 -23.688 1 40.38 43 GLY B O 1
ATOM 2667 N N . LEU B 1 44 ? 5.055 13.164 -23.672 1 40.66 44 LEU B N 1
ATOM 2668 C CA . LEU B 1 44 ? 5.254 14.539 -23.203 1 40.66 44 LEU B CA 1
ATOM 2669 C C . LEU B 1 44 ? 5.785 14.555 -21.781 1 40.66 44 LEU B C 1
ATOM 2671 O O . LEU B 1 44 ? 6.605 15.406 -21.422 1 40.66 44 LEU B O 1
ATOM 2675 N N . ARG B 1 45 ? 5.215 13.734 -20.922 1 42.16 45 ARG B N 1
ATOM 2676 C CA . ARG B 1 45 ? 5.75 13.539 -19.578 1 42.16 45 ARG B CA 1
ATOM 2677 C C . ARG B 1 45 ? 7.238 13.211 -19.625 1 42.16 45 ARG B C 1
ATOM 2679 O O . ARG B 1 45 ? 8.016 13.734 -18.828 1 42.16 45 ARG B O 1
ATOM 2686 N N . ALA B 1 46 ? 7.602 12.367 -20.453 1 40.66 46 ALA B N 1
ATOM 2687 C CA . ALA B 1 46 ? 9.023 12.117 -20.656 1 40.66 46 ALA B CA 1
ATOM 2688 C C . ALA B 1 46 ? 9.766 13.406 -21 1 40.66 46 ALA B C 1
ATOM 2690 O O . ALA B 1 46 ? 10.891 13.617 -20.547 1 40.66 46 ALA B O 1
ATOM 2691 N N . LEU B 1 47 ? 9.227 14.188 -21.766 1 37.84 47 LEU B N 1
ATOM 2692 C CA . LEU B 1 47 ? 9.898 15.422 -22.172 1 37.84 47 LEU B CA 1
ATOM 2693 C C . LEU B 1 47 ? 9.992 16.391 -21 1 37.84 47 LEU B C 1
ATOM 2695 O O . LEU B 1 47 ? 11 17.094 -20.844 1 37.84 47 LEU B O 1
ATOM 2699 N N . SER B 1 48 ? 8.906 16.531 -20.281 1 39.38 48 SER B N 1
ATOM 2700 C CA . SER B 1 48 ? 8.93 17.547 -19.219 1 39.38 48 SER B CA 1
ATOM 2701 C C . SER B 1 48 ? 9.781 17.094 -18.047 1 39.38 48 SER B C 1
ATOM 2703 O O . SER B 1 48 ? 10.133 17.906 -17.172 1 39.38 48 SER B O 1
ATOM 2705 N N . GLN B 1 49 ? 9.93 15.883 -17.766 1 40.59 49 GLN B N 1
ATOM 2706 C CA . GLN B 1 49 ? 10.688 15.336 -16.641 1 40.59 49 GLN B CA 1
ATOM 2707 C C . GLN B 1 49 ? 12.086 15.938 -16.578 1 40.59 49 GLN B C 1
ATOM 2709 O O . GLN B 1 49 ? 12.766 15.828 -15.562 1 40.59 49 GLN B O 1
ATOM 2714 N N . HIS B 1 50 ? 12.656 16.203 -17.641 1 37.25 50 HIS B N 1
ATOM 2715 C CA . HIS B 1 50 ? 14.07 16.547 -17.594 1 37.25 50 HIS B CA 1
ATOM 2716 C C . HIS B 1 50 ? 14.297 17.844 -16.828 1 37.25 50 HIS B C 1
ATOM 2718 O O . HIS B 1 50 ? 15.43 18.156 -16.438 1 37.25 50 HIS B O 1
ATOM 2724 N N . LEU B 1 51 ? 13.367 18.688 -16.891 1 34.72 51 LEU B N 1
ATOM 2725 C CA . LEU B 1 51 ? 13.852 19.984 -16.422 1 34.72 51 LEU B CA 1
ATOM 2726 C C . LEU B 1 51 ? 13.906 20.047 -14.898 1 34.72 51 LEU B C 1
ATOM 2728 O O . LEU B 1 51 ? 14.469 20.969 -14.328 1 34.72 51 LEU B O 1
ATOM 2732 N N . PHE B 1 52 ? 12.836 19.594 -14.125 1 40.5 52 PHE B N 1
ATOM 2733 C CA . PHE B 1 52 ? 12.805 20.062 -12.75 1 40.5 52 PHE B CA 1
ATOM 2734 C C . PHE B 1 52 ? 13.586 19.125 -11.836 1 40.5 52 PHE B C 1
ATOM 2736 O O . PHE B 1 52 ? 13.711 17.922 -12.125 1 40.5 52 PHE B O 1
ATOM 2743 N N . SER B 1 53 ? 14.352 19.547 -10.852 1 43 53 SER B N 1
ATOM 2744 C CA . SER B 1 53 ? 15.039 18.906 -9.734 1 43 53 SER B CA 1
ATOM 2745 C C . SER B 1 53 ? 14.156 17.875 -9.055 1 43 53 SER B C 1
ATOM 2747 O O . SER B 1 53 ? 12.93 17.875 -9.227 1 43 53 SER B O 1
ATOM 2749 N N . ASN B 1 54 ? 14.711 16.688 -8.516 1 45.62 54 ASN B N 1
ATOM 2750 C CA . ASN B 1 54 ? 14.102 15.516 -7.902 1 45.62 54 ASN B CA 1
ATOM 2751 C C . ASN B 1 54 ? 12.883 15.891 -7.055 1 45.62 54 ASN B C 1
ATOM 2753 O O . ASN B 1 54 ? 11.828 15.258 -7.16 1 45.62 54 ASN B O 1
ATOM 2757 N N . MET B 1 55 ? 13.133 16.703 -5.773 1 49.88 55 MET B N 1
ATOM 2758 C CA . MET B 1 55 ? 11.961 17.172 -5.035 1 49.88 55 MET B CA 1
ATOM 2759 C C . MET B 1 55 ? 10.953 17.828 -5.977 1 49.88 55 MET B C 1
ATOM 2761 O O . MET B 1 55 ? 9.742 17.734 -5.762 1 49.88 55 MET B O 1
ATOM 2765 N N . ASP B 1 56 ? 11.523 18.203 -7.094 1 59.03 56 ASP B N 1
ATOM 2766 C CA . ASP B 1 56 ? 10.82 19 -8.102 1 59.03 56 ASP B CA 1
ATOM 2767 C C . ASP B 1 56 ? 9.82 18.141 -8.867 1 59.03 56 ASP B C 1
ATOM 2769 O O . ASP B 1 56 ? 8.68 18.547 -9.086 1 59.03 56 ASP B O 1
ATOM 2773 N N . LYS B 1 57 ? 10.336 16.875 -8.906 1 66.69 57 LYS B N 1
ATOM 2774 C CA . LYS B 1 57 ? 9.422 16.109 -9.75 1 66.69 57 LYS B CA 1
ATOM 2775 C C . LYS B 1 57 ? 8.172 15.695 -8.969 1 66.69 57 LYS B C 1
ATOM 2777 O O . LYS B 1 57 ? 7.059 15.781 -9.484 1 66.69 57 LYS B O 1
ATOM 2782 N N . PHE B 1 58 ? 8.406 15.367 -7.645 1 73.69 58 PHE B N 1
ATOM 2783 C CA . PHE B 1 58 ? 7.309 14.93 -6.797 1 73.69 58 PHE B CA 1
ATOM 2784 C C . PHE B 1 58 ? 6.34 16.078 -6.527 1 73.69 58 PHE B C 1
ATOM 2786 O O . PHE B 1 58 ? 5.141 15.953 -6.781 1 73.69 58 PHE B O 1
ATOM 2793 N N . LEU B 1 59 ? 6.93 17.156 -6.039 1 76.44 59 LEU B N 1
ATOM 2794 C CA . LEU B 1 59 ? 6.09 18.312 -5.707 1 76.44 59 LEU B CA 1
ATOM 2795 C C . LEU B 1 59 ? 5.488 18.922 -6.965 1 76.44 59 LEU B C 1
ATOM 2797 O O . LEU B 1 59 ? 4.352 19.406 -6.945 1 76.44 59 LEU B O 1
ATOM 2801 N N . ASN B 1 60 ? 6.258 18.828 -7.969 1 75.62 60 ASN B N 1
ATOM 2802 C CA . ASN B 1 60 ? 5.742 19.281 -9.25 1 75.62 60 ASN B CA 1
ATOM 2803 C C . ASN B 1 60 ? 4.602 18.406 -9.75 1 75.62 60 ASN B C 1
ATOM 2805 O O . ASN B 1 60 ? 3.664 18.891 -10.383 1 75.62 60 ASN B O 1
ATOM 2809 N N . GLY B 1 61 ? 4.789 17.172 -9.406 1 74.44 61 GLY B N 1
ATOM 2810 C CA . GLY B 1 61 ? 3.717 16.25 -9.766 1 74.44 61 GLY B CA 1
ATOM 2811 C C . GLY B 1 61 ? 2.395 16.594 -9.102 1 74.44 61 GLY B C 1
ATOM 2812 O O . GLY B 1 61 ? 1.342 16.531 -9.742 1 74.44 61 GLY B O 1
ATOM 2813 N N . VAL B 1 62 ? 2.498 17.016 -7.934 1 75.06 62 VAL B N 1
ATOM 2814 C CA . VAL B 1 62 ? 1.309 17.406 -7.188 1 75.06 62 VAL B CA 1
ATOM 2815 C C . VAL B 1 62 ? 0.672 18.625 -7.836 1 75.06 62 VAL B C 1
ATOM 2817 O O . VAL B 1 62 ? -0.551 18.703 -7.977 1 75.06 62 VAL B O 1
ATOM 2820 N N . VAL B 1 63 ? 1.481 19.531 -8.227 1 74.5 63 VAL B N 1
ATOM 2821 C CA . VAL B 1 63 ? 1.001 20.734 -8.883 1 74.5 63 VAL B CA 1
ATOM 2822 C C . VAL B 1 63 ? 0.385 20.375 -10.234 1 74.5 63 VAL B C 1
ATOM 2824 O O . VAL B 1 63 ? -0.67 20.891 -10.602 1 74.5 63 VAL B O 1
ATOM 2827 N N . LYS B 1 64 ? 0.997 19.5 -10.945 1 71.75 64 LYS B N 1
ATOM 2828 C CA . LYS B 1 64 ? 0.509 19.078 -12.25 1 71.75 64 LYS B CA 1
ATOM 2829 C C . LYS B 1 64 ? -0.845 18.375 -12.125 1 71.75 64 LYS B C 1
ATOM 2831 O O . LYS B 1 64 ? -1.707 18.531 -12.992 1 71.75 64 LYS B O 1
ATOM 2836 N N . PHE B 1 65 ? -0.934 17.703 -11.133 1 74.25 65 PHE B N 1
ATOM 2837 C CA . PHE B 1 65 ? -2.217 17.047 -10.883 1 74.25 65 PHE B CA 1
ATOM 2838 C C . PHE B 1 65 ? -3.354 18.062 -10.922 1 74.25 65 PHE B C 1
ATOM 2840 O O . PHE B 1 65 ? -4.391 17.828 -11.539 1 74.25 65 PHE B O 1
ATOM 2847 N N . ARG B 1 66 ? -3.154 19.078 -10.281 1 74.31 66 ARG B N 1
ATOM 2848 C CA . ARG B 1 66 ? -4.176 20.109 -10.188 1 74.31 66 ARG B CA 1
ATOM 2849 C C . ARG B 1 66 ? -4.574 20.609 -11.57 1 74.31 66 ARG B C 1
ATOM 2851 O O . ARG B 1 66 ? -5.758 20.797 -11.859 1 74.31 66 ARG B O 1
ATOM 2858 N N . LYS B 1 67 ? -3.637 20.75 -12.359 1 70.06 67 LYS B N 1
ATOM 2859 C CA . LYS B 1 67 ? -3.865 21.391 -13.656 1 70.06 67 LYS B CA 1
ATOM 2860 C C . LYS B 1 67 ? -4.336 20.359 -14.688 1 70.06 67 LYS B C 1
ATOM 2862 O O . LYS B 1 67 ? -5.223 20.656 -15.492 1 70.06 67 LYS B O 1
ATOM 2867 N N . LEU B 1 68 ? -3.814 19.156 -14.539 1 69.25 68 LEU B N 1
ATOM 2868 C CA . LEU B 1 68 ? -3.969 18.25 -15.664 1 69.25 68 LEU B CA 1
ATOM 2869 C C . LEU B 1 68 ? -5.008 17.172 -15.359 1 69.25 68 LEU B C 1
ATOM 2871 O O . LEU B 1 68 ? -5.703 16.703 -16.266 1 69.25 68 LEU B O 1
ATOM 2875 N N . VAL B 1 69 ? -5.121 16.812 -14.141 1 72.5 69 VAL B N 1
ATOM 2876 C CA . VAL B 1 69 ? -5.898 15.617 -13.836 1 72.5 69 VAL B CA 1
ATOM 2877 C C . VAL B 1 69 ? -7.156 16 -13.055 1 72.5 69 VAL B C 1
ATOM 2879 O O . VAL B 1 69 ? -8.25 15.531 -13.367 1 72.5 69 VAL B O 1
ATOM 2882 N N . LYS B 1 70 ? -7.031 16.938 -12.188 1 77 70 LYS B N 1
ATOM 2883 C CA . LYS B 1 70 ? -8.094 17.297 -11.258 1 77 70 LYS B CA 1
ATOM 2884 C C . LYS B 1 70 ? -9.375 17.672 -11.992 1 77 70 LYS B C 1
ATOM 2886 O O . LYS B 1 70 ? -10.461 17.172 -11.656 1 77 70 LYS B O 1
ATOM 2891 N N . PRO B 1 71 ? -9.289 18.484 -12.984 1 75.88 71 PRO B N 1
ATOM 2892 C CA . PRO B 1 71 ? -10.539 18.875 -13.641 1 75.88 71 PRO B CA 1
ATOM 2893 C C . PRO B 1 71 ? -11.336 17.688 -14.148 1 75.88 71 PRO B C 1
ATOM 2895 O O . PRO B 1 71 ? -12.57 17.688 -14.086 1 75.88 71 PRO B O 1
ATOM 2898 N N . SER B 1 72 ? -10.703 16.672 -14.555 1 75.44 72 SER B N 1
ATOM 2899 C CA . SER B 1 72 ? -11.383 15.531 -15.141 1 75.44 72 SER B CA 1
ATOM 2900 C C . SER B 1 72 ? -11.891 14.578 -14.07 1 75.44 72 SER B C 1
ATOM 2902 O O . SER B 1 72 ? -12.93 13.938 -14.234 1 75.44 72 SER B O 1
ATOM 2904 N N . ILE B 1 73 ? -11.258 14.531 -12.953 1 81.69 73 ILE B N 1
ATOM 2905 C CA . ILE B 1 73 ? -11.586 13.484 -11.984 1 81.69 73 ILE B CA 1
ATOM 2906 C C . ILE B 1 73 ? -12.391 14.078 -10.836 1 81.69 73 ILE B C 1
ATOM 2908 O O . ILE B 1 73 ? -12.961 13.352 -10.023 1 81.69 73 ILE B O 1
ATOM 2912 N N . LEU B 1 74 ? -12.547 15.375 -10.75 1 86.81 74 LEU B N 1
ATOM 2913 C CA . LEU B 1 74 ? -13.148 16.062 -9.617 1 86.81 74 LEU B CA 1
ATOM 2914 C C . LEU B 1 74 ? -14.602 15.648 -9.43 1 86.81 74 LEU B C 1
ATOM 2916 O O . LEU B 1 74 ? -15.039 15.406 -8.305 1 86.81 74 LEU B O 1
ATOM 2920 N N . PRO B 1 75 ? -15.383 15.531 -10.516 1 87.38 75 PRO B N 1
ATOM 2921 C CA . PRO B 1 75 ? -16.766 15.094 -10.305 1 87.38 75 PRO B CA 1
ATOM 2922 C C . PRO B 1 75 ? -16.844 13.734 -9.617 1 87.38 75 PRO B C 1
ATOM 2924 O O . PRO B 1 75 ? -17.703 13.523 -8.758 1 87.38 75 PRO B O 1
ATOM 2927 N N . LEU B 1 76 ? -16 12.867 -10.016 1 86.69 76 LEU B N 1
ATOM 2928 C CA . LEU B 1 76 ? -15.969 11.555 -9.391 1 86.69 76 LEU B CA 1
ATOM 2929 C C . LEU B 1 76 ? -15.547 11.656 -7.926 1 86.69 76 LEU B C 1
ATOM 2931 O O . LEU B 1 76 ? -16.156 11.047 -7.055 1 86.69 76 LEU B O 1
ATOM 2935 N N . LEU B 1 77 ? -14.539 12.453 -7.637 1 91.12 77 LEU B N 1
ATOM 2936 C CA . LEU B 1 77 ? -14.047 12.633 -6.273 1 91.12 77 LEU B CA 1
ATOM 2937 C C . LEU B 1 77 ? -15.133 13.242 -5.387 1 91.12 77 LEU B C 1
ATOM 2939 O O . LEU B 1 77 ? -15.266 12.859 -4.223 1 91.12 77 LEU B O 1
ATOM 2943 N N . GLN B 1 78 ? -15.883 14.125 -5.922 1 92.94 78 GLN B N 1
ATOM 2944 C CA . GLN B 1 78 ? -16.969 14.742 -5.172 1 92.94 78 GLN B CA 1
ATOM 2945 C C . GLN B 1 78 ? -18.031 13.719 -4.797 1 92.94 78 GLN B C 1
ATOM 2947 O O . GLN B 1 78 ? -18.562 13.742 -3.678 1 92.94 78 GLN B O 1
ATOM 2952 N N . LYS B 1 79 ? -18.281 12.859 -5.734 1 91.94 79 LYS B N 1
ATOM 2953 C CA . LYS B 1 79 ? -19.25 11.797 -5.465 1 91.94 79 LYS B CA 1
ATOM 2954 C C . LYS B 1 79 ? -18.75 10.859 -4.375 1 91.94 79 LYS B C 1
ATOM 2956 O O . LYS B 1 79 ? -19.531 10.352 -3.57 1 91.94 79 LYS B O 1
ATOM 2961 N N . LEU B 1 80 ? -17.438 10.695 -4.324 1 92.44 80 LEU B N 1
ATOM 2962 C CA . LEU B 1 80 ? -16.812 9.727 -3.43 1 92.44 80 LEU B CA 1
ATOM 2963 C C . LEU B 1 80 ? -16.469 10.375 -2.094 1 92.44 80 LEU B C 1
ATOM 2965 O O . LEU B 1 80 ? -16 9.688 -1.176 1 92.44 80 LEU B O 1
ATOM 2969 N N . ALA B 1 81 ? -16.688 11.633 -1.916 1 91.75 81 ALA B N 1
ATOM 2970 C CA . ALA B 1 81 ? -16.156 12.422 -0.804 1 91.75 81 ALA B CA 1
ATOM 2971 C C . ALA B 1 81 ? -16.578 11.828 0.537 1 91.75 81 ALA B C 1
ATOM 2973 O O . ALA B 1 81 ? -15.812 11.828 1.496 1 91.75 81 ALA B O 1
ATOM 2974 N N . ASN B 1 82 ? -17.844 11.203 0.572 1 88 82 ASN B N 1
ATOM 2975 C CA . ASN B 1 82 ? -18.328 10.758 1.872 1 88 82 ASN B CA 1
ATOM 2976 C C . ASN B 1 82 ? -18.641 9.258 1.869 1 88 82 ASN B C 1
ATOM 2978 O O . ASN B 1 82 ? -18.953 8.688 2.912 1 88 82 ASN B O 1
ATOM 2982 N N . SER B 1 83 ? -18.484 8.75 0.705 1 88.62 83 SER B N 1
ATOM 2983 C CA . SER B 1 83 ? -18.812 7.328 0.671 1 88.62 83 SER B CA 1
ATOM 2984 C C . SER B 1 83 ? -18.219 6.656 -0.561 1 88.62 83 SER B C 1
ATOM 2986 O O . SER B 1 83 ? -18.172 7.25 -1.64 1 88.62 83 SER B O 1
ATOM 2988 N N . ALA B 1 84 ? -17.703 5.562 -0.359 1 91.5 84 ALA B N 1
ATOM 2989 C CA . ALA B 1 84 ? -17.25 4.672 -1.422 1 91.5 84 ALA B CA 1
ATOM 2990 C C . ALA B 1 84 ? -17.547 3.215 -1.088 1 91.5 84 ALA B C 1
ATOM 2992 O O . ALA B 1 84 ? -17.672 2.854 0.084 1 91.5 84 ALA B O 1
ATOM 2993 N N . GLN B 1 85 ? -17.75 2.436 -2.113 1 92.25 85 GLN B N 1
ATOM 2994 C CA . GLN B 1 85 ? -18.016 1.011 -1.948 1 92.25 85 GLN B CA 1
ATOM 2995 C C . GLN B 1 85 ? -17.062 0.173 -2.795 1 92.25 85 GLN B C 1
ATOM 2997 O O . GLN B 1 85 ? -17.469 -0.412 -3.801 1 92.25 85 GLN B O 1
ATOM 3002 N N . PRO B 1 86 ? -15.852 0.107 -2.33 1 95.31 86 PRO B N 1
ATOM 3003 C CA . PRO B 1 86 ? -14.906 -0.716 -3.092 1 95.31 86 PRO B CA 1
ATOM 3004 C C . PRO B 1 86 ? -15.32 -2.184 -3.156 1 95.31 86 PRO B C 1
ATOM 3006 O O . PRO B 1 86 ? -15.844 -2.725 -2.178 1 95.31 86 PRO B O 1
ATOM 3009 N N . ARG B 1 87 ? -15.008 -2.857 -4.223 1 94.06 87 ARG B N 1
ATOM 3010 C CA . ARG B 1 87 ? -15.422 -4.242 -4.426 1 94.06 87 ARG B CA 1
ATOM 3011 C C . ARG B 1 87 ? -14.219 -5.184 -4.395 1 94.06 87 ARG B C 1
ATOM 3013 O O . ARG B 1 87 ? -14.383 -6.406 -4.348 1 94.06 87 ARG B O 1
ATOM 3020 N N . VAL B 1 88 ? -13.039 -4.637 -4.398 1 95.5 88 VAL B N 1
ATOM 3021 C CA . VAL B 1 88 ? -11.828 -5.441 -4.477 1 95.5 88 VAL B CA 1
ATOM 3022 C C . VAL B 1 88 ? -10.852 -5.016 -3.381 1 95.5 88 VAL B C 1
ATOM 3024 O O . VAL B 1 88 ? -10.789 -3.84 -3.021 1 95.5 88 VAL B O 1
ATOM 3027 N N . LEU B 1 89 ? -10.148 -5.898 -2.779 1 97.94 89 LEU B N 1
ATOM 3028 C CA . LEU B 1 89 ? -8.914 -5.668 -2.045 1 97.94 89 LEU B CA 1
ATOM 3029 C C . LEU B 1 89 ? -7.715 -6.207 -2.816 1 97.94 89 LEU B C 1
ATOM 3031 O O . LEU B 1 89 ? -7.656 -7.398 -3.133 1 97.94 89 LEU B O 1
ATOM 3035 N N . LEU B 1 90 ? -6.836 -5.316 -3.195 1 98.06 90 LEU B N 1
ATOM 3036 C CA . LEU B 1 90 ? -5.59 -5.727 -3.834 1 98.06 90 LEU B CA 1
ATOM 3037 C C . LEU B 1 90 ? -4.43 -5.676 -2.848 1 98.06 90 LEU B C 1
ATOM 3039 O O . LEU B 1 90 ? -4.219 -4.656 -2.186 1 98.06 90 LEU B O 1
ATOM 3043 N N . ILE B 1 91 ? -3.73 -6.762 -2.668 1 98.69 91 ILE B N 1
ATOM 3044 C CA . ILE B 1 91 ? -2.502 -6.844 -1.884 1 98.69 91 ILE B CA 1
ATOM 3045 C C . ILE B 1 91 ? -1.303 -6.984 -2.818 1 98.69 91 ILE B C 1
ATOM 3047 O O . ILE B 1 91 ? -1.201 -7.957 -3.566 1 98.69 91 ILE B O 1
ATOM 3051 N N . THR B 1 92 ? -0.411 -6 -2.803 1 98.5 92 THR B N 1
ATOM 3052 C CA . THR B 1 92 ? 0.72 -6.031 -3.723 1 98.5 92 THR B CA 1
ATOM 3053 C C . THR B 1 92 ? 1.962 -5.43 -3.076 1 98.5 92 THR B C 1
ATOM 3055 O O . THR B 1 92 ? 1.953 -5.102 -1.888 1 98.5 92 THR B O 1
ATOM 3058 N N . CYS B 1 93 ? 3.055 -5.41 -3.797 1 98.56 93 CYS B N 1
ATOM 3059 C CA . CYS B 1 93 ? 4.359 -5.082 -3.236 1 98.56 93 CYS B CA 1
ATOM 3060 C C . CYS B 1 93 ? 4.562 -3.574 -3.172 1 98.56 93 CYS B C 1
ATOM 3062 O O . CYS B 1 93 ? 4 -2.832 -3.979 1 98.56 93 CYS B O 1
ATOM 3064 N N . VAL B 1 94 ? 5.383 -3.096 -2.332 1 98.25 94 VAL B N 1
ATOM 3065 C CA . VAL B 1 94 ? 5.785 -1.702 -2.176 1 98.25 94 VAL B CA 1
ATOM 3066 C C . VAL B 1 94 ? 6.59 -1.255 -3.393 1 98.25 94 VAL B C 1
ATOM 3068 O O . VAL B 1 94 ? 6.777 -0.056 -3.615 1 98.25 94 VAL B O 1
ATOM 3071 N N . ASP B 1 95 ? 7.008 -2.088 -4.25 1 97.56 95 ASP B N 1
ATOM 3072 C CA . ASP B 1 95 ? 7.922 -1.867 -5.367 1 97.56 95 ASP B CA 1
ATOM 3073 C C . ASP B 1 95 ? 7.453 -0.704 -6.238 1 97.56 95 ASP B C 1
ATOM 3075 O O . ASP B 1 95 ? 6.281 -0.633 -6.613 1 97.56 95 ASP B O 1
ATOM 3079 N N . SER B 1 96 ? 8.352 0.178 -6.555 1 96.06 96 SER B N 1
ATOM 3080 C CA . SER B 1 96 ? 8.062 1.409 -7.285 1 96.06 96 SER B CA 1
ATOM 3081 C C . SER B 1 96 ? 7.637 1.114 -8.719 1 96.06 96 SER B C 1
ATOM 3083 O O . SER B 1 96 ? 7.016 1.955 -9.375 1 96.06 96 SER B O 1
ATOM 3085 N N . ARG B 1 97 ? 7.973 0.029 -9.258 1 94.62 97 ARG B N 1
ATOM 3086 C CA . ARG B 1 97 ? 7.715 -0.296 -10.656 1 94.62 97 ARG B CA 1
ATOM 3087 C C . ARG B 1 97 ? 6.273 -0.749 -10.859 1 94.62 97 ARG B C 1
ATOM 3089 O O . ARG B 1 97 ? 5.801 -0.839 -11.992 1 94.62 97 ARG B O 1
ATOM 3096 N N . LEU B 1 98 ? 5.535 -0.944 -9.742 1 94.38 98 LEU B N 1
ATOM 3097 C CA . LEU B 1 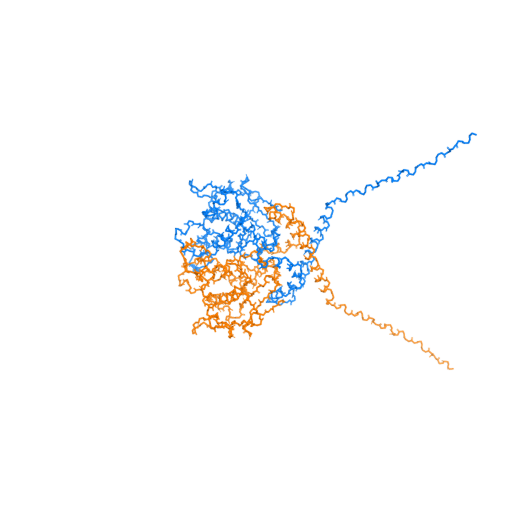98 ? 4.141 -1.365 -9.812 1 94.38 98 LEU B CA 1
ATOM 3098 C C . LEU B 1 98 ? 3.203 -0.164 -9.719 1 94.38 98 LEU B C 1
ATOM 3100 O O . LEU B 1 98 ? 3.41 0.728 -8.898 1 94.38 98 LEU B O 1
ATOM 3104 N N . CYS B 1 99 ? 2.254 -0.134 -10.555 1 88.81 99 CYS B N 1
ATOM 3105 C CA . CYS B 1 99 ? 1.18 0.851 -10.539 1 88.81 99 CYS B CA 1
ATOM 3106 C C . CYS B 1 99 ? -0.184 0.172 -10.602 1 88.81 99 CYS B C 1
ATOM 3108 O O . CYS B 1 99 ? -0.797 0.09 -11.664 1 88.81 99 CYS B O 1
ATOM 3110 N N . PRO B 1 100 ? -0.661 -0.234 -9.461 1 91.5 100 PRO B N 1
ATOM 3111 C CA . PRO B 1 100 ? -1.85 -1.087 -9.414 1 91.5 100 PRO B CA 1
ATOM 3112 C C . PRO B 1 100 ? -3.047 -0.475 -10.133 1 91.5 100 PRO B C 1
ATOM 3114 O O . PRO B 1 100 ? -3.746 -1.17 -10.875 1 91.5 100 PRO B O 1
ATOM 3117 N N . THR B 1 101 ? -3.291 0.805 -9.93 1 84.88 101 THR B N 1
ATOM 3118 C CA . THR B 1 101 ? -4.457 1.421 -10.555 1 84.88 101 THR B CA 1
ATOM 3119 C C . THR B 1 101 ? -4.309 1.438 -12.07 1 84.88 101 THR B C 1
ATOM 3121 O O . THR B 1 101 ? -5.301 1.347 -12.797 1 84.88 101 THR B O 1
ATOM 3124 N N . SER B 1 102 ? -3.105 1.462 -12.516 1 80.06 102 SER B N 1
ATOM 3125 C CA . SER B 1 102 ? -2.852 1.464 -13.953 1 80.06 102 SER B CA 1
ATOM 3126 C C . SER B 1 102 ? -3.094 0.085 -14.555 1 80.06 102 SER B C 1
ATOM 3128 O O . SER B 1 102 ? -3.885 -0.056 -15.492 1 80.06 102 SER B O 1
ATOM 3130 N N . PHE B 1 103 ? -2.543 -0.93 -13.953 1 79.31 103 PHE B N 1
ATOM 3131 C CA . PHE B 1 103 ? -2.623 -2.223 -14.625 1 79.31 103 PHE B CA 1
ATOM 3132 C C . PHE B 1 103 ? -3.959 -2.898 -14.344 1 79.31 103 PHE B C 1
ATOM 3134 O O . PHE B 1 103 ? -4.301 -3.902 -14.969 1 79.31 103 PHE B O 1
ATOM 3141 N N . THR B 1 104 ? -4.73 -2.322 -13.461 1 82.81 104 THR B N 1
ATOM 3142 C CA . THR B 1 104 ? -6.082 -2.834 -13.242 1 82.81 104 THR B CA 1
ATOM 3143 C C . THR B 1 104 ? -7.117 -1.885 -13.836 1 82.81 104 THR B C 1
ATOM 3145 O O . THR B 1 104 ? -8.312 -2.188 -13.836 1 82.81 104 THR B O 1
ATOM 3148 N N . GLN B 1 105 ? -6.68 -0.753 -14.227 1 77.44 105 GLN B N 1
ATOM 3149 C CA . GLN B 1 105 ? -7.551 0.287 -14.766 1 77.44 105 GLN B CA 1
ATOM 3150 C C . GLN B 1 105 ? -8.664 0.635 -13.781 1 77.44 105 GLN B C 1
ATOM 3152 O O . GLN B 1 105 ? -9.828 0.727 -14.164 1 77.44 105 GLN B O 1
ATOM 3157 N N . ALA B 1 106 ? -8.297 0.653 -12.539 1 83.38 106 ALA B N 1
ATOM 3158 C CA . ALA B 1 106 ? -9.266 0.957 -11.484 1 83.38 106 ALA B CA 1
ATOM 3159 C C . ALA B 1 106 ? -9.438 2.463 -11.32 1 83.38 106 ALA B C 1
ATOM 3161 O O . ALA B 1 106 ? -8.477 3.223 -11.422 1 83.38 106 ALA B O 1
ATOM 3162 N N . ASP B 1 107 ? -10.656 2.887 -11.047 1 83.69 107 ASP B N 1
ATOM 3163 C CA . ASP B 1 107 ? -10.977 4.262 -10.68 1 83.69 107 ASP B CA 1
ATOM 3164 C C . ASP B 1 107 ? -10.945 4.445 -9.164 1 83.69 107 ASP B C 1
ATOM 3166 O O . ASP B 1 107 ? -11.039 3.473 -8.414 1 83.69 107 ASP B O 1
ATOM 3170 N N . PRO B 1 108 ? -10.789 5.723 -8.773 1 89.38 108 PRO B N 1
ATOM 3171 C CA . PRO B 1 108 ? -10.938 5.953 -7.336 1 89.38 108 PRO B CA 1
ATOM 3172 C C . PRO B 1 108 ? -12.242 5.383 -6.781 1 89.38 108 PRO B C 1
ATOM 3174 O O . PRO B 1 108 ? -13.297 5.504 -7.414 1 89.38 108 PRO B O 1
ATOM 3177 N N . GLY B 1 109 ? -12.156 4.688 -5.715 1 93.12 109 GLY B N 1
ATOM 3178 C CA . GLY B 1 109 ? -13.344 4.125 -5.086 1 93.12 109 GLY B CA 1
ATOM 3179 C C . GLY B 1 109 ? -13.547 2.654 -5.398 1 93.12 109 GLY B C 1
ATOM 3180 O O . GLY B 1 109 ? -14.344 1.979 -4.742 1 93.12 109 GLY B O 1
ATOM 3181 N N . ASP B 1 110 ? -12.719 2.07 -6.312 1 91 110 ASP B N 1
ATOM 3182 C CA . ASP B 1 110 ? -12.961 0.72 -6.812 1 91 110 ASP B CA 1
ATOM 3183 C C . ASP B 1 110 ? -12.328 -0.325 -5.895 1 91 110 ASP B C 1
ATOM 3185 O O . ASP B 1 110 ? -12.859 -1.43 -5.75 1 91 110 ASP B O 1
ATOM 3189 N N . MET B 1 111 ? -11.148 0.001 -5.32 1 94.44 111 MET B N 1
ATOM 3190 C CA . MET B 1 111 ? -10.422 -1.08 -4.656 1 94.44 111 MET B CA 1
ATOM 3191 C C . MET B 1 111 ? -9.609 -0.551 -3.48 1 94.44 111 MET B C 1
ATOM 3193 O O . MET B 1 111 ? -8.961 0.494 -3.586 1 94.44 111 MET B O 1
ATOM 3197 N N . PHE B 1 112 ? -9.742 -1.241 -2.369 1 97.44 112 PHE B N 1
ATOM 3198 C CA . PHE B 1 112 ? -8.719 -1.101 -1.337 1 97.44 112 PHE B CA 1
ATOM 3199 C C . PHE B 1 112 ? -7.379 -1.636 -1.826 1 97.44 112 PHE B C 1
ATOM 3201 O O . PHE B 1 112 ? -7.328 -2.627 -2.557 1 97.44 112 PHE B O 1
ATOM 3208 N N . ILE B 1 113 ? -6.305 -0.998 -1.423 1 98.31 113 ILE B N 1
ATOM 3209 C CA . ILE B 1 113 ? -4.992 -1.489 -1.832 1 98.31 113 ILE B CA 1
ATOM 3210 C C . ILE B 1 113 ? -4.062 -1.546 -0.622 1 98.31 113 ILE B C 1
ATOM 3212 O O . ILE B 1 113 ? -3.891 -0.549 0.084 1 98.31 113 ILE B O 1
ATOM 3216 N N . VAL B 1 114 ? -3.525 -2.668 -0.37 1 98.75 114 VAL B N 1
ATOM 3217 C CA . VAL B 1 114 ? -2.428 -2.865 0.571 1 98.75 114 VAL B CA 1
ATOM 3218 C C . VAL B 1 114 ? -1.109 -2.99 -0.19 1 98.75 114 VAL B C 1
ATOM 3220 O O . VAL B 1 114 ? -1.007 -3.768 -1.142 1 98.75 114 VAL B O 1
ATOM 3223 N N . ARG B 1 115 ? -0.161 -2.205 0.152 1 98.56 115 ARG B N 1
ATOM 3224 C CA . ARG B 1 115 ? 1.178 -2.322 -0.417 1 98.56 115 ARG B CA 1
ATOM 3225 C C . ARG B 1 115 ? 2.229 -2.461 0.678 1 98.56 115 ARG B C 1
ATOM 3227 O O . ARG B 1 115 ? 2.42 -1.547 1.483 1 98.56 115 ARG B O 1
ATOM 3234 N N . ASN B 1 116 ? 2.895 -3.588 0.673 1 98.44 116 ASN B N 1
ATOM 3235 C CA . ASN B 1 116 ? 3.947 -3.861 1.646 1 98.44 116 ASN B CA 1
ATOM 3236 C C . ASN B 1 116 ? 5.109 -4.629 1.016 1 98.44 116 ASN B C 1
ATOM 3238 O O . ASN B 1 116 ? 5.098 -4.902 -0.186 1 98.44 116 ASN B O 1
ATOM 3242 N N . ALA B 1 117 ? 6.164 -4.859 1.827 1 97.25 117 ALA B N 1
ATOM 3243 C CA . ALA B 1 117 ? 7.348 -5.543 1.306 1 97.25 117 ALA B CA 1
ATOM 3244 C C . ALA B 1 117 ? 7.023 -6.98 0.916 1 97.25 117 ALA B C 1
ATOM 3246 O O . ALA B 1 117 ? 6.68 -7.801 1.771 1 97.25 117 ALA B O 1
ATOM 3247 N N . GLY B 1 118 ? 7.016 -7.23 -0.441 1 97.81 118 GLY B N 1
ATOM 3248 C CA . GLY B 1 118 ? 6.863 -8.586 -0.937 1 97.81 118 GLY B CA 1
ATOM 3249 C C . GLY B 1 118 ? 5.414 -9 -1.122 1 97.81 118 GLY B C 1
ATOM 3250 O O . GLY B 1 118 ? 5.109 -10.188 -1.258 1 97.81 118 GLY B O 1
ATOM 3251 N N . ASN B 1 119 ? 4.473 -8.07 -0.995 1 98.56 119 ASN B N 1
ATOM 3252 C CA . ASN B 1 119 ? 3.059 -8.414 -1.085 1 98.56 119 ASN B CA 1
ATOM 3253 C C . ASN B 1 119 ? 2.695 -9.539 -0.128 1 98.56 119 ASN B C 1
ATOM 3255 O O . ASN B 1 119 ? 2.096 -10.539 -0.537 1 98.56 119 ASN B O 1
ATOM 3259 N N . THR B 1 120 ? 2.969 -9.398 1.096 1 98.38 120 THR B N 1
ATOM 3260 C CA . THR B 1 120 ? 2.947 -10.484 2.068 1 98.38 120 THR B CA 1
ATOM 3261 C C . THR B 1 120 ? 1.731 -10.367 2.982 1 98.38 120 THR B C 1
ATOM 3263 O O . THR B 1 120 ? 1.426 -9.281 3.482 1 98.38 120 THR B O 1
ATOM 3266 N N . MET B 1 121 ? 1.042 -11.438 3.193 1 97.69 121 MET B N 1
ATOM 3267 C CA . MET B 1 121 ? -0.062 -11.57 4.141 1 97.69 121 MET B CA 1
ATOM 3268 C C . MET B 1 121 ? 0.261 -12.617 5.207 1 97.69 121 MET B C 1
ATOM 3270 O O . MET B 1 121 ? 0.445 -13.789 4.895 1 97.69 121 MET B O 1
ATOM 3274 N N . PRO B 1 122 ? 0.343 -12.188 6.441 1 95.56 122 PRO B N 1
ATOM 3275 C CA . PRO B 1 122 ? 0.604 -13.156 7.512 1 95.56 122 PRO B CA 1
ATOM 3276 C C . PRO B 1 122 ? -0.501 -14.203 7.648 1 95.56 122 PRO B C 1
ATOM 3278 O O . PRO B 1 122 ? -1.685 -13.867 7.531 1 95.56 122 PRO B O 1
ATOM 3281 N N . HIS B 1 123 ? -0.102 -15.43 7.883 1 94 123 HIS B N 1
ATOM 3282 C CA . HIS B 1 123 ? -1.049 -16.516 8.109 1 94 123 HIS B CA 1
ATOM 3283 C C . HIS B 1 123 ? -1.744 -16.359 9.461 1 94 123 HIS B C 1
ATOM 3285 O O . HIS B 1 123 ? -1.109 -16 10.453 1 94 123 HIS B O 1
ATOM 3291 N N . SER B 1 124 ? -3.002 -16.703 9.523 1 90.5 124 SER B N 1
ATOM 3292 C CA . SER B 1 124 ? -3.809 -16.484 10.719 1 90.5 124 SER B CA 1
ATOM 3293 C C . SER B 1 124 ? -3.305 -17.328 11.891 1 90.5 124 SER B C 1
ATOM 3295 O O . SER B 1 124 ? -3.438 -16.938 13.047 1 90.5 124 SER B O 1
ATOM 3297 N N . GLN B 1 125 ? -2.695 -18.453 11.656 1 86.81 125 GLN B N 1
ATOM 3298 C CA . GLN B 1 125 ? -2.305 -19.406 12.68 1 86.81 125 GLN B CA 1
ATOM 3299 C C . GLN B 1 125 ? -1.092 -18.922 13.469 1 86.81 125 GLN B C 1
ATOM 3301 O O . GLN B 1 125 ? -0.773 -19.453 14.531 1 86.81 125 GLN B O 1
ATOM 3306 N N . LEU B 1 126 ? -0.402 -17.953 12.898 1 84.75 126 LEU B N 1
ATOM 3307 C CA . LEU B 1 126 ? 0.786 -17.422 13.562 1 84.75 126 LEU B CA 1
ATOM 3308 C C . LEU B 1 126 ? 0.406 -16.656 14.82 1 84.75 126 LEU B C 1
ATOM 3310 O O . LEU B 1 126 ? 1.261 -16.359 15.656 1 84.75 126 LEU B O 1
ATOM 3314 N N . PHE B 1 127 ? -0.75 -16.203 14.984 1 76.69 127 PHE B N 1
ATOM 3315 C CA . PHE B 1 127 ? -1.152 -15.289 16.062 1 76.69 127 PHE B CA 1
ATOM 3316 C C . PHE B 1 127 ? -2.01 -16.016 17.094 1 76.69 127 PHE B C 1
ATOM 3318 O O . PHE B 1 127 ? -2.375 -15.438 18.109 1 76.69 127 PHE B O 1
ATOM 3325 N N . GLY B 1 128 ? -1.786 -17.312 17.219 1 62.94 128 GLY B N 1
ATOM 3326 C CA . GLY B 1 128 ? -2.65 -18 18.172 1 62.94 128 GLY B CA 1
ATOM 3327 C C . GLY B 1 128 ? -3.98 -17.297 18.375 1 62.94 128 GLY B C 1
ATOM 3328 O O . GLY B 1 128 ? -4.391 -16.484 17.562 1 62.94 128 GLY B O 1
ATOM 3329 N N . GLU B 1 129 ? -4.625 -17.656 19.453 1 52.44 129 GLU B N 1
ATOM 3330 C CA . GLU B 1 129 ? -5.898 -17.047 19.828 1 52.44 129 GLU B CA 1
ATOM 3331 C C . GLU B 1 129 ? -5.695 -15.641 20.391 1 52.44 129 GLU B C 1
ATOM 3333 O O . GLU B 1 129 ? -6.66 -14.898 20.594 1 52.44 129 GLU B O 1
ATOM 3338 N N . SER B 1 130 ? -4.344 -15.469 20.531 1 51.62 130 SER B N 1
ATOM 3339 C CA . SER B 1 130 ? -4.078 -14.211 21.219 1 51.62 130 SER B CA 1
ATOM 3340 C C . SER B 1 130 ? -3.971 -13.055 20.234 1 51.62 130 SER B C 1
ATOM 3342 O O . SER B 1 130 ? -3.41 -13.211 19.141 1 51.62 130 SER B O 1
ATOM 3344 N N . CYS B 1 131 ? -4.84 -12.156 20.219 1 52.31 131 CYS B N 1
ATOM 3345 C CA . CYS B 1 131 ? -4.984 -10.898 19.484 1 52.31 131 CYS B CA 1
ATOM 3346 C C . CYS B 1 131 ? -3.752 -10.016 19.672 1 52.31 131 CYS B C 1
ATOM 3348 O O . CYS B 1 131 ? -3.828 -8.797 19.5 1 52.31 131 CYS B O 1
ATOM 3350 N N . SER B 1 132 ? -2.529 -10.703 19.891 1 59.22 132 SER B N 1
ATOM 3351 C CA . SER B 1 132 ? -1.486 -9.82 20.391 1 59.22 132 SER B CA 1
ATOM 3352 C C . SER B 1 132 ? -0.678 -9.211 19.266 1 59.22 132 SER B C 1
ATOM 3354 O O . SER B 1 132 ? 0.14 -8.312 19.484 1 59.22 132 SER B O 1
ATOM 3356 N N . SER B 1 133 ? -1.004 -9.609 18.062 1 75.88 133 SER B N 1
ATOM 3357 C CA . SER B 1 133 ? -0.113 -9.016 17.062 1 75.88 133 SER B CA 1
ATOM 3358 C C . SER B 1 133 ? -0.857 -8.031 16.172 1 75.88 133 SER B C 1
ATOM 3360 O O . SER B 1 133 ? -1.65 -8.43 15.32 1 75.88 133 SER B O 1
ATOM 3362 N N . ALA B 1 134 ? -0.622 -6.797 16.453 1 86.81 134 ALA B N 1
ATOM 3363 C CA . ALA B 1 134 ? -1.231 -5.723 15.672 1 86.81 134 ALA B CA 1
ATOM 3364 C C . ALA B 1 134 ? -0.512 -5.535 14.344 1 86.81 134 ALA B C 1
ATOM 3366 O O . ALA B 1 134 ? 0.607 -5.023 14.297 1 86.81 134 ALA B O 1
ATOM 3367 N N . LEU B 1 135 ? -1.13 -6.109 13.305 1 93.31 135 LEU B N 1
ATOM 3368 C CA . LEU B 1 135 ? -0.585 -5.988 11.953 1 93.31 135 LEU B CA 1
ATOM 3369 C C . LEU B 1 135 ? -1.544 -5.227 11.047 1 93.31 135 LEU B C 1
ATOM 3371 O O . LEU B 1 135 ? -2.756 -5.445 11.094 1 93.31 135 LEU B O 1
ATOM 3375 N N . SER B 1 136 ? -0.962 -4.348 10.273 1 96.44 136 SER B N 1
ATOM 3376 C CA . SER B 1 136 ? -1.802 -3.553 9.383 1 96.44 136 SER B CA 1
ATOM 3377 C C . SER B 1 136 ? -2.461 -4.422 8.32 1 96.44 136 SER B C 1
ATOM 3379 O O . SER B 1 136 ? -3.574 -4.137 7.875 1 96.44 136 SER B O 1
ATOM 3381 N N . GLU B 1 137 ? -1.799 -5.527 7.898 1 96.94 137 GLU B N 1
ATOM 3382 C CA . GLU B 1 137 ? -2.334 -6.441 6.891 1 96.94 137 GLU B CA 1
ATOM 3383 C C . GLU B 1 137 ? -3.643 -7.07 7.359 1 96.94 137 GLU B C 1
ATOM 3385 O O . GLU B 1 137 ? -4.605 -7.148 6.594 1 96.94 137 GLU B O 1
ATOM 3390 N N . ARG B 1 138 ? -3.664 -7.465 8.578 1 94.25 138 ARG B N 1
ATOM 3391 C CA . ARG B 1 138 ? -4.871 -8.062 9.141 1 94.25 138 ARG B CA 1
ATOM 3392 C C . ARG B 1 138 ? -5.984 -7.027 9.266 1 94.25 138 ARG B C 1
ATOM 3394 O O . ARG B 1 138 ? -7.148 -7.324 8.992 1 94.25 138 ARG B O 1
ATOM 3401 N N . ALA B 1 139 ? -5.574 -5.879 9.727 1 95.06 139 ALA B N 1
ATOM 3402 C CA . ALA B 1 139 ? -6.535 -4.789 9.852 1 95.06 139 ALA B CA 1
ATOM 3403 C C . ALA B 1 139 ? -7.18 -4.469 8.5 1 95.06 139 ALA B C 1
ATOM 3405 O O . ALA B 1 139 ? -8.398 -4.324 8.414 1 95.06 139 ALA B O 1
ATOM 3406 N N . ALA B 1 140 ? -6.363 -4.363 7.469 1 97.44 140 ALA B N 1
ATOM 3407 C CA . ALA B 1 140 ? -6.863 -4.055 6.133 1 97.44 140 ALA B CA 1
ATOM 3408 C C . ALA B 1 140 ? -7.781 -5.16 5.617 1 97.44 140 ALA B C 1
ATOM 3410 O O . ALA B 1 140 ? -8.805 -4.887 4.996 1 97.44 140 ALA B O 1
ATOM 3411 N N . LEU B 1 141 ? -7.391 -6.387 5.859 1 97.19 141 LEU B N 1
ATOM 3412 C CA . LEU B 1 141 ? -8.195 -7.527 5.445 1 97.19 141 LEU B CA 1
ATOM 3413 C C . LEU B 1 141 ? -9.562 -7.504 6.117 1 97.19 141 LEU B C 1
ATOM 3415 O O . LEU B 1 141 ? -10.586 -7.684 5.457 1 97.19 141 LEU B O 1
ATOM 3419 N N . GLU B 1 142 ? -9.586 -7.273 7.387 1 94.69 142 GLU B N 1
ATOM 3420 C CA . GLU B 1 142 ? -10.836 -7.172 8.141 1 94.69 142 GLU B CA 1
ATOM 3421 C C . GLU B 1 142 ? -11.711 -6.043 7.602 1 94.69 142 GLU B C 1
ATOM 3423 O O . GLU B 1 142 ? -12.914 -6.227 7.406 1 94.69 142 GLU B O 1
ATOM 3428 N N . LEU B 1 143 ? -11.094 -4.941 7.418 1 95.25 143 LEU B N 1
ATOM 3429 C CA . LEU B 1 143 ? -11.805 -3.779 6.902 1 95.25 143 LEU B CA 1
ATOM 3430 C C . LEU B 1 143 ? -12.445 -4.094 5.551 1 95.25 143 LEU B C 1
ATOM 3432 O O . LEU B 1 143 ? -13.617 -3.779 5.328 1 95.25 143 LEU B O 1
ATOM 3436 N N . ALA B 1 144 ? -11.703 -4.641 4.645 1 96.94 144 ALA B N 1
ATOM 3437 C CA . ALA B 1 144 ? -12.18 -4.945 3.297 1 96.94 144 ALA B CA 1
ATOM 3438 C C . ALA B 1 144 ? -13.352 -5.914 3.336 1 96.94 144 ALA B C 1
ATOM 3440 O O . ALA B 1 144 ? -14.383 -5.68 2.693 1 96.94 144 ALA B O 1
ATOM 3441 N N . VAL B 1 145 ? -13.242 -6.965 4.117 1 96.81 145 VAL B N 1
ATOM 3442 C CA . VAL B 1 145 ? -14.289 -7.984 4.176 1 96.81 145 VAL B CA 1
ATOM 3443 C C . VAL B 1 145 ? -15.539 -7.406 4.836 1 96.81 145 VAL B C 1
ATOM 3445 O O . VAL B 1 145 ? -16.656 -7.664 4.391 1 96.81 145 VAL B O 1
ATOM 3448 N N . ALA B 1 146 ? -15.352 -6.602 5.867 1 93.94 146 ALA B N 1
ATOM 3449 C CA . ALA B 1 146 ? -16.469 -5.961 6.543 1 93.94 146 ALA B CA 1
ATOM 3450 C C . ALA B 1 146 ? -17.203 -5.008 5.605 1 93.94 146 ALA B C 1
ATOM 3452 O O . ALA B 1 146 ? -18.422 -4.812 5.727 1 93.94 146 ALA B O 1
ATOM 3453 N N . THR B 1 147 ? -16.484 -4.387 4.672 1 94.75 147 THR B N 1
ATOM 3454 C CA . THR B 1 147 ? -17.062 -3.447 3.721 1 94.75 147 THR B CA 1
ATOM 3455 C C . THR B 1 147 ? -17.828 -4.188 2.629 1 94.75 147 THR B C 1
ATOM 3457 O O . THR B 1 147 ? -18.656 -3.596 1.927 1 94.75 147 THR B O 1
ATOM 3460 N N . GLY B 1 148 ? -17.531 -5.469 2.471 1 95.69 148 GLY B N 1
ATOM 3461 C CA . GLY B 1 148 ? -18.281 -6.293 1.537 1 95.69 148 GLY B CA 1
ATOM 3462 C C . GLY B 1 148 ? -17.594 -6.441 0.19 1 95.69 148 GLY B C 1
ATOM 3463 O O . GLY B 1 148 ? -18.266 -6.504 -0.845 1 95.69 148 GLY B O 1
ATOM 3464 N N . VAL B 1 149 ? -16.281 -6.449 0.166 1 96.56 149 VAL B N 1
ATOM 3465 C CA . VAL B 1 149 ? -15.594 -6.688 -1.096 1 96.56 149 VAL B CA 1
ATOM 3466 C C . VAL B 1 149 ? -15.969 -8.062 -1.643 1 96.56 149 VAL B C 1
ATOM 3468 O O . VAL B 1 149 ? -16.234 -8.992 -0.876 1 96.56 149 VAL B O 1
ATOM 3471 N N . GLU B 1 150 ? -15.914 -8.156 -2.918 1 95.38 150 GLU B N 1
ATOM 3472 C CA . GLU B 1 150 ? -16.297 -9.398 -3.588 1 95.38 150 GLU B CA 1
ATOM 3473 C C . GLU B 1 150 ? -15.062 -10.164 -4.062 1 95.38 150 GLU B C 1
ATOM 3475 O O . GLU B 1 150 ? -15.148 -11.359 -4.367 1 95.38 150 GLU B O 1
ATOM 3480 N N . HIS B 1 151 ? -13.969 -9.438 -4.148 1 94.25 151 HIS B N 1
ATOM 3481 C CA . HIS B 1 151 ? -12.727 -10.031 -4.637 1 94.25 151 HIS B CA 1
ATOM 3482 C C . HIS B 1 151 ? -11.539 -9.594 -3.791 1 94.25 151 HIS B C 1
ATOM 3484 O O . HIS B 1 151 ? -11.461 -8.43 -3.377 1 94.25 151 HIS B O 1
ATOM 3490 N N . ILE B 1 152 ? -10.68 -10.508 -3.5 1 97.31 152 ILE B N 1
ATOM 3491 C CA . ILE B 1 152 ? -9.359 -10.227 -2.957 1 97.31 152 ILE B CA 1
ATOM 3492 C C . ILE B 1 152 ? -8.289 -10.766 -3.9 1 97.31 152 ILE B C 1
ATOM 3494 O O . ILE B 1 152 ? -8.344 -11.922 -4.316 1 97.31 152 ILE B O 1
ATOM 3498 N N . ALA B 1 153 ? -7.395 -9.922 -4.297 1 96.75 153 ALA B N 1
ATOM 3499 C CA . ALA B 1 153 ? -6.32 -10.344 -5.195 1 96.75 153 ALA B CA 1
ATOM 3500 C C . ALA B 1 153 ? -4.953 -10.125 -4.559 1 96.75 153 ALA B C 1
ATOM 3502 O O . ALA B 1 153 ? -4.715 -9.086 -3.928 1 96.75 153 ALA B O 1
ATOM 3503 N N . VAL B 1 154 ? -4.129 -11.117 -4.617 1 97.88 154 VAL B N 1
ATOM 3504 C CA . VAL B 1 154 ? -2.711 -10.992 -4.293 1 97.88 154 VAL B CA 1
ATOM 3505 C C . VAL B 1 154 ? -1.895 -10.875 -5.574 1 97.88 154 VAL B C 1
ATOM 3507 O O . VAL B 1 154 ? -1.974 -11.742 -6.449 1 97.88 154 VAL B O 1
ATOM 3510 N N . CYS B 1 155 ? -1.134 -9.82 -5.668 1 97.94 155 CYS B N 1
ATOM 3511 C CA . CYS B 1 155 ? -0.401 -9.578 -6.906 1 97.94 155 CYS B CA 1
ATOM 3512 C C . CYS B 1 155 ? 1.098 -9.492 -6.645 1 97.94 155 CYS B C 1
ATOM 3514 O O . CYS B 1 155 ? 1.572 -8.523 -6.047 1 97.94 155 CYS B O 1
ATOM 3516 N N . GLY B 1 156 ? 1.85 -10.484 -7.07 1 98.25 156 GLY B N 1
ATOM 3517 C CA . GLY B 1 156 ? 3.303 -10.453 -7.094 1 98.25 156 GLY B CA 1
ATOM 3518 C C . GLY B 1 156 ? 3.867 -9.906 -8.391 1 98.25 156 GLY B C 1
ATOM 3519 O O . GLY B 1 156 ? 3.127 -9.367 -9.219 1 98.25 156 GLY B O 1
ATOM 3520 N N . HIS B 1 157 ? 5.199 -10.023 -8.555 1 97.69 157 HIS B N 1
ATOM 3521 C CA . HIS B 1 157 ? 5.781 -9.438 -9.766 1 97.69 157 HIS B CA 1
ATOM 3522 C C . HIS B 1 157 ? 7.164 -10.008 -10.039 1 97.69 157 HIS B C 1
ATOM 3524 O O . HIS B 1 157 ? 7.754 -10.672 -9.18 1 97.69 157 HIS B O 1
ATOM 3530 N N . SER B 1 158 ? 7.613 -9.812 -11.227 1 96.69 158 SER B N 1
ATOM 3531 C CA . SER B 1 158 ? 8.938 -10.258 -11.641 1 96.69 158 SER B CA 1
ATOM 3532 C C . SER B 1 158 ? 10.031 -9.43 -10.969 1 96.69 158 SER B C 1
ATOM 3534 O O . SER B 1 158 ? 9.812 -8.273 -10.617 1 96.69 158 SER B O 1
ATOM 3536 N N . ASP B 1 159 ? 11.164 -10.055 -10.695 1 97.06 159 ASP B N 1
ATOM 3537 C CA . ASP B 1 159 ? 12.352 -9.398 -10.156 1 97.06 159 ASP B CA 1
ATOM 3538 C C . ASP B 1 159 ? 12.047 -8.688 -8.844 1 97.06 159 ASP B C 1
ATOM 3540 O O . ASP B 1 159 ? 12.461 -7.547 -8.633 1 97.06 159 ASP B O 1
ATOM 3544 N N . CYS B 1 160 ? 11.258 -9.367 -8.047 1 97.31 160 CYS B N 1
ATOM 3545 C CA . CYS B 1 160 ? 11 -8.812 -6.723 1 97.31 160 CYS B CA 1
ATOM 3546 C C . CYS B 1 160 ? 12.273 -8.758 -5.891 1 97.31 160 CYS B C 1
ATOM 3548 O O . CYS B 1 160 ? 12.758 -9.781 -5.414 1 97.31 160 CYS B O 1
ATOM 3550 N N . LYS B 1 161 ? 12.758 -7.613 -5.586 1 94.12 161 LYS B N 1
ATOM 3551 C CA . LYS B 1 161 ? 14.07 -7.414 -4.984 1 94.12 161 LYS B CA 1
ATOM 3552 C C . LYS B 1 161 ? 14.094 -7.895 -3.535 1 94.12 161 LYS B C 1
ATOM 3554 O O . LYS B 1 161 ? 15.109 -8.398 -3.059 1 94.12 161 LYS B O 1
ATOM 3559 N N . VAL B 1 162 ? 13.023 -7.727 -2.816 1 94.81 162 VAL B N 1
ATOM 3560 C CA . VAL B 1 162 ? 13.055 -8.102 -1.407 1 94.81 162 VAL B CA 1
ATOM 3561 C C . VAL B 1 162 ? 13.078 -9.625 -1.282 1 94.81 162 VAL B C 1
ATOM 3563 O O . VAL B 1 162 ? 13.773 -10.172 -0.421 1 94.81 162 VAL B O 1
ATOM 3566 N N . LEU B 1 163 ? 12.328 -10.305 -2.125 1 95.81 163 LEU B N 1
ATOM 3567 C CA . LEU B 1 163 ? 12.367 -11.766 -2.109 1 95.81 163 LEU B CA 1
ATOM 3568 C C . LEU B 1 163 ? 13.734 -12.273 -2.566 1 95.81 163 LEU B C 1
ATOM 3570 O O . LEU B 1 163 ? 14.25 -13.25 -2.02 1 95.81 163 LEU B O 1
ATOM 3574 N N . LYS B 1 164 ? 14.266 -11.594 -3.572 1 93.19 164 LYS B N 1
ATOM 3575 C CA . LYS B 1 164 ? 15.578 -11.961 -4.086 1 93.19 164 LYS B CA 1
ATOM 3576 C C . LYS B 1 164 ? 16.656 -11.852 -3.002 1 93.19 164 LYS B C 1
ATOM 3578 O O . LYS B 1 164 ? 17.406 -12.805 -2.764 1 93.19 164 LYS B O 1
ATOM 3583 N N . LYS B 1 165 ? 16.688 -10.734 -2.369 1 90.44 165 LYS B N 1
ATOM 3584 C CA . LYS B 1 165 ? 17.688 -10.492 -1.335 1 90.44 165 LYS B CA 1
ATOM 3585 C C . LYS B 1 165 ? 17.516 -11.461 -0.163 1 90.44 165 LYS B C 1
ATOM 3587 O O . LYS B 1 165 ? 18.484 -11.961 0.386 1 90.44 165 LYS B O 1
ATOM 3592 N N . TRP B 1 166 ? 16.297 -11.656 0.191 1 91.38 166 TRP B N 1
ATOM 3593 C CA . TRP B 1 166 ? 16.016 -12.555 1.306 1 91.38 166 TRP B CA 1
ATOM 3594 C C . TRP B 1 166 ? 16.422 -13.984 0.973 1 91.38 166 TRP B C 1
ATOM 3596 O O . TRP B 1 166 ? 17.078 -14.648 1.777 1 91.38 166 TRP B O 1
ATOM 3606 N N . ALA B 1 167 ? 16.078 -14.469 -0.206 1 90.19 167 ALA B N 1
ATOM 3607 C CA . ALA B 1 167 ? 16.438 -15.82 -0.638 1 90.19 167 ALA B CA 1
ATOM 3608 C C . ALA B 1 167 ? 17.953 -16 -0.679 1 90.19 167 ALA B C 1
ATOM 3610 O O . ALA B 1 167 ? 18.469 -17.031 -0.253 1 90.19 167 ALA B O 1
ATOM 3611 N N . MET B 1 168 ? 18.656 -15.023 -1.174 1 87.56 168 MET B N 1
ATOM 3612 C CA . MET B 1 168 ? 20.109 -15.07 -1.249 1 87.56 168 MET B CA 1
ATOM 3613 C C . MET B 1 168 ? 20.734 -15.117 0.146 1 87.56 168 MET B C 1
ATOM 3615 O O . MET B 1 168 ? 21.719 -15.812 0.37 1 87.56 168 MET B O 1
ATOM 3619 N N . ALA B 1 169 ? 20.125 -14.344 1.038 1 84.81 169 ALA B N 1
ATOM 3620 C CA . ALA B 1 169 ? 20.625 -14.32 2.412 1 84.81 169 ALA B CA 1
ATOM 3621 C C . ALA B 1 169 ? 20.438 -15.68 3.082 1 84.81 169 ALA B C 1
ATOM 3623 O O . ALA B 1 169 ? 21.281 -16.094 3.883 1 84.81 169 ALA B O 1
ATOM 3624 N N . CYS B 1 170 ? 19.422 -16.312 2.789 1 82.88 170 CYS B N 1
ATOM 3625 C CA . CYS B 1 170 ? 19.109 -17.609 3.398 1 82.88 170 CYS B CA 1
ATOM 3626 C C . CYS B 1 170 ? 20 -18.703 2.812 1 82.88 170 CYS B C 1
ATOM 3628 O O . CYS B 1 170 ? 20.344 -19.672 3.502 1 82.88 170 CYS B O 1
ATOM 3630 N N . LEU B 1 171 ? 20.312 -18.656 1.542 1 72.81 171 LEU B N 1
ATOM 3631 C CA . LEU B 1 171 ? 21.156 -19.641 0.895 1 72.81 171 LEU B CA 1
ATOM 3632 C C . LEU B 1 171 ? 22.609 -19.484 1.344 1 72.81 171 LEU B C 1
ATOM 3634 O O . LEU B 1 171 ? 23.344 -20.469 1.432 1 72.81 171 LEU B O 1
ATOM 3638 N N . HIS B 1 172 ? 23.109 -18.25 1.376 1 65.5 172 HIS B N 1
ATOM 3639 C CA . HIS B 1 172 ? 24.5 -18.016 1.762 1 65.5 172 HIS B CA 1
ATOM 3640 C C . HIS B 1 172 ? 24.656 -18.047 3.277 1 65.5 172 HIS B C 1
ATOM 3642 O O . HIS B 1 172 ? 25.703 -17.625 3.805 1 65.5 172 HIS B O 1
ATOM 3648 N N . GLN B 1 173 ? 23.828 -18.406 4.023 1 55.97 173 GLN B N 1
ATOM 3649 C CA . GLN B 1 173 ? 24.047 -18.469 5.461 1 55.97 173 GLN B CA 1
ATOM 3650 C C . GLN B 1 173 ? 25.438 -19.047 5.781 1 55.97 173 GLN B C 1
ATOM 3652 O O . GLN B 1 173 ? 25.703 -19.422 6.918 1 55.97 173 GLN B O 1
ATOM 3657 N N . SER B 1 174 ? 26.312 -19.531 4.863 1 42.28 174 SER B N 1
ATOM 3658 C CA . SER B 1 174 ? 27.547 -19.828 5.586 1 42.28 174 SER B CA 1
ATOM 3659 C C . SER B 1 174 ? 27.953 -18.656 6.473 1 42.28 174 SER B C 1
ATOM 3661 O O . SER B 1 174 ? 28.219 -18.828 7.66 1 42.28 174 SER B O 1
ATOM 3663 N N . SER B 1 175 ? 29.047 -17.75 5.891 1 38.44 175 SER B N 1
ATOM 3664 C CA . SER B 1 175 ? 30.031 -16.984 6.664 1 38.44 175 SER B CA 1
ATOM 3665 C C . SER B 1 175 ? 29.344 -16 7.605 1 38.44 175 SER B C 1
ATOM 3667 O O . SER B 1 175 ? 28.156 -15.711 7.449 1 38.44 175 SER B O 1
ATOM 3669 N N . SER B 1 176 ? 30.297 -15.211 8.469 1 38.78 176 SER B N 1
ATOM 3670 C CA . SER B 1 176 ? 30.469 -14.391 9.664 1 38.78 176 SER B CA 1
ATOM 3671 C C . SER B 1 176 ? 29.516 -13.203 9.664 1 38.78 176 SER B C 1
ATOM 3673 O O . SER B 1 176 ? 29.391 -12.5 10.664 1 38.78 176 SER B O 1
ATOM 3675 N N . THR B 1 177 ? 29.547 -12.43 8.578 1 38.19 177 THR B N 1
ATOM 3676 C CA . THR B 1 177 ? 29.094 -11.07 8.852 1 38.19 177 THR B CA 1
ATOM 3677 C C . THR B 1 177 ? 27.594 -11.047 9.125 1 38.19 177 THR B C 1
ATOM 3679 O O . THR B 1 177 ? 26.781 -11.234 8.211 1 38.19 177 THR B O 1
ATOM 3682 N N . ALA B 1 178 ? 27.141 -11.789 10.156 1 41 178 ALA B N 1
ATOM 3683 C CA . ALA B 1 178 ? 25.906 -11.508 10.898 1 41 178 ALA B CA 1
ATOM 3684 C C . ALA B 1 178 ? 25.391 -10.109 10.594 1 41 178 ALA B C 1
ATOM 3686 O O . ALA B 1 178 ? 25.781 -9.141 11.258 1 41 178 ALA B O 1
ATOM 3687 N N . ASN B 1 179 ? 25.562 -9.555 9.531 1 43 179 ASN B N 1
ATOM 3688 C CA . ASN B 1 179 ? 25 -8.219 9.352 1 43 179 ASN B CA 1
ATOM 3689 C C . ASN B 1 179 ? 23.672 -8.07 10.078 1 43 179 ASN B C 1
ATOM 3691 O O . ASN B 1 179 ? 22.906 -9.039 10.195 1 43 179 ASN B O 1
ATOM 3695 N N . ALA B 1 180 ? 23.484 -6.988 10.867 1 48.16 180 ALA B N 1
ATOM 3696 C CA . ALA B 1 180 ? 22.406 -6.375 11.633 1 48.16 180 ALA B CA 1
ATOM 3697 C C . ALA B 1 180 ? 21.047 -6.766 11.062 1 48.16 180 ALA B C 1
ATOM 3699 O O . ALA B 1 180 ? 20.828 -6.68 9.852 1 48.16 180 ALA B O 1
ATOM 3700 N N . ALA B 1 181 ? 20.344 -7.688 11.758 1 59.41 181 ALA B N 1
ATOM 3701 C CA . ALA B 1 181 ? 18.969 -8.125 11.578 1 59.41 181 ALA B CA 1
ATOM 3702 C C . ALA B 1 181 ? 18.141 -7.059 10.875 1 59.41 181 ALA B C 1
ATOM 3704 O O . ALA B 1 181 ? 18.031 -5.93 11.359 1 59.41 181 ALA B O 1
ATOM 3705 N N . SER B 1 182 ? 18.078 -7.156 9.406 1 84.88 182 SER B N 1
ATOM 3706 C CA . SER B 1 182 ? 17.281 -6.262 8.57 1 84.88 182 SER B CA 1
ATOM 3707 C C . SER B 1 182 ? 15.797 -6.438 8.836 1 84.88 182 SER B C 1
ATOM 3709 O O . SER B 1 182 ? 15.328 -7.551 9.086 1 84.88 182 SER B O 1
ATOM 3711 N N . TRP B 1 183 ? 15.211 -5.359 9.164 1 88.06 183 TRP B N 1
ATOM 3712 C CA . TRP B 1 183 ? 13.766 -5.395 9.367 1 88.06 183 TRP B CA 1
ATOM 3713 C C . TRP B 1 183 ? 13.062 -6.09 8.203 1 88.06 183 TRP B C 1
ATOM 3715 O O . TRP B 1 183 ? 12.039 -6.746 8.391 1 88.06 183 TRP B O 1
ATOM 3725 N N . VAL B 1 184 ? 13.695 -5.996 7.059 1 91 184 VAL B N 1
ATOM 3726 C CA . VAL B 1 184 ? 13.156 -6.68 5.891 1 91 184 VAL B CA 1
ATOM 3727 C C . VAL B 1 184 ? 13.281 -8.195 6.074 1 91 184 VAL B C 1
ATOM 3729 O O . VAL B 1 184 ? 12.312 -8.93 5.859 1 91 184 VAL B O 1
ATOM 3732 N N . SER B 1 185 ? 14.461 -8.578 6.477 1 89.25 185 SER B N 1
ATOM 3733 C CA . SER B 1 185 ? 14.695 -10 6.684 1 89.25 185 SER B CA 1
ATOM 3734 C C . SER B 1 185 ? 13.797 -10.547 7.793 1 89.25 185 SER B C 1
ATOM 3736 O O . SER B 1 185 ? 13.266 -11.656 7.676 1 89.25 185 SER B O 1
ATOM 3738 N N . LEU B 1 186 ? 13.633 -9.805 8.867 1 89.81 186 LEU B N 1
ATOM 3739 C CA . LEU B 1 186 ? 12.781 -10.234 9.969 1 89.81 186 LEU B CA 1
ATOM 3740 C C . LEU B 1 186 ? 11.336 -10.383 9.516 1 89.81 186 LEU B C 1
ATOM 3742 O O . LEU B 1 186 ? 10.664 -11.352 9.883 1 89.81 186 LEU B O 1
ATOM 3746 N N . TRP B 1 187 ? 10.852 -9.461 8.75 1 93.81 187 TRP B N 1
ATOM 3747 C CA . TRP B 1 187 ? 9.5 -9.484 8.203 1 93.81 187 TRP B CA 1
ATOM 3748 C C . TRP B 1 187 ? 9.281 -10.727 7.344 1 93.81 187 TRP B C 1
ATOM 3750 O O . TRP B 1 187 ? 8.328 -11.477 7.559 1 93.81 187 TRP B O 1
ATOM 3760 N N . LEU B 1 188 ? 10.219 -10.961 6.43 1 94.06 188 LEU B N 1
ATOM 3761 C CA . LEU B 1 188 ? 10.047 -12.055 5.473 1 94.06 188 LEU B CA 1
ATOM 3762 C C . LEU B 1 188 ? 10.289 -13.406 6.141 1 94.06 188 LEU B C 1
ATOM 3764 O O . LEU B 1 188 ? 9.625 -14.391 5.812 1 94.06 188 LEU B O 1
ATOM 3768 N N . LYS B 1 189 ? 11.203 -13.445 7.055 1 91.5 189 LYS B N 1
ATOM 3769 C CA . LYS B 1 189 ? 11.438 -14.68 7.789 1 91.5 189 LYS B CA 1
ATOM 3770 C C . LYS B 1 189 ? 10.195 -15.102 8.57 1 91.5 189 LYS B C 1
ATOM 3772 O O . LYS B 1 189 ? 9.859 -16.281 8.633 1 91.5 189 LYS B O 1
ATOM 3777 N N . ARG B 1 190 ? 9.57 -14.172 9.102 1 91.75 190 ARG B N 1
ATOM 3778 C CA . ARG B 1 190 ? 8.43 -14.484 9.961 1 91.75 190 ARG B CA 1
ATOM 3779 C C . ARG B 1 190 ? 7.195 -14.82 9.125 1 91.75 190 ARG B C 1
ATOM 3781 O O . ARG B 1 190 ? 6.418 -15.711 9.492 1 91.75 190 ARG B O 1
ATOM 3788 N N . TYR B 1 191 ? 7.02 -14.141 8.031 1 94.38 191 TYR B N 1
ATOM 3789 C CA . TYR B 1 191 ? 5.695 -14.227 7.418 1 94.38 191 TYR B CA 1
ATOM 3790 C C . TYR B 1 191 ? 5.777 -14.812 6.016 1 94.38 191 TYR B C 1
ATOM 3792 O O . TYR B 1 191 ? 4.75 -15.094 5.391 1 94.38 191 TYR B O 1
ATOM 3800 N N . ALA B 1 192 ? 6.98 -15.016 5.516 1 95 192 ALA B N 1
ATOM 3801 C CA . ALA B 1 192 ? 7.105 -15.516 4.148 1 95 192 ALA B CA 1
ATOM 3802 C C . ALA B 1 192 ? 7.93 -16.797 4.105 1 95 192 ALA B C 1
ATOM 3804 O O . ALA B 1 192 ? 8.242 -17.312 3.027 1 95 192 ALA B O 1
ATOM 3805 N N . GLN B 1 193 ? 8.297 -17.328 5.203 1 93.56 193 GLN B N 1
ATOM 3806 C CA . GLN B 1 193 ? 9.172 -18.484 5.266 1 93.56 193 GLN B CA 1
ATOM 3807 C C . GLN B 1 193 ? 8.562 -19.672 4.527 1 93.56 193 GLN B C 1
ATOM 3809 O O . GLN B 1 193 ? 9.273 -20.453 3.895 1 93.56 193 GLN B O 1
ATOM 3814 N N . ALA B 1 194 ? 7.305 -19.844 4.668 1 93.31 194 ALA B N 1
ATOM 3815 C CA . ALA B 1 194 ? 6.621 -20.953 4.012 1 93.31 194 ALA B CA 1
ATOM 3816 C C . ALA B 1 194 ? 6.84 -20.922 2.502 1 93.31 194 ALA B C 1
ATOM 38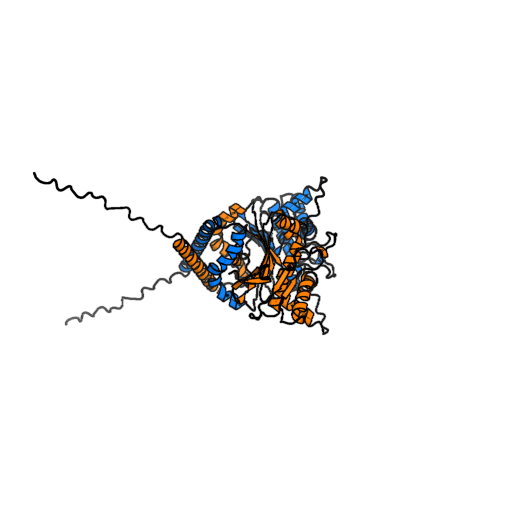18 O O . ALA B 1 194 ? 6.996 -21.969 1.868 1 93.31 194 ALA B O 1
ATOM 3819 N N . SER B 1 195 ? 6.82 -19.719 1.91 1 94.69 195 SER B N 1
ATOM 3820 C CA . SER B 1 195 ? 7.043 -19.562 0.476 1 94.69 195 SER B CA 1
ATOM 3821 C C . SER B 1 195 ? 8.43 -20.078 0.078 1 94.69 195 SER B C 1
ATOM 3823 O O . SER B 1 195 ? 8.57 -20.781 -0.924 1 94.69 195 SER B O 1
ATOM 3825 N N . LEU B 1 196 ? 9.43 -19.688 0.826 1 93.25 196 LEU B N 1
ATOM 3826 C CA . LEU B 1 196 ? 10.805 -20.094 0.535 1 93.25 196 LEU B CA 1
ATOM 3827 C C . LEU B 1 196 ? 10.961 -21.609 0.666 1 93.25 196 LEU B C 1
ATOM 3829 O O . LEU B 1 196 ? 11.594 -22.25 -0.176 1 93.25 196 LEU B O 1
ATOM 3833 N N . THR B 1 197 ? 10.383 -22.141 1.718 1 91.94 197 THR B N 1
ATOM 3834 C CA . THR B 1 197 ? 10.453 -23.578 1.939 1 91.94 197 THR B CA 1
ATOM 3835 C C . THR B 1 197 ? 9.836 -24.344 0.769 1 91.94 197 THR B C 1
ATOM 3837 O O . THR B 1 197 ? 10.414 -25.312 0.278 1 91.94 197 THR B O 1
ATOM 3840 N N . LYS B 1 198 ? 8.695 -23.906 0.366 1 89.5 198 LYS B N 1
ATOM 3841 C CA . LYS B 1 198 ? 8.016 -24.562 -0.75 1 89.5 198 LYS B CA 1
ATOM 3842 C C . LYS B 1 198 ? 8.812 -24.422 -2.041 1 89.5 198 LYS B C 1
ATOM 3844 O O . LYS B 1 198 ? 8.875 -25.344 -2.844 1 89.5 198 LYS B O 1
ATOM 3849 N N . TYR B 1 199 ? 9.32 -23.281 -2.252 1 89.62 199 TYR B N 1
ATOM 3850 C CA . TYR B 1 199 ? 10.156 -23.047 -3.43 1 89.62 199 TYR B CA 1
ATOM 3851 C C . TYR B 1 199 ? 11.359 -23.969 -3.434 1 89.62 199 TYR B C 1
ATOM 3853 O O . TYR B 1 199 ? 11.719 -24.547 -4.469 1 89.62 199 TYR B O 1
ATOM 3861 N N . GLU B 1 200 ? 12.039 -24.094 -2.295 1 86.69 200 GLU B N 1
ATOM 3862 C CA . GLU B 1 200 ? 13.195 -24.969 -2.172 1 86.69 200 GLU B CA 1
ATOM 3863 C C . GLU B 1 200 ? 12.828 -26.422 -2.457 1 86.69 200 GLU B C 1
ATOM 3865 O O . GLU B 1 200 ? 13.602 -27.172 -3.066 1 86.69 200 GLU B O 1
ATOM 3870 N N . GLN B 1 201 ? 11.703 -26.797 -1.984 1 83.56 201 GLN B N 1
ATOM 3871 C CA . GLN B 1 201 ? 11.211 -28.141 -2.258 1 83.56 201 GLN B CA 1
ATOM 3872 C C . GLN B 1 201 ? 11 -28.359 -3.752 1 83.56 201 GLN B C 1
ATOM 3874 O O . GLN B 1 201 ? 11.273 -29.438 -4.273 1 83.56 201 GLN B O 1
ATOM 3879 N N . LEU B 1 202 ? 10.492 -27.359 -4.398 1 78.69 202 LEU B N 1
ATOM 3880 C CA . LEU B 1 202 ? 10.297 -27.406 -5.844 1 78.69 202 LEU B CA 1
ATOM 3881 C C . LEU B 1 202 ? 11.633 -27.562 -6.566 1 78.69 202 LEU B C 1
ATOM 3883 O O . LEU B 1 202 ? 11.719 -28.297 -7.551 1 78.69 202 LEU B O 1
ATOM 3887 N N . GLU B 1 203 ? 12.641 -26.859 -6.105 1 77.38 203 GLU B N 1
ATOM 3888 C CA . GLU B 1 203 ? 13.945 -26.891 -6.75 1 77.38 203 GLU B CA 1
ATOM 3889 C C . GLU B 1 203 ? 14.625 -28.25 -6.555 1 77.38 203 GLU B C 1
ATOM 3891 O O . GLU B 1 203 ? 15.336 -28.719 -7.438 1 77.38 203 GLU B O 1
ATOM 3896 N N . VAL B 1 204 ? 14.523 -28.797 -5.309 1 69.44 204 VAL B N 1
ATOM 3897 C CA . VAL B 1 204 ? 15.141 -30.094 -5.008 1 69.44 204 VAL B CA 1
ATOM 3898 C C . VAL B 1 204 ? 14.438 -31.188 -5.801 1 69.44 204 VAL B C 1
ATOM 3900 O O . VAL B 1 204 ? 15.094 -32.125 -6.301 1 69.44 204 VAL B O 1
ATOM 3903 N N . GLN B 1 205 ? 13.117 -31.297 -5.527 1 61.69 205 GLN B N 1
ATOM 3904 C CA . GLN B 1 205 ? 12.383 -32.344 -6.227 1 61.69 205 GLN B CA 1
ATOM 3905 C C . GLN B 1 205 ? 12.617 -32.281 -7.73 1 61.69 205 GLN B C 1
ATOM 3907 O O . GLN B 1 205 ? 12.438 -33.25 -8.445 1 61.69 205 GLN B O 1
ATOM 3912 N N . GLY B 1 206 ? 13.562 -31.688 -8.164 1 54 206 GLY B N 1
ATOM 3913 C CA . GLY B 1 206 ? 13.945 -31.656 -9.562 1 54 206 GLY B CA 1
ATOM 3914 C C . GLY B 1 206 ? 12.953 -30.891 -10.43 1 54 206 GLY B C 1
ATOM 3915 O O . GLY B 1 206 ? 11.812 -30.656 -10.016 1 54 206 GLY B O 1
ATOM 3916 N N . GLN B 1 207 ? 13.453 -30.062 -11.414 1 50 207 GLN B N 1
ATOM 3917 C CA . GLN B 1 207 ? 12.859 -29.375 -12.562 1 50 207 GLN B CA 1
ATOM 3918 C C . GLN B 1 207 ? 11.68 -30.172 -13.125 1 50 207 GLN B C 1
ATOM 3920 O O . GLN B 1 207 ? 11.016 -29.719 -14.062 1 50 207 GLN B O 1
ATOM 3925 N N . ARG B 1 208 ? 11.641 -31.453 -12.898 1 45.66 208 ARG B N 1
ATOM 3926 C CA . ARG B 1 208 ? 10.898 -32.281 -13.859 1 45.66 208 ARG B CA 1
ATOM 3927 C C . ARG B 1 208 ? 9.398 -32 -13.766 1 45.66 208 ARG B C 1
ATOM 3929 O O . ARG B 1 208 ? 8.719 -31.875 -14.781 1 45.66 208 ARG B O 1
ATOM 3936 N N . LYS B 1 209 ? 8.922 -32.344 -12.578 1 52.69 209 LYS B N 1
ATOM 3937 C CA . LYS B 1 209 ? 7.465 -32.312 -12.695 1 52.69 209 LYS B CA 1
ATOM 3938 C C . LYS B 1 209 ? 6.918 -30.938 -12.359 1 52.69 209 LYS B C 1
ATOM 3940 O O . LYS B 1 209 ? 5.801 -30.594 -12.742 1 52.69 209 LYS B O 1
ATOM 3945 N N . GLY B 1 210 ? 7.688 -29.875 -12.016 1 59.88 210 GLY B N 1
ATOM 3946 C CA . GLY B 1 210 ? 7.578 -28.438 -12 1 59.88 210 GLY B CA 1
ATOM 3947 C C . GLY B 1 210 ? 6.34 -27.938 -11.273 1 59.88 210 GLY B C 1
ATOM 3948 O O . GLY B 1 210 ? 5.758 -26.922 -11.648 1 59.88 210 GLY B O 1
ATOM 3949 N N . THR B 1 211 ? 5.73 -28.938 -10.359 1 65.38 211 THR B N 1
ATOM 3950 C CA . THR B 1 211 ? 4.488 -28.594 -9.672 1 65.38 211 THR B CA 1
ATOM 3951 C C . THR B 1 211 ? 4.742 -28.375 -8.18 1 65.38 211 THR B C 1
ATOM 3953 O O . THR B 1 211 ? 5.477 -29.141 -7.547 1 65.38 211 THR B O 1
ATOM 3956 N N . VAL B 1 212 ? 4.305 -27.375 -7.559 1 70.38 212 VAL B N 1
ATOM 3957 C CA . VAL B 1 212 ? 4.336 -27.125 -6.125 1 70.38 212 VAL B CA 1
ATOM 3958 C C . VAL B 1 212 ? 2.914 -27.031 -5.582 1 70.38 212 VAL B C 1
ATOM 3960 O O . VAL B 1 212 ? 2.031 -26.453 -6.219 1 70.38 212 VAL B O 1
ATOM 3963 N N . SER B 1 213 ? 2.746 -27.734 -4.465 1 75.56 213 SER B N 1
ATOM 3964 C CA . SER B 1 213 ? 1.466 -27.688 -3.77 1 75.56 213 SER B CA 1
ATOM 3965 C C . SER B 1 213 ? 1.527 -26.734 -2.574 1 75.56 213 SER B C 1
ATOM 3967 O O . SER B 1 213 ? 2.455 -26.812 -1.765 1 75.56 213 SER B O 1
ATOM 3969 N N . VAL B 1 214 ? 0.758 -25.75 -2.725 1 70.38 214 VAL B N 1
ATOM 3970 C CA . VAL B 1 214 ? 0.624 -24.781 -1.634 1 70.38 214 VAL B CA 1
ATOM 3971 C C . VAL B 1 214 ? -0.664 -25.062 -0.86 1 70.38 214 VAL B C 1
ATOM 3973 O O . VAL B 1 214 ? -1.736 -25.188 -1.454 1 70.38 214 VAL B O 1
ATOM 3976 N N . GLY B 1 215 ? -0.605 -25.797 0.416 1 59.75 215 GLY B N 1
ATOM 3977 C CA . GLY B 1 215 ? -1.699 -26.188 1.293 1 59.75 215 GLY B CA 1
ATOM 3978 C C . GLY B 1 215 ? -1.279 -27.156 2.383 1 59.75 215 GLY B C 1
ATOM 3979 O O . GLY B 1 215 ? -0.221 -27.781 2.289 1 59.75 215 GLY B O 1
ATOM 3980 N N . SER B 1 216 ? -1.229 -26.875 3.559 1 50.78 216 SER B N 1
ATOM 3981 C CA . SER B 1 216 ? -0.777 -27.828 4.566 1 50.78 216 SER B CA 1
ATOM 3982 C C . SER B 1 216 ? -1.694 -29.047 4.629 1 50.78 216 SER B C 1
ATOM 3984 O O . SER B 1 216 ? -1.297 -30.141 4.254 1 50.78 216 SER B O 1
ATOM 3986 N N . GLY B 1 217 ? -2.451 -29.234 5.973 1 44.03 217 GLY B N 1
ATOM 3987 C CA . GLY B 1 217 ? -3.031 -30.344 6.723 1 44.03 217 GLY B CA 1
ATOM 3988 C C . GLY B 1 217 ? -4.316 -30.859 6.113 1 44.03 217 GLY B C 1
ATOM 3989 O O . GLY B 1 217 ? -4.832 -30.281 5.148 1 44.03 217 GLY B O 1
ATOM 3990 N N . SER B 1 218 ? -4.738 -32.031 6.727 1 43.06 218 SER B N 1
ATOM 3991 C CA . SER B 1 218 ? -5.98 -32.781 6.52 1 43.06 218 SER B CA 1
ATOM 3992 C C . SER B 1 218 ? -7.164 -31.828 6.375 1 43.06 218 SER B C 1
ATOM 3994 O O . SER B 1 218 ? -8.234 -32.219 5.906 1 43.06 218 SER B O 1
ATOM 3996 N N . LYS B 1 219 ? -6.961 -30.609 7.094 1 43.94 219 LYS B N 1
ATOM 3997 C CA . LYS B 1 219 ? -8.141 -29.766 7.223 1 43.94 219 LYS B CA 1
ATOM 3998 C C . LYS B 1 219 ? -8.086 -28.609 6.223 1 43.94 219 LYS B C 1
ATOM 4000 O O . LYS B 1 219 ? -8.984 -27.75 6.207 1 43.94 219 LYS B O 1
ATOM 4005 N N . ASP B 1 220 ? -6.922 -28.25 5.719 1 49.72 220 ASP B N 1
ATOM 4006 C CA . ASP B 1 220 ? -6.91 -27.125 4.793 1 49.72 220 ASP B CA 1
ATOM 4007 C C . ASP B 1 220 ? -7.574 -27.484 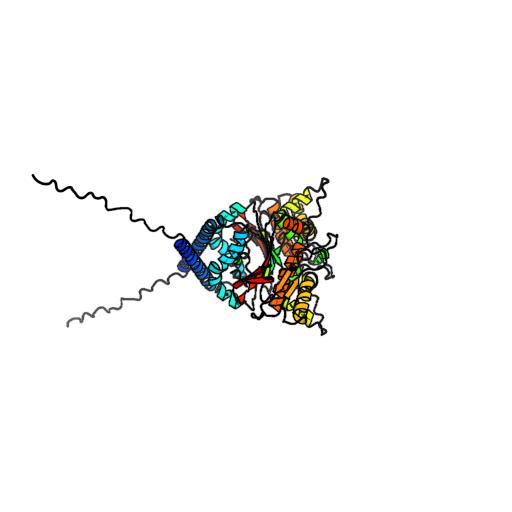3.469 1 49.72 220 ASP B C 1
ATOM 4009 O O . ASP B 1 220 ? -7.152 -28.438 2.799 1 49.72 220 ASP B O 1
ATOM 4013 N N . LEU B 1 221 ? -8.766 -27.25 3.221 1 52.03 221 LEU B N 1
ATOM 4014 C CA . LEU B 1 221 ? -9.742 -27.656 2.221 1 52.03 221 LEU B CA 1
ATOM 4015 C C . LEU B 1 221 ? -9.156 -27.562 0.815 1 52.03 221 LEU B C 1
ATOM 4017 O O . LEU B 1 221 ? -9.484 -28.375 -0.053 1 52.03 221 LEU B O 1
ATOM 4021 N N . GLU B 1 222 ? -8.383 -26.391 0.454 1 62.75 222 GLU B N 1
ATOM 4022 C CA . GLU B 1 222 ? -8.117 -26.328 -0.981 1 62.75 222 GLU B CA 1
ATOM 4023 C C . GLU B 1 222 ? -6.621 -26.234 -1.265 1 62.75 222 GLU B C 1
ATOM 4025 O O . GLU B 1 222 ? -5.957 -25.312 -0.78 1 62.75 222 GLU B O 1
ATOM 4030 N N . THR B 1 223 ? -5.961 -27.344 -1.527 1 74.25 223 THR B N 1
ATOM 4031 C CA . THR B 1 223 ? -4.586 -27.375 -2.016 1 74.25 223 THR B CA 1
ATOM 4032 C C . THR B 1 223 ? -4.473 -26.688 -3.369 1 74.25 223 THR B C 1
ATOM 4034 O O . THR B 1 223 ? -5.266 -26.938 -4.277 1 74.25 223 THR B O 1
ATOM 4037 N N . LEU B 1 224 ? -3.574 -25.672 -3.354 1 79.88 224 LEU B N 1
ATOM 4038 C CA . LEU B 1 224 ? -3.254 -25.031 -4.621 1 79.88 224 LEU B CA 1
ATOM 4039 C C . LEU B 1 224 ? -1.98 -25.609 -5.223 1 79.88 224 LEU B C 1
ATOM 4041 O O . LEU B 1 224 ? -1.015 -25.875 -4.508 1 79.88 224 LEU B O 1
ATOM 4045 N N . GLU B 1 225 ? -2.115 -25.906 -6.488 1 81.5 225 GLU B N 1
ATOM 4046 C CA . GLU B 1 225 ? -0.958 -26.438 -7.199 1 81.5 225 GLU B CA 1
ATOM 4047 C C . GLU B 1 225 ? -0.455 -25.453 -8.25 1 81.5 225 GLU B C 1
ATOM 4049 O O . GLU B 1 225 ? -1.249 -24.781 -8.906 1 81.5 225 GLU B O 1
ATOM 4054 N N . LEU B 1 226 ? 0.833 -25.328 -8.305 1 83.56 226 LEU B N 1
ATOM 4055 C CA . LEU B 1 226 ? 1.471 -24.469 -9.305 1 83.56 226 LEU B CA 1
ATOM 4056 C C . LEU B 1 226 ? 2.445 -25.266 -10.156 1 83.56 226 LEU B C 1
ATOM 4058 O O . LEU B 1 226 ? 3.391 -25.875 -9.641 1 83.56 226 LEU B O 1
ATOM 4062 N N . MET B 1 227 ? 2.158 -25.25 -11.43 1 79.5 227 MET B N 1
ATOM 4063 C CA . MET B 1 227 ? 3.018 -25.922 -12.398 1 79.5 227 MET B CA 1
ATOM 4064 C C . MET B 1 227 ? 3.76 -24.906 -13.266 1 79.5 227 MET B C 1
ATOM 4066 O O . MET B 1 227 ? 3.176 -23.906 -13.703 1 79.5 227 MET B O 1
ATOM 4070 N N . PHE B 1 228 ? 4.984 -25 -13.305 1 78.19 228 PHE B N 1
ATOM 4071 C CA . PHE B 1 228 ? 5.781 -24.109 -14.141 1 78.19 228 PHE B CA 1
ATOM 4072 C C . PHE B 1 228 ? 5.98 -24.703 -15.531 1 78.19 228 PHE B C 1
ATOM 4074 O O . PHE B 1 228 ? 6.152 -25.922 -15.68 1 78.19 228 PHE B O 1
ATOM 4081 N N . ASP B 1 229 ? 5.754 -23.766 -16.422 1 67.38 229 ASP B N 1
ATOM 4082 C CA . ASP B 1 229 ? 5.992 -24.188 -17.797 1 67.38 229 ASP B CA 1
ATOM 4083 C C . ASP B 1 229 ? 7.473 -24.484 -18.031 1 67.38 229 ASP B C 1
ATOM 4085 O O . ASP B 1 229 ? 8.32 -23.594 -17.875 1 67.38 229 ASP B O 1
ATOM 4089 N N . GLN B 1 230 ? 7.695 -25.594 -18.438 1 61.25 230 GLN B N 1
ATOM 4090 C CA . GLN B 1 230 ? 9.062 -26.031 -18.688 1 61.25 230 GLN B CA 1
ATOM 4091 C C . GLN B 1 230 ? 9.68 -25.266 -19.859 1 61.25 230 GLN B C 1
ATOM 4093 O O . GLN B 1 230 ? 10.898 -25.125 -19.938 1 61.25 230 GLN B O 1
ATOM 4098 N N . GLU B 1 231 ? 8.805 -24.828 -20.672 1 59.47 231 GLU B N 1
ATOM 4099 C CA . GLU B 1 231 ? 9.312 -24.141 -21.859 1 59.47 231 GLU B CA 1
ATOM 4100 C C . GLU B 1 231 ? 9.68 -22.703 -21.547 1 59.47 231 GLU B C 1
ATOM 4102 O O . GLU B 1 231 ? 10.445 -22.078 -22.281 1 59.47 231 GLU B O 1
ATOM 4107 N N . ARG B 1 232 ? 9.125 -22.25 -20.5 1 65.88 232 ARG B N 1
ATOM 4108 C CA . ARG B 1 232 ? 9.445 -20.875 -20.109 1 65.88 232 ARG B CA 1
ATOM 4109 C C . ARG B 1 232 ? 10.453 -20.859 -18.969 1 65.88 232 ARG B C 1
ATOM 4111 O O . ARG B 1 232 ? 10.156 -21.312 -17.859 1 65.88 232 ARG B O 1
ATOM 4118 N N . ILE B 1 233 ? 11.641 -20.5 -19.312 1 76.69 233 ILE B N 1
ATOM 4119 C CA . ILE B 1 233 ? 12.688 -20.422 -18.312 1 76.69 233 ILE B CA 1
ATOM 4120 C C . ILE B 1 233 ? 12.5 -19.172 -17.469 1 76.69 233 ILE B C 1
ATOM 4122 O O . ILE B 1 233 ? 12.703 -18.047 -17.953 1 76.69 233 ILE B O 1
ATOM 4126 N N . LEU B 1 234 ? 11.984 -19.297 -16.328 1 86.94 234 LEU B N 1
ATOM 4127 C CA . LEU B 1 234 ? 11.844 -18.203 -15.367 1 86.94 234 LEU B CA 1
ATOM 4128 C C . LEU B 1 234 ? 13.039 -18.141 -14.422 1 86.94 234 LEU B C 1
ATOM 4130 O O . LEU B 1 234 ? 13.516 -19.188 -13.961 1 86.94 234 LEU B O 1
ATOM 4134 N N . PRO B 1 235 ? 13.531 -16.922 -14.242 1 90.5 235 PRO B N 1
ATOM 4135 C CA . PRO B 1 235 ? 14.562 -16.797 -13.211 1 90.5 235 PRO B CA 1
ATOM 4136 C C . PRO B 1 235 ? 14.109 -17.344 -11.859 1 90.5 235 PRO B C 1
ATOM 4138 O O . PRO B 1 235 ? 12.906 -17.391 -11.578 1 90.5 235 PRO B O 1
ATOM 4141 N N . ALA B 1 236 ? 15.039 -17.75 -11.07 1 89.75 236 ALA B N 1
ATOM 4142 C CA . ALA B 1 236 ? 14.766 -18.344 -9.766 1 89.75 236 ALA B CA 1
ATOM 4143 C C . ALA B 1 236 ? 13.875 -17.438 -8.922 1 89.75 236 ALA B C 1
ATOM 4145 O O . ALA B 1 236 ? 12.922 -17.906 -8.289 1 89.75 236 ALA B O 1
ATOM 4146 N N . VAL B 1 237 ? 14.156 -16.156 -8.906 1 94.06 237 VAL B N 1
ATOM 4147 C CA . VAL B 1 237 ? 13.414 -15.219 -8.062 1 94.06 237 VAL B CA 1
ATOM 4148 C C . VAL B 1 237 ? 11.977 -15.102 -8.562 1 94.06 237 VAL B C 1
ATOM 4150 O O . VAL B 1 237 ? 11.047 -14.938 -7.77 1 94.06 237 VAL B O 1
ATOM 4153 N N . ASP B 1 238 ? 11.789 -15.195 -9.859 1 95.06 238 ASP B N 1
ATOM 4154 C CA . ASP B 1 238 ? 10.445 -15.109 -10.414 1 95.06 238 ASP B CA 1
ATOM 4155 C C . ASP B 1 238 ? 9.625 -16.344 -10.062 1 95.06 238 ASP B C 1
ATOM 4157 O O . ASP B 1 238 ? 8.422 -16.25 -9.789 1 95.06 238 ASP B O 1
ATOM 4161 N N . LYS B 1 239 ? 10.281 -17.484 -10.109 1 92.25 239 LYS B N 1
ATOM 4162 C CA . LYS B 1 239 ? 9.609 -18.703 -9.641 1 92.25 239 LYS B CA 1
ATOM 4163 C C . LYS B 1 239 ? 9.203 -18.578 -8.172 1 92.25 239 LYS B C 1
ATOM 4165 O O . LYS B 1 239 ? 8.07 -18.891 -7.805 1 92.25 239 LYS B O 1
ATOM 4170 N N . LEU B 1 240 ? 10.148 -18.141 -7.355 1 94.38 240 LEU B N 1
ATOM 4171 C CA . LEU B 1 240 ? 9.859 -17.922 -5.941 1 94.38 240 LEU B CA 1
ATOM 4172 C C . LEU B 1 240 ?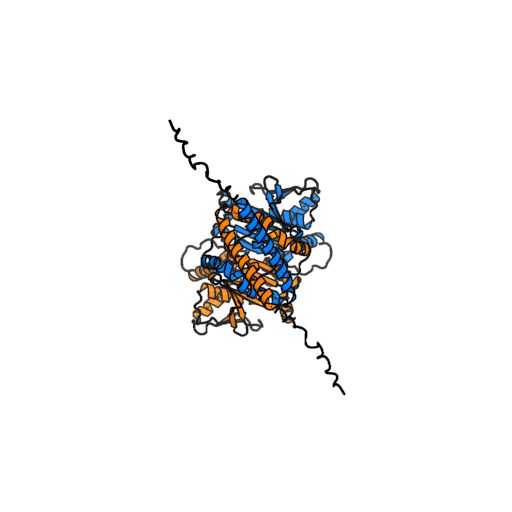 8.703 -16.938 -5.773 1 94.38 240 LEU B C 1
ATOM 4174 O O . LEU B 1 240 ? 7.828 -17.141 -4.93 1 94.38 240 LEU B O 1
ATOM 4178 N N . SER B 1 241 ? 8.75 -15.859 -6.531 1 97.12 241 SER B N 1
ATOM 4179 C CA . SER B 1 241 ? 7.703 -14.844 -6.473 1 97.12 241 SER B CA 1
ATOM 4180 C C . SER B 1 241 ? 6.34 -15.445 -6.797 1 97.12 241 SER B C 1
ATOM 4182 O O . SER B 1 241 ? 5.336 -15.102 -6.164 1 97.12 241 SER B O 1
ATOM 4184 N N . GLN B 1 242 ? 6.262 -16.297 -7.785 1 95.06 242 GLN B N 1
ATOM 4185 C CA . GLN B 1 242 ? 5.004 -16.938 -8.148 1 95.06 242 GLN B CA 1
ATOM 4186 C C . GLN B 1 242 ? 4.543 -17.906 -7.062 1 95.06 242 GLN B C 1
ATOM 4188 O O . GLN B 1 242 ? 3.357 -17.938 -6.723 1 95.06 242 GLN B O 1
ATOM 4193 N N . VAL B 1 243 ? 5.434 -18.688 -6.52 1 94.06 243 VAL B N 1
ATOM 4194 C CA . VAL B 1 243 ? 5.113 -19.547 -5.391 1 94.06 243 VAL B CA 1
ATOM 4195 C C . VAL B 1 243 ? 4.586 -18.719 -4.23 1 94.06 243 VAL B C 1
ATOM 4197 O O . VAL B 1 243 ? 3.613 -19.094 -3.574 1 94.06 243 VAL B O 1
ATOM 4200 N N . HIS B 1 244 ? 5.27 -17.609 -4.008 1 97.19 244 HIS B N 1
ATOM 4201 C CA . HIS B 1 244 ? 4.902 -16.703 -2.926 1 97.19 244 HIS B CA 1
ATOM 4202 C C . HIS B 1 244 ? 3.477 -16.188 -3.098 1 97.19 244 HIS B C 1
ATOM 4204 O O . HIS B 1 244 ? 2.736 -16.047 -2.119 1 97.19 244 HIS B O 1
ATOM 4210 N N . VAL B 1 245 ? 3.072 -15.898 -4.312 1 97.5 245 VAL B N 1
ATOM 4211 C CA . VAL B 1 245 ? 1.71 -15.453 -4.582 1 97.5 245 VAL B CA 1
ATOM 4212 C C . VAL B 1 245 ? 0.714 -16.516 -4.117 1 97.5 245 VAL B C 1
ATOM 4214 O O . VAL B 1 245 ? -0.255 -16.203 -3.42 1 97.5 245 VAL B O 1
ATOM 4217 N N . LEU B 1 246 ? 0.918 -17.703 -4.438 1 94.88 246 LEU B N 1
ATOM 4218 C CA . LEU B 1 246 ? -0.001 -18.781 -4.07 1 94.88 246 LEU B CA 1
ATOM 4219 C C . LEU B 1 246 ? -0.036 -18.969 -2.557 1 94.88 246 LEU B C 1
ATOM 4221 O O . LEU B 1 246 ? -1.105 -19.172 -1.978 1 94.88 246 LEU B O 1
ATOM 4225 N N . GLU B 1 247 ? 1.147 -18.953 -1.973 1 95.56 247 GLU B N 1
ATOM 4226 C CA . GLU B 1 247 ? 1.192 -19.062 -0.519 1 95.56 247 GLU B CA 1
ATOM 4227 C C . GLU B 1 247 ? 0.416 -17.938 0.155 1 95.56 247 GLU B C 1
ATOM 4229 O O . GLU B 1 247 ? -0.234 -18.156 1.181 1 95.56 247 GLU B O 1
ATOM 4234 N N . GLN B 1 248 ? 0.583 -16.719 -0.374 1 97.12 248 GLN B N 1
ATOM 4235 C CA . GLN B 1 248 ? -0.143 -15.594 0.202 1 97.12 248 GLN B CA 1
ATOM 4236 C C . GLN B 1 248 ? -1.648 -15.75 0.004 1 97.12 248 GLN B C 1
ATOM 4238 O O . GLN B 1 248 ? -2.438 -15.336 0.855 1 97.12 248 GLN B O 1
ATOM 4243 N N . MET B 1 249 ? -2.107 -16.297 -1.134 1 95.88 249 MET B N 1
ATOM 4244 C CA . MET B 1 249 ? -3.518 -16.641 -1.312 1 95.88 249 MET B CA 1
ATOM 4245 C C . MET B 1 249 ? -4.004 -17.547 -0.198 1 95.88 249 MET B C 1
ATOM 4247 O O . MET B 1 249 ? -5.074 -17.328 0.374 1 95.88 249 MET B O 1
ATOM 4251 N N . LYS B 1 250 ? -3.211 -18.547 0.057 1 94.69 250 LYS B N 1
ATOM 4252 C CA . LYS B 1 250 ? -3.529 -19.484 1.138 1 94.69 250 LYS B CA 1
ATOM 4253 C C . LYS B 1 250 ? -3.617 -18.766 2.479 1 94.69 250 LYS B C 1
ATOM 4255 O O . LYS B 1 250 ? -4.527 -19.016 3.271 1 94.69 250 LYS B O 1
ATOM 4260 N N . ASN B 1 251 ? -2.646 -17.906 2.754 1 96 251 ASN B N 1
ATOM 4261 C CA . ASN B 1 251 ? -2.658 -17.141 3.996 1 96 251 ASN B CA 1
ATOM 4262 C C . ASN B 1 251 ? -3.938 -16.328 4.137 1 96 251 ASN B C 1
ATOM 4264 O O . ASN B 1 251 ? -4.535 -16.281 5.215 1 96 251 ASN B O 1
ATOM 4268 N N . VAL B 1 252 ? -4.34 -15.656 3.07 1 96.88 252 VAL B N 1
ATOM 4269 C CA . VAL B 1 252 ? -5.566 -14.859 3.068 1 96.88 252 VAL B CA 1
ATOM 4270 C C . VAL B 1 252 ? -6.758 -15.75 3.422 1 96.88 252 VAL B C 1
ATOM 4272 O O . VAL B 1 252 ? -7.582 -15.391 4.262 1 96.88 252 VAL B O 1
ATOM 4275 N N . LYS B 1 253 ? -6.84 -16.891 2.871 1 95.25 253 LYS B N 1
ATOM 4276 C CA . LYS B 1 253 ? -7.965 -17.812 3.041 1 95.25 253 LYS B CA 1
ATOM 4277 C C . LYS B 1 253 ? -7.957 -18.438 4.434 1 95.25 253 LYS B C 1
ATOM 4279 O O . LYS B 1 253 ? -8.953 -19.016 4.859 1 95.25 253 LYS B O 1
ATOM 4284 N N . SER B 1 254 ? -6.887 -18.328 5.133 1 93.19 254 SER B N 1
ATOM 4285 C CA . SER B 1 254 ? -6.746 -18.969 6.434 1 93.19 254 SER B CA 1
ATOM 4286 C C . SER B 1 254 ? -7.578 -18.25 7.496 1 93.19 254 SER B C 1
ATOM 4288 O O . SER B 1 254 ? -7.816 -18.797 8.578 1 93.19 254 SER B O 1
ATOM 4290 N N . TYR B 1 255 ? -7.934 -17.078 7.223 1 92.75 255 TYR B N 1
ATOM 4291 C CA . TYR B 1 255 ? -8.703 -16.312 8.195 1 92.75 255 TYR B CA 1
ATOM 4292 C C . TYR B 1 255 ? -10.164 -16.75 8.203 1 92.75 255 TYR B C 1
ATOM 4294 O O . TYR B 1 255 ? -10.805 -16.812 7.152 1 92.75 255 TYR B O 1
ATOM 4302 N N . GLY B 1 256 ? -10.703 -16.969 9.367 1 92.31 256 GLY B N 1
ATOM 4303 C CA . GLY B 1 256 ? -12.055 -17.484 9.508 1 92.31 256 GLY B CA 1
ATOM 4304 C C . GLY B 1 256 ? -13.102 -16.594 8.852 1 92.31 256 GLY B C 1
ATOM 4305 O O . GLY B 1 256 ? -13.992 -17.094 8.164 1 92.31 256 GLY B O 1
ATOM 4306 N N . PHE B 1 257 ? -13.016 -15.305 9.047 1 92.88 257 PHE B N 1
ATOM 4307 C CA . PHE B 1 257 ? -14.008 -14.391 8.5 1 92.88 257 PHE B CA 1
ATOM 4308 C C . PHE B 1 257 ? -13.914 -14.344 6.977 1 92.88 257 PHE B C 1
ATOM 4310 O O . PHE B 1 257 ? -14.875 -13.961 6.305 1 92.88 257 PHE B O 1
ATOM 4317 N N . VAL B 1 258 ? -12.75 -14.688 6.383 1 95.5 258 VAL B N 1
ATOM 4318 C CA . VAL B 1 258 ? -12.617 -14.805 4.938 1 95.5 258 VAL B CA 1
ATOM 4319 C C . VAL B 1 258 ? -13.258 -16.109 4.461 1 95.5 258 VAL B C 1
ATOM 4321 O O . VAL B 1 258 ? -14.031 -16.125 3.502 1 95.5 258 VAL B O 1
ATOM 4324 N N . ARG B 1 259 ? -13.008 -17.125 5.133 1 94.5 259 ARG B N 1
ATOM 4325 C CA . ARG B 1 259 ? -13.531 -18.438 4.781 1 94.5 259 ARG B CA 1
ATOM 4326 C C . ARG B 1 259 ? -15.055 -18.438 4.77 1 94.5 259 ARG B C 1
ATOM 4328 O O . ARG B 1 259 ? -15.68 -19.047 3.896 1 94.5 259 ARG B O 1
ATOM 4335 N N . GLU B 1 260 ? -15.586 -17.812 5.723 1 95.31 260 GLU B N 1
ATOM 4336 C CA . GLU B 1 260 ? -17.047 -17.703 5.801 1 95.31 260 GLU B CA 1
ATOM 4337 C C . GLU B 1 260 ? -17.625 -17.094 4.531 1 95.31 260 GLU B C 1
ATOM 4339 O O . GLU B 1 260 ? -18.625 -17.578 4.008 1 95.31 260 GLU B O 1
ATOM 4344 N N . LYS B 1 261 ? -17.016 -16.078 4.074 1 96.5 261 LYS B N 1
ATOM 4345 C CA . LYS B 1 261 ? -17.484 -15.406 2.869 1 96.5 261 LYS B CA 1
ATOM 4346 C C . LYS B 1 261 ? -17.219 -16.25 1.627 1 96.5 261 LYS B C 1
ATOM 4348 O O . LYS B 1 261 ? -18 -16.219 0.672 1 96.5 261 LYS B O 1
ATOM 4353 N N . LEU B 1 262 ? -16.109 -16.969 1.59 1 94.25 262 LEU B N 1
ATOM 4354 C CA . LEU B 1 262 ? -15.805 -17.875 0.494 1 94.25 262 LEU B CA 1
ATOM 4355 C C . LEU B 1 262 ? -16.844 -18.984 0.395 1 94.25 262 LEU B C 1
ATOM 4357 O O . LEU B 1 262 ? -17.344 -19.281 -0.694 1 94.25 262 LEU B O 1
ATOM 4361 N N . ASP B 1 263 ? -17.219 -19.516 1.518 1 94.38 263 ASP B N 1
ATOM 4362 C CA . ASP B 1 263 ? -18.188 -20.609 1.578 1 94.38 263 ASP B CA 1
ATOM 4363 C C . ASP B 1 263 ? -19.562 -20.125 1.128 1 94.38 263 ASP B C 1
ATOM 4365 O O . ASP B 1 263 ? -20.312 -20.891 0.505 1 94.38 263 ASP B O 1
ATOM 4369 N N . ALA B 1 264 ? -19.844 -18.938 1.436 1 96.12 264 ALA B N 1
ATOM 4370 C CA . ALA B 1 264 ? -21.125 -18.344 1.046 1 96.12 264 ALA B CA 1
ATOM 4371 C C . ALA B 1 264 ? -21.094 -17.875 -0.406 1 96.12 264 ALA B C 1
ATOM 4373 O O . ALA B 1 264 ? -22.078 -17.344 -0.916 1 96.12 264 ALA B O 1
ATOM 4374 N N . LYS B 1 265 ? -19.953 -18.016 -1.071 1 94.56 265 LYS B N 1
ATOM 4375 C CA . LYS B 1 265 ? -19.734 -17.609 -2.459 1 94.56 265 LYS B CA 1
ATOM 4376 C C . LYS B 1 265 ? -19.922 -16.109 -2.631 1 94.56 265 LYS B C 1
ATOM 4378 O O . LYS B 1 265 ? -20.375 -15.648 -3.678 1 94.56 265 LYS B O 1
ATOM 4383 N N . ALA B 1 266 ? -19.656 -15.391 -1.581 1 95.56 266 ALA B N 1
ATOM 4384 C CA . ALA B 1 266 ? -19.766 -13.938 -1.591 1 95.56 266 ALA B CA 1
ATOM 4385 C C . ALA B 1 266 ? -18.406 -13.289 -1.842 1 95.56 266 ALA B C 1
ATOM 4387 O O . ALA B 1 266 ? -18.328 -12.07 -2.02 1 95.56 266 ALA B O 1
ATOM 4388 N N . LEU B 1 267 ? -17.375 -14.109 -1.888 1 94.94 267 LEU B N 1
ATOM 4389 C CA . LEU B 1 267 ? -15.992 -13.641 -2.025 1 94.94 267 LEU B CA 1
ATOM 4390 C C . LEU B 1 267 ? -15.164 -14.617 -2.844 1 94.94 267 LEU B C 1
ATOM 4392 O O . LEU B 1 267 ? -15.359 -15.836 -2.754 1 94.94 267 LEU B O 1
ATOM 4396 N N . GLN B 1 268 ? -14.312 -14.094 -3.668 1 93.5 268 GLN B N 1
ATOM 4397 C CA . GLN B 1 268 ? -13.328 -14.883 -4.41 1 93.5 268 GLN B CA 1
ATOM 4398 C C . GLN B 1 268 ? -11.914 -14.367 -4.172 1 93.5 268 GLN B C 1
ATOM 4400 O O . GLN B 1 268 ? -11.711 -13.164 -4.004 1 93.5 268 GLN B O 1
ATOM 4405 N N . VAL B 1 269 ? -10.977 -15.258 -4.133 1 94.06 269 VAL B N 1
ATOM 4406 C CA . VAL B 1 269 ? -9.57 -14.898 -3.965 1 94.06 269 VAL B CA 1
ATOM 4407 C C . VAL B 1 269 ? -8.797 -15.227 -5.242 1 94.06 269 VAL B C 1
ATOM 4409 O O . VAL B 1 269 ? -8.93 -16.312 -5.793 1 94.06 269 VAL B O 1
ATOM 4412 N N . HIS B 1 270 ? -7.988 -14.266 -5.711 1 93 270 HIS B N 1
ATOM 4413 C CA . HIS B 1 270 ? -7.254 -14.391 -6.965 1 93 270 HIS B CA 1
ATOM 4414 C C . HIS B 1 270 ? -5.754 -14.211 -6.746 1 93 270 HIS B C 1
ATOM 4416 O O . HIS B 1 270 ? -5.336 -13.461 -5.867 1 93 270 HIS B O 1
ATOM 4422 N N . GLY B 1 271 ? -4.98 -14.984 -7.508 1 94.94 271 GLY B N 1
ATOM 4423 C CA . GLY B 1 271 ? -3.545 -14.773 -7.605 1 94.94 271 GLY B CA 1
ATOM 4424 C C . GLY B 1 271 ? -3.129 -14.117 -8.906 1 94.94 271 GLY B C 1
ATOM 4425 O O . GLY B 1 271 ? -3.488 -14.586 -9.992 1 94.94 271 GLY B O 1
ATOM 4426 N N . LEU B 1 272 ? -2.445 -13.016 -8.812 1 95.06 272 LEU B N 1
ATOM 4427 C CA . LEU B 1 272 ? -1.945 -12.273 -9.969 1 95.06 272 LEU B CA 1
ATOM 4428 C C . LEU B 1 272 ? -0.425 -12.164 -9.93 1 95.06 272 LEU B C 1
ATOM 4430 O O . LEU B 1 272 ? 0.171 -12.156 -8.852 1 95.06 272 LEU B O 1
ATOM 4434 N N . TRP B 1 273 ? 0.162 -12.109 -11.07 1 95.75 273 TRP B N 1
ATOM 4435 C CA . TRP B 1 273 ? 1.605 -11.922 -11.188 1 95.75 273 TRP B CA 1
ATOM 4436 C C . TRP B 1 273 ? 1.95 -11.031 -12.375 1 95.75 273 TRP B C 1
ATOM 4438 O O . TRP B 1 273 ? 1.561 -11.32 -13.508 1 95.75 273 TRP B O 1
ATOM 4448 N N . PHE B 1 274 ? 2.604 -9.969 -12.141 1 95.38 274 PHE B N 1
ATOM 4449 C CA . PHE B 1 274 ? 2.896 -8.969 -13.156 1 95.38 274 PHE B CA 1
ATOM 4450 C C . PHE B 1 274 ? 4.336 -9.086 -13.641 1 95.38 274 PHE B C 1
ATOM 4452 O O . PHE B 1 274 ? 5.273 -8.969 -12.844 1 95.38 274 PHE B O 1
ATOM 4459 N N . ASP B 1 275 ? 4.488 -9.344 -14.867 1 94.75 275 ASP B N 1
ATOM 4460 C CA . ASP B 1 275 ? 5.805 -9.289 -15.5 1 94.75 275 ASP B CA 1
ATOM 4461 C C . ASP B 1 275 ? 6.172 -7.859 -15.875 1 94.75 275 ASP B C 1
ATOM 4463 O O . ASP B 1 275 ? 5.703 -7.34 -16.8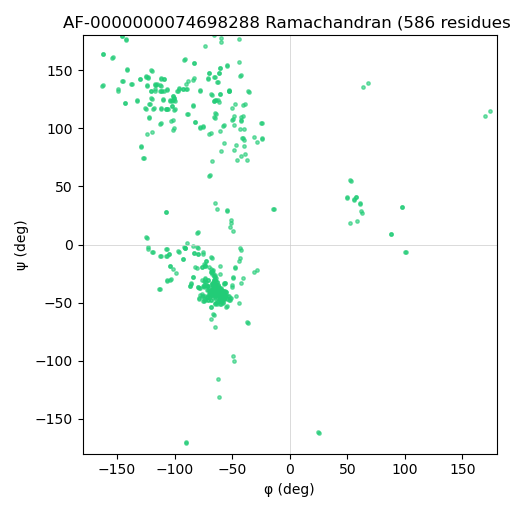91 1 94.75 275 ASP B O 1
ATOM 4467 N N . ILE B 1 276 ? 7.062 -7.324 -15.086 1 94.44 276 ILE B N 1
ATOM 4468 C CA . ILE B 1 276 ? 7.391 -5.91 -15.25 1 94.44 276 ILE B CA 1
ATOM 4469 C C . ILE B 1 276 ? 8.008 -5.676 -16.625 1 94.44 276 ILE B C 1
ATOM 4471 O O . ILE B 1 276 ? 7.547 -4.816 -17.375 1 94.44 276 ILE B O 1
ATOM 4475 N N . GLY B 1 277 ? 9 -6.383 -17.047 1 92.75 277 GLY B N 1
ATOM 4476 C CA . GLY B 1 277 ? 9.688 -6.184 -18.312 1 92.75 277 GLY B CA 1
ATOM 4477 C C . GLY B 1 277 ? 8.781 -6.328 -19.516 1 92.75 277 GLY B C 1
ATOM 4478 O O . GLY B 1 277 ? 8.898 -5.57 -20.484 1 92.75 277 GLY B O 1
ATOM 4479 N N . GLY B 1 278 ? 7.871 -7.242 -19.438 1 91.81 278 GLY B N 1
ATOM 4480 C CA . GLY B 1 278 ? 6.969 -7.512 -20.547 1 91.81 278 GLY B CA 1
ATOM 4481 C C . GLY B 1 278 ? 5.672 -6.73 -20.453 1 91.81 278 GLY B C 1
ATOM 4482 O O . GLY B 1 278 ? 4.938 -6.633 -21.438 1 91.81 278 GLY B O 1
ATOM 4483 N N . GLY B 1 279 ? 5.406 -6.133 -19.312 1 90.5 279 GLY B N 1
ATOM 4484 C CA . GLY B 1 279 ? 4.125 -5.473 -19.125 1 90.5 279 GLY B CA 1
ATOM 4485 C C . GLY B 1 279 ? 2.943 -6.422 -19.234 1 90.5 279 GLY B C 1
ATOM 4486 O O . GLY B 1 279 ? 1.91 -6.074 -19.812 1 90.5 279 GLY B O 1
ATOM 4487 N N . GLU B 1 280 ? 3.115 -7.66 -18.75 1 90.75 280 GLU B N 1
ATOM 4488 C CA . GLU B 1 280 ? 2.086 -8.688 -18.875 1 90.75 280 GLU B CA 1
ATOM 4489 C C . GLU B 1 280 ? 1.577 -9.125 -17.516 1 90.75 280 GLU B C 1
ATOM 4491 O O . GLU B 1 280 ? 2.359 -9.266 -16.562 1 90.75 280 GLU B O 1
ATOM 4496 N N . MET B 1 281 ? 0.254 -9.281 -17.453 1 92.44 281 MET B N 1
ATOM 4497 C CA . MET B 1 281 ? -0.385 -9.773 -16.25 1 92.44 281 MET B CA 1
ATOM 4498 C C . MET B 1 281 ? -0.744 -11.25 -16.375 1 92.44 281 MET B C 1
ATOM 4500 O O . MET B 1 281 ? -1.337 -11.664 -17.375 1 92.44 281 MET B O 1
ATOM 4504 N N . PHE B 1 282 ? -0.333 -12.023 -15.414 1 91.12 282 PHE B N 1
ATOM 4505 C CA . PHE B 1 282 ? -0.697 -13.43 -15.32 1 91.12 282 PHE B CA 1
ATOM 4506 C C . PHE B 1 282 ? -1.657 -13.664 -14.164 1 91.12 282 PHE B C 1
ATOM 4508 O O . PHE B 1 282 ? -1.571 -13 -13.133 1 91.12 282 PHE B O 1
ATOM 4515 N N . MET B 1 283 ? -2.57 -14.523 -14.359 1 91.81 283 MET B N 1
ATOM 4516 C CA . MET B 1 283 ? -3.533 -14.891 -13.32 1 91.81 283 MET B CA 1
ATOM 4517 C C . MET B 1 283 ? -3.512 -16.391 -13.07 1 91.81 283 MET B C 1
ATOM 4519 O O . MET B 1 283 ? -3.451 -17.188 -14.016 1 91.81 283 MET B O 1
ATOM 4523 N N . TYR B 1 284 ? -3.543 -16.719 -11.812 1 91.69 284 TYR B N 1
ATOM 4524 C CA . TYR B 1 284 ? -3.543 -18.141 -11.453 1 91.69 284 TYR B CA 1
ATOM 4525 C C . TYR B 1 284 ? -4.844 -18.812 -11.875 1 91.69 284 TYR B C 1
ATOM 4527 O O . TYR B 1 284 ? -5.93 -18.297 -11.602 1 91.69 284 TYR B O 1
ATOM 4535 N N . SER B 1 285 ? -4.668 -19.859 -12.539 1 87.38 285 SER B N 1
ATOM 4536 C CA . SER B 1 285 ? -5.785 -20.703 -12.945 1 87.38 285 SER B CA 1
ATOM 4537 C C . SER B 1 285 ? -5.758 -22.047 -12.211 1 87.38 285 SER B C 1
ATOM 4539 O O . SER B 1 285 ? -4.852 -22.844 -12.422 1 87.38 285 SER B O 1
ATOM 4541 N N . LYS B 1 286 ? -6.777 -22.25 -11.445 1 83.88 286 LYS B N 1
ATOM 4542 C CA . LYS B 1 286 ? -6.852 -23.516 -10.727 1 83.88 286 LYS B CA 1
ATOM 4543 C C . LYS B 1 286 ? -6.984 -24.688 -11.695 1 83.88 286 LYS B C 1
ATOM 4545 O O . LYS B 1 286 ? -6.418 -25.766 -11.461 1 83.88 286 LYS B O 1
ATOM 4550 N N . MET B 1 287 ? -7.668 -24.5 -12.734 1 80.44 287 MET B N 1
ATOM 4551 C CA . MET B 1 287 ? -7.898 -25.547 -13.734 1 80.44 287 MET B CA 1
ATOM 4552 C C . MET B 1 287 ? -6.582 -26 -14.359 1 80.44 287 MET B C 1
ATOM 4554 O O . MET B 1 287 ? -6.383 -27.188 -14.609 1 80.44 287 MET B O 1
ATOM 4558 N N . HIS B 1 288 ? -5.68 -25.078 -14.516 1 79.19 288 HIS B N 1
ATOM 4559 C CA . HIS B 1 288 ? -4.43 -25.391 -15.203 1 79.19 288 HIS B CA 1
ATOM 4560 C C . HIS B 1 288 ? -3.266 -25.469 -14.219 1 79.19 288 HIS B C 1
ATOM 4562 O O . HIS B 1 288 ? -2.146 -25.812 -14.602 1 79.19 288 HIS 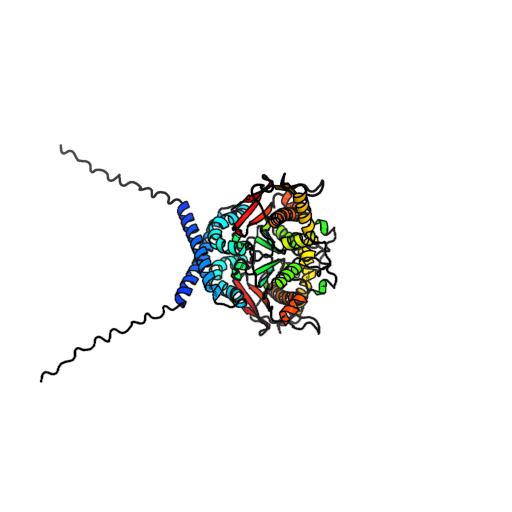B O 1
ATOM 4568 N N . ASN B 1 289 ? -3.602 -25.156 -12.938 1 82.31 289 ASN B N 1
ATOM 4569 C CA . ASN B 1 289 ? -2.584 -25.141 -11.891 1 82.31 289 ASN B CA 1
ATOM 4570 C C . ASN B 1 289 ? -1.363 -24.328 -12.32 1 82.31 289 ASN B C 1
ATOM 4572 O O . ASN B 1 289 ? -0.228 -24.781 -12.164 1 82.31 289 ASN B O 1
ATOM 4576 N N . SER B 1 290 ? -1.649 -23.25 -12.953 1 83.81 290 SER B N 1
ATOM 4577 C CA . SER B 1 290 ? -0.567 -22.406 -13.445 1 83.81 290 SER B CA 1
ATOM 4578 C C . SER B 1 290 ? -1.019 -20.953 -13.578 1 83.81 290 SER B C 1
ATOM 4580 O O . SER B 1 290 ? -2.215 -20.656 -13.523 1 83.81 290 SER B O 1
ATOM 4582 N N . LEU B 1 291 ? -0.001 -20.109 -13.625 1 85.25 291 LEU B N 1
ATOM 4583 C CA . LEU B 1 291 ? -0.281 -18.719 -13.953 1 85.25 291 LEU B CA 1
ATOM 4584 C C . LEU B 1 291 ? -0.345 -18.516 -15.461 1 85.25 291 LEU B C 1
ATOM 4586 O O . LEU B 1 291 ? 0.629 -18.781 -16.172 1 85.25 291 LEU B O 1
ATOM 4590 N N . LYS B 1 292 ? -1.556 -18.047 -15.898 1 81.81 292 LYS B N 1
ATOM 4591 C CA . LYS B 1 292 ? -1.78 -17.844 -17.328 1 81.81 292 LYS B CA 1
ATOM 4592 C C . LYS B 1 292 ? -1.916 -16.359 -17.656 1 81.81 292 LYS B C 1
ATOM 4594 O O . LYS B 1 292 ? -2.5 -15.602 -16.875 1 81.81 292 LYS B O 1
ATOM 4599 N N . ARG B 1 293 ? -1.366 -16.125 -18.766 1 77 293 ARG B N 1
ATOM 4600 C CA . ARG B 1 293 ? -1.428 -14.742 -19.203 1 77 293 ARG B CA 1
ATOM 4601 C C . ARG B 1 293 ? -2.873 -14.281 -19.375 1 77 293 ARG B C 1
ATOM 4603 O O . ARG B 1 293 ? -3.695 -15.008 -19.938 1 77 293 ARG B O 1
ATOM 4610 N N . ARG B 1 294 ? -3.26 -13.18 -18.828 1 72 294 ARG B N 1
ATOM 4611 C CA . ARG B 1 294 ? -4.613 -12.641 -18.938 1 72 294 ARG B CA 1
ATOM 4612 C C . ARG B 1 294 ? -4.676 -11.484 -19.922 1 72 294 ARG B C 1
ATOM 4614 O O . ARG B 1 294 ? -5.734 -11.195 -20.484 1 72 294 ARG B O 1
ATOM 4621 N N . ASN B 1 295 ? -3.549 -10.781 -20 1 61.19 295 ASN B N 1
ATOM 4622 C CA . ASN B 1 295 ? -3.557 -9.734 -21.016 1 61.19 295 ASN B CA 1
ATOM 4623 C C . ASN B 1 295 ? -2.664 -10.094 -22.203 1 61.19 295 ASN B C 1
ATOM 4625 O O . ASN B 1 295 ? -1.772 -10.938 -22.078 1 61.19 295 ASN B O 1
#